Protein AF-0000000086880612 (afdb_homodimer)

InterPro domains:
  IPR024992 Protein of unknown function DUF3891 [PF13030] (1-233)

pLDDT: mean 94.04, std 7.91, range [56.69, 98.88]

Solvent-accessible surface area (backbone atoms only — not comparable to full-atom values): 26846 Å² total; per-residue (Å²): 51,35,58,32,77,56,97,61,27,39,39,40,28,44,43,33,48,44,15,43,41,11,14,54,49,49,68,37,45,35,59,89,78,42,81,52,62,93,48,46,67,44,49,24,49,22,28,26,43,54,34,47,27,37,49,43,51,46,73,52,56,48,45,30,70,60,80,70,42,68,47,24,73,84,69,47,63,61,64,47,46,50,54,29,47,53,51,19,28,50,57,39,29,74,75,32,60,68,22,12,46,45,33,48,50,49,54,45,53,58,50,62,71,47,55,79,76,43,76,84,51,34,60,61,49,50,55,50,44,55,55,50,50,54,51,44,53,53,53,40,54,74,72,67,43,63,66,70,50,50,52,36,50,52,48,49,44,38,51,38,49,33,29,45,49,55,32,44,64,66,54,50,46,65,69,54,53,57,35,74,75,38,91,83,40,48,80,16,38,86,37,56,37,78,90,52,70,59,37,52,36,38,62,39,49,76,41,70,45,29,36,20,20,74,56,65,69,45,73,64,71,50,73,45,71,41,61,31,31,62,29,43,47,68,42,26,75,72,54,8,54,48,53,24,50,70,68,35,58,84,44,74,46,59,36,36,43,40,53,64,116,53,35,57,34,77,55,96,61,26,38,38,42,27,44,44,33,47,43,16,44,41,10,16,55,50,50,67,36,44,36,60,89,78,44,81,53,62,92,47,45,67,44,51,24,49,22,29,27,42,55,34,46,28,38,49,43,51,45,72,52,56,47,45,30,70,60,80,71,42,67,46,23,73,84,70,47,65,60,64,46,46,51,56,30,47,53,51,20,30,52,57,40,29,75,76,32,60,68,20,12,45,47,32,48,50,50,54,45,53,56,50,62,72,46,56,78,75,43,77,84,52,34,59,60,50,50,54,51,43,55,55,51,50,55,50,44,54,53,53,40,52,76,73,68,44,62,67,70,50,52,52,37,50,52,46,49,44,38,52,38,51,33,28,45,46,54,34,44,63,67,54,51,48,66,69,53,55,59,33,75,75,38,92,81,40,49,80,17,39,84,38,56,39,77,89,51,71,59,38,51,36,39,60,38,49,77,41,71,45,29,36,20,20,76,57,65,67,46,72,64,69,50,73,46,69,40,61,32,30,62,30,42,48,67,42,25,74,73,53,7,54,49,53,23,51,69,68,34,59,82,42,75,45,60,36,37,43,40,52,64,116

Radius of gyration: 26.09 Å; Cα contacts (8 Å, |Δi|>4): 915; chains: 2; bounding box: 53×80×55 Å

Nearest PDB structures (foldseek):
  6r1j-assembly1_D-2  TM=1.778E-01  e=1.400E+00  Aeromonas hydrophila J-1
  7x5h-assembly1_R  TM=2.495E-01  e=3.935E+00  Escherichia coli
  6wkh-assembly1_A  TM=3.336E-01  e=8.111E+00  Streptomyces sp.
  6vud-assembly1_B  TM=2.601E-01  e=7.703E+00  Ehrlichia chaffeensis str. Arkansas
  7x5h-assembly1_R  TM=2.494E-01  e=3.430E+00  Escherichia coli

Organism: NCBI:txid248903

Secondary structure (DSSP, 8-state):
-EEEE-SSEEEEE-HHHHHHHHHHHHHTB-GGGSS-GGGHHHHHHHHHHTTGGGHHHHHS--EETTTTEE--TTTS-HHHHHHHHHHHHHHHHHH-HHHHHHHHHHHHHHHHTTTTS-HHHHHHHHHHHHHHHHHHHHHHHHTT-SHHHHHHHHHHHHHHHHHHHHHHHHHSS-TT--GGG-TTTTT-BS---GGGTTPPBPEEEEETTEEEESS--BSS-EEEEEEEEEEEHHHHHHH-HHHHHHHSPEEEEEEEEEE--/-EEEE-SSEEEEE-HHHHHHHHHHHHHTB-GGGSS-GGGHHHHHHHHHHTTGGGHHHHHS--EETTTTEE--TTTS-HHHHHHHHHHHHHHHHHH-HHHHHHHHHHHHHHHHTTTTS-HHHHHHHHHHHHHHHHHHHHHHHHTT-SHHHHHHHHHHHHHHHHHHHHHHHHHSS-TT--GGG-TTTTT-BS---GGGTTPPBPEEEEETTEEEESS--BSS-EEEEEEEEEEEHHHHHHH-HHHHHHHSPEEEEEEEEEE--

Structure (mmCIF, N/CA/C/O backbone):
data_AF-0000000086880612-model_v1
#
loop_
_entity.id
_entity.type
_entity.pdbx_description
1 polymer 'DUF3891 family protein'
#
loop_
_atom_site.group_PDB
_atom_site.id
_atom_site.type_symbol
_atom_site.label_atom_id
_atom_site.label_alt_id
_atom_site.label_comp_id
_atom_site.label_asym_id
_atom_site.label_entity_id
_atom_site.label_seq_id
_atom_site.pdbx_PDB_ins_code
_atom_site.Cartn_x
_atom_site.Cartn_y
_atom_site.Cartn_z
_atom_site.occupancy
_atom_site.B_iso_or_equiv
_atom_site.auth_seq_id
_atom_site.auth_comp_id
_atom_site.auth_asym_id
_atom_site.auth_atom_id
_atom_site.pdbx_PDB_model_num
ATOM 1 N N . MET A 1 1 ? -4.453 -10.844 -2.373 1 97.06 1 MET A N 1
ATOM 2 C CA . MET A 1 1 ? -5.234 -12.039 -2.082 1 97.06 1 MET A CA 1
ATOM 3 C C . MET A 1 1 ? -5.66 -12.742 -3.369 1 97.06 1 MET A C 1
ATOM 5 O O . MET A 1 1 ? -5.816 -12.094 -4.406 1 97.06 1 MET A O 1
ATOM 9 N N . ILE A 1 2 ? -5.641 -13.992 -3.299 1 98.19 2 ILE A N 1
ATOM 10 C CA . ILE A 1 2 ? -6.402 -14.789 -4.258 1 98.19 2 ILE A CA 1
ATOM 11 C C . ILE A 1 2 ? -7.77 -15.125 -3.676 1 98.19 2 ILE A C 1
ATOM 13 O O . ILE A 1 2 ? -7.867 -15.641 -2.559 1 98.19 2 ILE A O 1
ATOM 17 N N . VAL A 1 3 ? -8.812 -14.789 -4.461 1 98.38 3 VAL A N 1
ATOM 18 C CA . VAL A 1 3 ? -10.141 -14.852 -3.871 1 98.38 3 VAL A CA 1
ATOM 19 C C . VAL A 1 3 ? -11.078 -15.648 -4.785 1 98.38 3 VAL A C 1
ATOM 21 O O . VAL A 1 3 ? -11.086 -15.438 -6 1 98.38 3 VAL A O 1
ATOM 24 N N . TYR A 1 4 ? -11.828 -16.578 -4.281 1 97.69 4 TYR A N 1
ATOM 25 C CA . TYR A 1 4 ? -13.031 -17.062 -4.949 1 97.69 4 TYR A CA 1
ATOM 26 C C . TYR A 1 4 ? -14.203 -17.125 -3.98 1 97.69 4 TYR A C 1
ATOM 28 O O . TYR A 1 4 ? -14.008 -17.141 -2.762 1 97.69 4 TYR A O 1
ATOM 36 N N . GLU A 1 5 ? -15.336 -17.078 -4.555 1 98 5 GLU A N 1
ATOM 37 C CA . GLU A 1 5 ? -16.562 -16.906 -3.775 1 98 5 GLU A CA 1
ATOM 38 C C . GLU A 1 5 ? -17.359 -18.203 -3.73 1 98 5 GLU A C 1
ATOM 40 O O . GLU A 1 5 ? -17.453 -18.922 -4.73 1 98 5 GLU A O 1
ATOM 45 N N . ARG A 1 6 ? -17.844 -18.531 -2.605 1 97.56 6 ARG A N 1
ATOM 46 C CA . ARG A 1 6 ? -18.859 -19.562 -2.42 1 97.56 6 ARG A CA 1
ATOM 47 C C . ARG A 1 6 ? -20.156 -18.953 -1.903 1 97.56 6 ARG A C 1
ATOM 49 O O . ARG A 1 6 ? -20.281 -17.734 -1.798 1 97.56 6 ARG A O 1
ATOM 56 N N . GLU A 1 7 ? -21.125 -19.797 -1.724 1 97.62 7 GLU A N 1
ATOM 57 C CA . GLU A 1 7 ? -22.469 -19.344 -1.352 1 97.62 7 GLU A CA 1
ATOM 58 C C . GLU A 1 7 ? -22.422 -18.531 -0.061 1 97.62 7 GLU A C 1
ATOM 60 O O . GLU A 1 7 ? -23.062 -17.469 0.033 1 97.62 7 GLU A O 1
ATOM 65 N N . HIS A 1 8 ? -21.609 -18.953 0.899 1 98.19 8 HIS A N 1
ATOM 66 C CA . HIS A 1 8 ? -21.75 -18.344 2.221 1 98.19 8 HIS A CA 1
ATOM 67 C C . HIS A 1 8 ? -20.422 -17.75 2.688 1 98.19 8 HIS A C 1
ATOM 69 O O . HIS A 1 8 ? -20.344 -17.188 3.781 1 98.19 8 HIS A O 1
ATOM 75 N N . ASP A 1 9 ? -19.391 -17.875 1.869 1 98.69 9 ASP A N 1
ATOM 76 C CA . ASP A 1 9 ? -18.094 -17.359 2.312 1 98.69 9 ASP A CA 1
ATOM 77 C C . ASP A 1 9 ? -17.203 -17 1.12 1 98.69 9 ASP A C 1
ATOM 79 O O . ASP A 1 9 ? -17.547 -17.297 -0.026 1 98.69 9 ASP A O 1
ATOM 83 N N . PHE A 1 10 ? -16.266 -16.188 1.328 1 98.81 10 PHE A N 1
ATOM 84 C CA . PHE A 1 10 ? -15.141 -15.977 0.433 1 98.81 10 PHE A CA 1
ATOM 85 C C . PHE A 1 10 ? -13.922 -16.766 0.896 1 98.81 10 PHE A C 1
ATOM 87 O O . PHE A 1 10 ? -13.594 -16.781 2.084 1 98.81 10 PHE A O 1
ATOM 94 N N . VAL A 1 11 ? -13.281 -17.469 0.016 1 98.81 11 VAL A N 1
ATOM 95 C CA . VAL A 1 11 ? -12.039 -18.156 0.312 1 98.81 11 VAL A CA 1
ATOM 96 C C . VAL A 1 11 ? -10.852 -17.297 -0.1 1 98.81 11 VAL A C 1
ATOM 98 O O . VAL A 1 11 ? -10.75 -16.875 -1.257 1 98.81 11 VAL A O 1
ATOM 101 N N . LEU A 1 12 ? -10.016 -16.984 0.867 1 98.81 12 LEU A N 1
ATOM 102 C CA . LEU A 1 12 ? -8.891 -16.078 0.646 1 98.81 12 LEU A CA 1
ATOM 103 C C . LEU A 1 12 ? -7.562 -16.781 0.859 1 98.81 12 LEU A C 1
ATOM 105 O O . LEU A 1 12 ? -7.336 -17.375 1.915 1 98.81 12 LEU A O 1
ATOM 109 N N . THR A 1 13 ? -6.715 -16.797 -0.122 1 98.75 13 THR A N 1
ATOM 110 C CA . THR A 1 13 ? -5.332 -17.25 -0.033 1 98.75 13 THR A CA 1
ATOM 111 C C . THR A 1 13 ? -4.363 -16.094 -0.199 1 98.75 13 THR A C 1
ATOM 113 O O . THR A 1 13 ? -4.461 -15.328 -1.168 1 98.75 13 THR A O 1
ATOM 116 N N . ALA A 1 14 ? -3.498 -15.93 0.782 1 98.5 14 ALA A N 1
ATOM 117 C CA . ALA A 1 14 ? -2.502 -14.867 0.669 1 98.5 14 ALA A CA 1
ATOM 118 C C . ALA A 1 14 ? -1.552 -15.133 -0.496 1 98.5 14 ALA A C 1
ATOM 120 O O . ALA A 1 14 ? -1.153 -16.266 -0.737 1 98.5 14 ALA A O 1
ATOM 121 N N . GLN A 1 15 ? -1.171 -14.086 -1.2 1 98.5 15 GLN A N 1
ATOM 122 C CA . GLN A 1 15 ? -0.333 -14.203 -2.391 1 98.5 15 GLN A CA 1
ATOM 123 C C . GLN A 1 15 ? 1.002 -14.867 -2.061 1 98.5 15 GLN A C 1
ATOM 125 O O . GLN A 1 15 ? 1.489 -15.703 -2.822 1 98.5 15 GLN A O 1
ATOM 130 N N . HIS A 1 16 ? 1.572 -14.492 -0.928 1 98.5 16 HIS A N 1
ATOM 131 C CA . HIS A 1 16 ? 2.869 -15.055 -0.568 1 98.5 16 HIS A CA 1
ATOM 132 C C . HIS A 1 16 ? 2.77 -16.547 -0.305 1 98.5 16 HIS A C 1
ATOM 134 O O . HIS A 1 16 ? 3.709 -17.297 -0.586 1 98.5 16 HIS A O 1
ATOM 140 N N . GLU A 1 17 ? 1.634 -17.047 0.168 1 98.19 17 GLU A N 1
ATOM 141 C CA . GLU A 1 17 ? 1.442 -18.469 0.426 1 98.19 17 GLU A CA 1
ATOM 142 C C . GLU A 1 17 ? 1.423 -19.266 -0.875 1 98.19 17 GLU A C 1
ATOM 144 O O . GLU A 1 17 ? 2.047 -20.328 -0.97 1 98.19 17 GLU A O 1
ATOM 149 N N . HIS A 1 18 ? 0.69 -18.781 -1.812 1 98.19 18 HIS A N 1
ATOM 150 C CA . HIS A 1 18 ? 0.756 -19.453 -3.104 1 98.19 18 HIS A CA 1
ATOM 151 C C . HIS A 1 18 ? 2.164 -19.391 -3.688 1 98.19 18 HIS A C 1
ATOM 153 O O . HIS A 1 18 ? 2.588 -20.297 -4.398 1 98.19 18 HIS A O 1
ATOM 159 N N . GLY A 1 19 ? 2.898 -18.266 -3.484 1 98.56 19 GLY A N 1
ATOM 160 C CA . GLY A 1 19 ? 4.293 -18.156 -3.881 1 98.56 19 GLY A CA 1
ATOM 161 C C . GLY A 1 19 ? 5.164 -19.25 -3.289 1 98.56 19 GLY A C 1
ATOM 162 O O . GLY A 1 19 ? 6.027 -19.797 -3.975 1 98.56 19 GLY A O 1
ATOM 163 N N . GLN A 1 20 ? 4.906 -19.562 -1.982 1 98.69 20 GLN A N 1
ATOM 164 C CA . GLN A 1 20 ? 5.652 -20.641 -1.354 1 98.69 20 GLN A CA 1
ATOM 165 C C . GLN A 1 20 ? 5.445 -21.953 -2.102 1 98.69 20 GLN A C 1
ATOM 167 O O . GLN A 1 20 ? 6.391 -22.719 -2.297 1 98.69 20 GLN A O 1
ATOM 172 N N . VAL A 1 21 ? 4.293 -22.172 -2.51 1 98.69 21 VAL A N 1
ATOM 173 C CA . VAL A 1 21 ? 3.957 -23.375 -3.252 1 98.69 21 VAL A CA 1
ATOM 174 C C . VAL A 1 21 ? 4.676 -23.375 -4.602 1 98.69 21 VAL A C 1
ATOM 176 O O . VAL A 1 21 ? 5.211 -24.391 -5.031 1 98.69 21 VAL A O 1
ATOM 179 N N . ALA A 1 22 ? 4.688 -22.266 -5.27 1 98.38 22 ALA A N 1
ATOM 180 C CA . ALA A 1 22 ? 5.445 -22.125 -6.512 1 98.38 22 ALA A CA 1
ATOM 181 C C . ALA A 1 22 ? 6.914 -22.484 -6.297 1 98.38 22 ALA A C 1
ATOM 183 O O . ALA A 1 22 ? 7.531 -23.125 -7.152 1 98.38 22 ALA A O 1
ATOM 184 N N . GLY A 1 23 ? 7.488 -22.078 -5.184 1 98.69 23 GLY A N 1
ATOM 185 C CA . GLY A 1 23 ? 8.852 -22.453 -4.84 1 98.69 23 GLY A CA 1
ATOM 186 C C . GLY A 1 23 ? 9.047 -23.938 -4.684 1 98.69 23 GLY A C 1
ATOM 187 O O . GLY A 1 23 ? 10.047 -24.5 -5.145 1 98.69 23 GLY A O 1
ATOM 188 N N . VAL A 1 24 ? 8.094 -24.578 -4.023 1 98.75 24 VAL A N 1
ATOM 189 C CA . VAL A 1 24 ? 8.148 -26.031 -3.869 1 98.75 24 VAL A CA 1
ATOM 190 C C . VAL A 1 24 ? 8.117 -26.688 -5.242 1 98.75 24 VAL A C 1
ATOM 192 O O . VAL A 1 24 ? 8.891 -27.609 -5.512 1 98.75 24 VAL A O 1
ATOM 195 N N . MET A 1 25 ? 7.312 -26.25 -6.105 1 98.06 25 MET A N 1
ATOM 196 C CA . MET A 1 25 ? 7.227 -26.797 -7.457 1 98.06 25 MET A CA 1
ATOM 197 C C . MET A 1 25 ? 8.547 -26.625 -8.195 1 98.06 25 MET A C 1
ATOM 199 O O . MET A 1 25 ? 9.062 -27.594 -8.773 1 98.06 25 MET A O 1
ATOM 203 N N . ALA A 1 26 ? 9.086 -25.438 -8.148 1 97.56 26 ALA A N 1
ATOM 204 C CA . ALA A 1 26 ? 10.367 -25.172 -8.797 1 97.56 26 ALA A CA 1
ATOM 205 C C . ALA A 1 26 ? 11.453 -26.109 -8.258 1 97.56 26 ALA A C 1
ATOM 207 O O . ALA A 1 26 ? 12.352 -26.516 -8.992 1 97.56 26 ALA A O 1
ATOM 208 N N . SER A 1 27 ? 11.352 -26.484 -6.996 1 98.12 27 SER A N 1
ATOM 209 C CA . SER A 1 27 ? 12.367 -27.328 -6.375 1 98.12 27 SER A CA 1
ATOM 210 C C . SER A 1 27 ? 12.289 -28.75 -6.895 1 9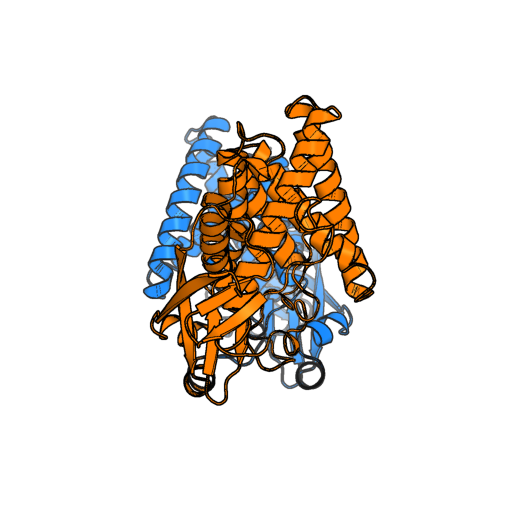8.12 27 SER A C 1
ATOM 212 O O . SER A 1 27 ? 13.25 -29.516 -6.77 1 98.12 27 SER A O 1
ATOM 214 N N . HIS A 1 28 ? 11.25 -29.109 -7.488 1 97.88 28 HIS A N 1
ATOM 215 C CA . HIS A 1 28 ? 11.078 -30.438 -8.031 1 97.88 28 HIS A CA 1
ATOM 216 C C . HIS A 1 28 ? 11.305 -30.469 -9.539 1 97.88 28 HIS A C 1
ATOM 218 O O . HIS A 1 28 ? 11.203 -31.516 -10.18 1 97.88 28 HIS A O 1
ATOM 224 N N . TRP A 1 29 ? 11.609 -29.328 -10.078 1 95.62 29 TRP A N 1
ATOM 225 C CA . TRP A 1 29 ? 11.781 -29.219 -11.523 1 95.62 29 TRP A CA 1
ATOM 226 C C . TRP A 1 29 ? 12.938 -30.094 -12 1 95.62 29 TRP A C 1
ATOM 228 O O . TRP A 1 29 ? 13.992 -30.125 -11.359 1 95.62 29 TRP A O 1
ATOM 238 N N . LYS A 1 30 ? 12.773 -30.781 -13.133 1 94.19 30 LYS A N 1
ATOM 239 C CA . LYS A 1 30 ? 13.828 -31.641 -13.664 1 94.19 30 LYS A CA 1
ATOM 240 C C . LYS A 1 30 ? 15.039 -30.828 -14.094 1 94.19 30 LYS A C 1
ATOM 242 O O . LYS A 1 30 ? 14.906 -29.828 -14.812 1 94.19 30 LYS A O 1
ATOM 247 N N . ASP A 1 31 ? 16.188 -31.297 -13.805 1 92.25 31 ASP A N 1
ATOM 248 C CA . ASP A 1 31 ? 17.438 -30.625 -14.141 1 92.25 31 ASP A CA 1
ATOM 249 C C . ASP A 1 31 ? 17.641 -30.562 -15.656 1 92.25 31 ASP A C 1
ATOM 251 O O . ASP A 1 31 ? 18.156 -29.562 -16.172 1 92.25 31 ASP A O 1
ATOM 255 N N . GLU A 1 32 ? 17.25 -31.562 -16.312 1 89.69 32 GLU A N 1
ATOM 256 C CA . GLU A 1 32 ? 17.484 -31.672 -17.75 1 89.69 32 GLU A CA 1
ATOM 257 C C . GLU A 1 32 ? 16.672 -30.625 -18.516 1 89.69 32 GLU A C 1
ATOM 259 O O . GLU A 1 32 ? 16.953 -30.359 -19.688 1 89.69 32 GLU A O 1
ATOM 264 N N . LEU A 1 33 ? 15.68 -30.031 -17.828 1 89.06 33 LEU A N 1
ATOM 265 C CA . LEU A 1 33 ? 14.828 -29.047 -18.469 1 89.06 33 LEU A CA 1
ATOM 266 C C . LEU A 1 33 ? 15.297 -27.625 -18.141 1 89.06 33 LEU A C 1
ATOM 268 O O . LEU A 1 33 ? 14.742 -26.656 -18.641 1 89.06 33 LEU A O 1
ATOM 272 N N . LEU A 1 34 ? 16.344 -27.516 -17.312 1 90.31 34 LEU A N 1
ATOM 273 C CA . LEU A 1 34 ? 16.906 -26.203 -16.969 1 90.31 34 LEU A CA 1
ATOM 274 C C . LEU A 1 34 ? 17.953 -25.797 -18 1 90.31 34 LEU A C 1
ATOM 276 O O . LEU A 1 34 ? 18.734 -26.625 -18.484 1 90.31 34 LEU A O 1
ATOM 280 N N . ALA A 1 35 ? 17.969 -24.516 -18.297 1 87.56 35 ALA A N 1
ATOM 281 C CA . ALA A 1 35 ? 19.016 -24 -19.172 1 87.56 35 ALA A CA 1
ATOM 282 C C . ALA A 1 35 ? 20.375 -24.125 -18.5 1 87.56 35 ALA A C 1
ATOM 284 O O . ALA A 1 35 ? 21.391 -24.359 -19.172 1 87.56 35 ALA A O 1
ATOM 285 N N . ASP A 1 36 ? 20.422 -23.891 -17.219 1 89.12 36 ASP A N 1
ATOM 286 C CA . ASP A 1 36 ? 21.625 -23.984 -16.422 1 89.12 36 ASP A CA 1
ATOM 287 C C . ASP A 1 36 ? 21.312 -24.453 -15 1 89.12 36 ASP A C 1
ATOM 289 O O . ASP A 1 36 ? 20.859 -23.656 -14.164 1 89.12 36 ASP A O 1
ATOM 293 N N . SER A 1 37 ? 21.672 -25.594 -14.719 1 86.94 37 SER A N 1
ATOM 294 C CA . SER A 1 37 ? 21.297 -26.203 -13.445 1 86.94 37 SER A CA 1
ATOM 295 C C . SER A 1 37 ? 22.078 -25.562 -12.289 1 86.94 37 SER A C 1
ATOM 297 O O . SER A 1 37 ? 21.688 -25.703 -11.125 1 86.94 37 SER A O 1
ATOM 299 N N . ARG A 1 38 ? 23.219 -24.844 -12.586 1 89.19 38 ARG A N 1
ATOM 300 C CA . ARG A 1 38 ? 24.062 -24.234 -11.562 1 89.19 38 ARG A CA 1
ATOM 301 C C . ARG A 1 38 ? 23.328 -23.078 -10.875 1 89.19 38 ARG A C 1
ATOM 303 O O . ARG A 1 38 ? 23.688 -22.672 -9.773 1 89.19 38 ARG A O 1
ATOM 310 N N . HIS A 1 39 ? 22.156 -22.703 -11.477 1 90.56 39 HIS A N 1
ATOM 311 C CA . HIS A 1 39 ? 21.438 -21.547 -10.945 1 90.56 39 HIS A CA 1
ATOM 312 C C . HIS A 1 39 ? 20.047 -21.938 -10.445 1 90.56 39 HIS A C 1
ATOM 314 O O . HIS A 1 39 ? 19.172 -21.078 -10.297 1 90.56 39 HIS A O 1
ATOM 320 N N . ARG A 1 40 ? 19.906 -23.141 -10.156 1 95.75 40 ARG A N 1
ATOM 321 C CA . ARG A 1 40 ? 18.625 -23.688 -9.727 1 95.75 40 ARG A CA 1
ATOM 322 C C . ARG A 1 40 ? 18.156 -23.031 -8.438 1 95.75 40 ARG A C 1
ATOM 324 O O . ARG A 1 40 ? 16.969 -22.703 -8.297 1 95.75 40 ARG A O 1
ATOM 331 N N . GLU A 1 41 ? 19.062 -22.781 -7.5 1 97.75 41 GLU A N 1
ATOM 332 C CA . GLU A 1 41 ? 18.672 -22.234 -6.195 1 97.75 41 GLU A CA 1
ATOM 333 C C . GLU A 1 41 ? 18.109 -20.828 -6.328 1 97.75 41 GLU A C 1
ATOM 335 O O . GLU A 1 41 ? 17.188 -20.453 -5.609 1 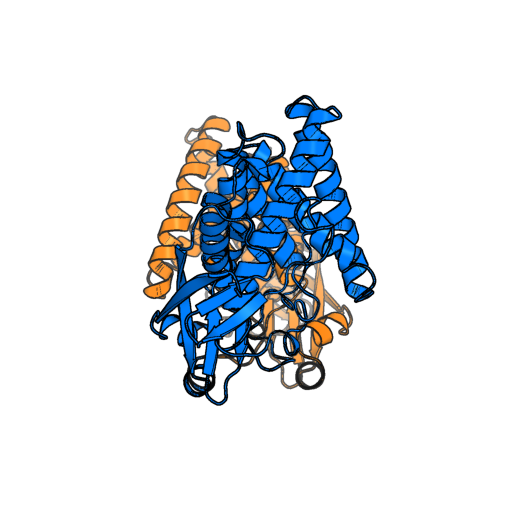97.75 41 GLU A O 1
ATOM 340 N N . GLU A 1 42 ? 18.656 -20.062 -7.234 1 98.19 42 GLU A N 1
ATOM 341 C CA . GLU A 1 42 ? 18.172 -18.703 -7.449 1 98.19 42 GLU A CA 1
ATOM 342 C C . GLU A 1 42 ? 16.797 -18.703 -8.125 1 98.19 42 GLU A C 1
ATOM 344 O O . GLU A 1 42 ? 15.961 -17.844 -7.84 1 98.19 42 GLU A O 1
ATOM 349 N N . LEU A 1 43 ? 16.609 -19.656 -9 1 97.75 43 LEU A N 1
ATOM 350 C CA . LEU A 1 43 ? 15.289 -19.844 -9.586 1 97.75 43 LEU A CA 1
ATOM 351 C C . LEU A 1 43 ? 14.258 -20.188 -8.523 1 97.75 43 LEU A C 1
ATOM 353 O O . LEU A 1 43 ? 13.172 -19.594 -8.484 1 97.75 43 LEU A O 1
ATOM 357 N N . ILE A 1 44 ? 14.625 -21.094 -7.637 1 98.69 44 ILE A N 1
ATOM 358 C CA . ILE A 1 44 ? 13.727 -21.516 -6.57 1 98.69 44 ILE A CA 1
ATOM 359 C C . ILE A 1 44 ? 13.414 -20.344 -5.645 1 98.69 44 ILE A C 1
ATOM 361 O O . ILE A 1 44 ? 12.266 -20.141 -5.262 1 98.69 44 ILE A O 1
ATOM 365 N N . LEU A 1 45 ? 14.422 -19.578 -5.34 1 98.88 45 LEU A N 1
ATOM 366 C CA . LEU A 1 45 ? 14.242 -18.391 -4.504 1 98.88 45 LEU A CA 1
ATOM 367 C C . LEU A 1 45 ? 13.281 -17.406 -5.156 1 98.88 45 LEU A C 1
ATOM 369 O O . LEU A 1 45 ? 12.359 -16.906 -4.504 1 98.88 45 LEU A O 1
ATOM 373 N N . ALA A 1 46 ? 13.484 -17.125 -6.445 1 98.81 46 ALA A N 1
ATOM 374 C CA . ALA A 1 46 ? 12.633 -16.203 -7.176 1 98.81 46 ALA A CA 1
ATOM 375 C C . ALA A 1 46 ? 11.18 -16.688 -7.195 1 98.81 46 ALA A C 1
ATOM 377 O O . ALA A 1 46 ? 10.258 -15.906 -6.938 1 98.81 46 ALA A O 1
ATOM 378 N N . ALA A 1 47 ? 11.031 -17.922 -7.453 1 98.5 47 ALA A N 1
ATOM 379 C CA . ALA A 1 47 ? 9.695 -18.5 -7.516 1 98.5 47 ALA A CA 1
ATOM 380 C C . ALA A 1 47 ? 8.992 -18.422 -6.164 1 98.5 47 ALA A C 1
ATOM 382 O O . ALA A 1 47 ? 7.82 -18.047 -6.086 1 98.5 47 ALA A O 1
ATOM 383 N N . ARG A 1 48 ? 9.719 -18.703 -5.117 1 98.81 48 ARG A N 1
ATOM 384 C CA . ARG A 1 48 ? 9.188 -18.734 -3.758 1 98.81 48 ARG A CA 1
ATOM 385 C C . ARG A 1 48 ? 8.805 -17.328 -3.287 1 98.81 48 ARG A C 1
ATOM 387 O O . ARG A 1 48 ? 7.805 -17.156 -2.584 1 98.81 48 ARG A O 1
ATOM 394 N N . GLU A 1 49 ? 9.57 -16.328 -3.715 1 98.81 49 GLU A N 1
ATOM 395 C CA . GLU A 1 49 ? 9.484 -15.016 -3.096 1 98.81 49 GLU A CA 1
ATOM 396 C C . GLU A 1 49 ? 8.859 -14 -4.047 1 98.81 49 GLU A C 1
ATOM 398 O O . GLU A 1 49 ? 8.75 -12.82 -3.717 1 98.81 49 GLU A O 1
ATOM 403 N N . HIS A 1 50 ? 8.367 -14.43 -5.203 1 98.62 50 HIS A N 1
ATOM 404 C CA . HIS A 1 50 ? 8.016 -13.484 -6.258 1 98.62 50 HIS A CA 1
ATOM 405 C C . HIS A 1 50 ? 6.867 -12.578 -5.82 1 98.62 50 HIS A C 1
ATOM 407 O O . HIS A 1 50 ? 6.75 -11.445 -6.293 1 98.62 50 HIS A O 1
ATOM 413 N N . ASP A 1 51 ? 6.062 -13.039 -4.906 1 98.56 51 ASP A N 1
ATOM 414 C CA . ASP A 1 51 ? 4.887 -12.266 -4.52 1 98.56 51 ASP A CA 1
ATOM 415 C C . ASP A 1 51 ? 4.992 -11.797 -3.068 1 98.56 51 ASP A C 1
ATOM 417 O O . ASP A 1 51 ? 3.977 -11.5 -2.434 1 98.56 51 ASP A O 1
ATOM 421 N N . ARG A 1 52 ? 6.219 -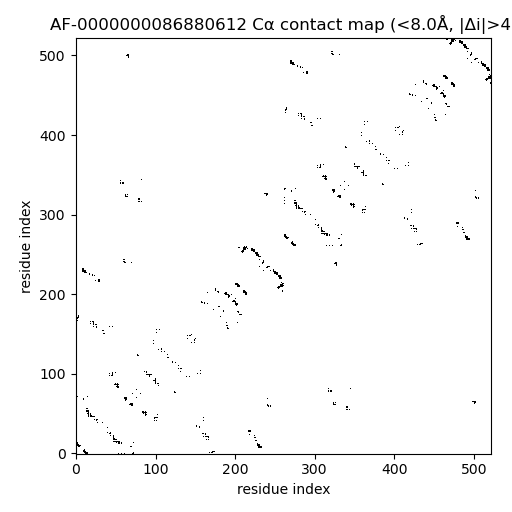11.75 -2.516 1 98.44 52 ARG A N 1
ATOM 422 C CA . ARG A 1 52 ? 6.395 -11.352 -1.124 1 98.44 52 ARG A CA 1
ATOM 423 C C . ARG A 1 52 ? 5.973 -9.898 -0.912 1 98.44 52 ARG A C 1
ATOM 425 O O . ARG A 1 52 ? 5.699 -9.484 0.217 1 98.44 52 ARG A O 1
ATOM 432 N N . GLY A 1 53 ? 5.914 -9.086 -1.968 1 97.69 53 GLY A N 1
ATOM 433 C CA . GLY A 1 53 ? 5.43 -7.719 -1.855 1 97.69 53 GLY A CA 1
ATOM 434 C C . GLY A 1 53 ? 4.012 -7.633 -1.33 1 97.69 53 GLY A C 1
ATOM 435 O O . GLY A 1 53 ? 3.604 -6.598 -0.797 1 97.69 53 GLY A O 1
ATOM 436 N N . TRP A 1 54 ? 3.238 -8.711 -1.43 1 98.06 54 TRP A N 1
ATOM 437 C CA . TRP A 1 54 ? 1.828 -8.727 -1.055 1 98.06 54 TRP A CA 1
ATOM 438 C C . TRP A 1 54 ? 1.666 -8.984 0.441 1 98.06 54 TRP A C 1
ATOM 440 O O . TRP A 1 54 ? 0.562 -8.875 0.979 1 98.06 54 TRP A O 1
ATOM 450 N N . ILE A 1 55 ? 2.736 -9.297 1.163 1 97.69 55 ILE A N 1
ATOM 451 C CA . ILE A 1 55 ? 2.641 -9.758 2.545 1 97.69 55 ILE A CA 1
ATOM 452 C C . ILE A 1 55 ? 1.878 -8.734 3.379 1 97.69 55 ILE A C 1
ATOM 454 O O . ILE A 1 55 ? 0.894 -9.07 4.043 1 97.69 55 ILE A O 1
ATOM 458 N N . GLU A 1 56 ? 2.209 -7.457 3.32 1 95.81 56 GLU A N 1
ATOM 459 C CA . GLU A 1 56 ? 1.546 -6.445 4.141 1 95.81 56 GLU A CA 1
ATOM 460 C C . GLU A 1 56 ? 0.149 -6.133 3.611 1 95.81 56 GLU A C 1
ATOM 462 O O . GLU A 1 56 ? -0.779 -5.906 4.391 1 95.81 56 GLU A O 1
ATOM 467 N N . LEU A 1 57 ? -0.018 -6.117 2.301 1 96.25 57 LEU A N 1
ATOM 468 C CA . LEU A 1 57 ? -1.325 -5.852 1.712 1 96.25 57 LEU A CA 1
ATOM 469 C C . LEU A 1 57 ? -2.328 -6.934 2.102 1 96.25 57 LEU A C 1
ATOM 471 O O . LEU A 1 57 ? -3.473 -6.629 2.447 1 96.25 57 LEU A O 1
ATOM 475 N N . ASP A 1 58 ? -1.839 -8.172 2.094 1 97.69 58 ASP A N 1
ATOM 476 C CA . ASP A 1 58 ? -2.738 -9.297 2.346 1 97.69 58 ASP A CA 1
ATOM 477 C C . ASP A 1 58 ? -2.992 -9.469 3.84 1 97.69 58 ASP A C 1
ATOM 479 O O . ASP A 1 58 ? -3.902 -10.203 4.238 1 97.69 58 ASP A O 1
ATOM 483 N N . SER A 1 59 ? -2.193 -8.828 4.68 1 94.88 59 SER A N 1
ATOM 484 C CA . SER A 1 59 ? -2.438 -8.875 6.117 1 94.88 59 SER A CA 1
ATOM 485 C C . SER A 1 59 ? -3.719 -8.133 6.484 1 94.88 59 SER A C 1
ATOM 487 O O . SER A 1 59 ? -4.281 -8.344 7.559 1 94.88 59 SER A O 1
ATOM 489 N N . ALA A 1 60 ? -4.129 -7.258 5.645 1 95.5 60 ALA A N 1
ATOM 490 C CA . ALA A 1 60 ? -5.355 -6.488 5.832 1 95.5 60 ALA A CA 1
ATOM 491 C C . ALA A 1 60 ? -6.141 -6.383 4.527 1 95.5 60 ALA A C 1
ATOM 493 O O . ALA A 1 60 ? -6.125 -5.336 3.869 1 95.5 60 ALA A O 1
ATOM 494 N N . PRO A 1 61 ? -6.926 -7.383 4.199 1 97.81 61 PRO A N 1
ATOM 495 C CA . PRO A 1 61 ? -7.656 -7.359 2.928 1 97.81 61 PRO A CA 1
ATOM 496 C C . PRO A 1 61 ? -8.648 -6.203 2.844 1 97.81 61 PRO A C 1
ATOM 498 O O . PRO A 1 61 ? -9.281 -5.852 3.844 1 97.81 61 PRO A O 1
ATOM 501 N N . PHE A 1 62 ? -8.812 -5.629 1.67 1 98.12 62 PHE A N 1
ATOM 502 C CA . PHE A 1 62 ? -9.695 -4.492 1.432 1 98.12 62 PHE A CA 1
ATOM 503 C C . PHE A 1 62 ? -10.961 -4.934 0.704 1 98.12 62 PHE A C 1
ATOM 505 O O . PHE A 1 62 ? -10.914 -5.816 -0.154 1 98.12 62 PHE A O 1
ATOM 512 N N . TRP A 1 63 ? -12.031 -4.277 1.021 1 98.56 63 TRP A N 1
ATOM 513 C CA . TRP A 1 63 ? -13.32 -4.527 0.392 1 98.56 63 TRP A CA 1
ATOM 514 C C . TRP A 1 63 ? -13.469 -3.711 -0.887 1 98.56 63 TRP A C 1
ATOM 516 O O . TRP A 1 63 ? -13.164 -2.518 -0.909 1 98.56 63 TRP A O 1
ATOM 526 N N . ASN A 1 64 ? -13.789 -4.344 -1.964 1 98.38 64 ASN A N 1
ATOM 527 C CA . ASN A 1 64 ? -14.195 -3.686 -3.201 1 98.38 64 ASN A CA 1
ATOM 528 C C . ASN A 1 64 ? -15.688 -3.373 -3.209 1 98.38 64 ASN A C 1
ATOM 530 O O . ASN A 1 64 ? -16.516 -4.266 -3.406 1 98.38 64 ASN A O 1
ATOM 534 N N . ASP A 1 65 ? -16 -2.141 -3.039 1 97.94 65 ASP A N 1
ATOM 535 C CA . ASP A 1 65 ? -17.391 -1.728 -2.846 1 97.94 65 ASP A CA 1
ATOM 536 C C . ASP A 1 65 ? -18.156 -1.771 -4.16 1 97.94 65 ASP A C 1
ATOM 538 O O . ASP A 1 65 ? -19.391 -1.755 -4.164 1 97.94 65 ASP A O 1
ATOM 542 N N . TYR A 1 66 ? -17.484 -1.803 -5.254 1 96.94 66 TYR A N 1
ATOM 543 C CA . TYR A 1 66 ? -18.156 -1.92 -6.543 1 96.94 66 TYR A CA 1
ATOM 544 C C . TYR A 1 66 ? -18.609 -3.354 -6.789 1 96.94 66 TYR A C 1
ATOM 546 O O . TYR A 1 66 ? -19.797 -3.602 -7.066 1 96.94 66 TYR A O 1
ATOM 554 N N . SER A 1 67 ? -17.688 -4.305 -6.645 1 96.69 67 SER A N 1
ATOM 555 C CA . SER A 1 67 ? -18 -5.699 -6.941 1 96.69 67 SER A CA 1
ATOM 556 C C . SER A 1 67 ? -18.594 -6.406 -5.73 1 96.69 67 SER A C 1
ATOM 558 O O . SER A 1 67 ? -19.062 -7.539 -5.84 1 96.69 67 SER A O 1
ATOM 560 N N . GLN A 1 68 ? -18.594 -5.777 -4.59 1 96.94 68 GLN A N 1
ATOM 561 C CA . GLN A 1 68 ? -19.125 -6.34 -3.35 1 96.94 68 GLN A CA 1
ATOM 562 C C . GLN A 1 68 ? -18.422 -7.648 -3.002 1 96.94 68 GLN A C 1
ATOM 564 O O . GLN A 1 68 ? -19.062 -8.656 -2.734 1 96.94 68 GLN A O 1
ATOM 569 N N . SER A 1 69 ? -17.125 -7.609 -3.014 1 98.19 69 SER A N 1
ATOM 570 C CA . SER A 1 69 ? -16.234 -8.711 -2.693 1 98.19 69 SER A CA 1
ATOM 571 C C . SER A 1 69 ? -14.852 -8.203 -2.277 1 98.19 69 SER A C 1
ATOM 573 O O . SER A 1 69 ? -14.523 -7.039 -2.498 1 98.19 69 SER A O 1
ATOM 575 N N . PRO A 1 70 ? -14.078 -9.039 -1.56 1 98.69 70 PRO A N 1
ATOM 576 C CA . PRO A 1 70 ? -12.703 -8.609 -1.3 1 98.69 70 PRO A CA 1
ATOM 577 C C . PRO A 1 70 ? -11.922 -8.32 -2.58 1 98.69 70 PRO A C 1
ATOM 579 O O . PRO A 1 70 ? -12.078 -9.039 -3.574 1 98.69 70 PRO A O 1
ATOM 582 N N . TYR A 1 71 ? -11.117 -7.246 -2.57 1 98.19 71 TYR A N 1
ATOM 583 C CA . TYR A 1 71 ? -10.164 -7.078 -3.66 1 98.19 71 TYR A CA 1
ATOM 584 C C . TYR A 1 71 ? -9.289 -8.32 -3.822 1 98.19 71 TYR A C 1
ATOM 586 O O . TYR A 1 71 ? -8.875 -8.93 -2.832 1 98.19 71 TYR A O 1
ATOM 594 N N . SER A 1 72 ? -9.031 -8.695 -4.984 1 97.12 72 SER A N 1
ATOM 595 C CA . SER A 1 72 ? -8.094 -9.758 -5.332 1 97.12 72 SER A CA 1
ATOM 596 C C . SER A 1 72 ? -6.883 -9.203 -6.074 1 97.12 72 SER A C 1
ATOM 598 O O . SER A 1 72 ? -6.84 -8.008 -6.395 1 97.12 72 SER A O 1
ATOM 600 N N . PHE A 1 73 ? -5.934 -10.055 -6.344 1 95.5 73 PHE A N 1
ATOM 601 C CA . PHE A 1 73 ? -4.75 -9.648 -7.09 1 95.5 73 PHE A CA 1
ATOM 602 C C . PHE A 1 73 ? -5.125 -9.18 -8.492 1 95.5 73 PHE A C 1
ATOM 604 O O . PHE A 1 73 ? -4.355 -8.477 -9.141 1 95.5 73 PHE A O 1
ATOM 611 N N . ARG A 1 74 ? -6.305 -9.469 -8.938 1 91.88 74 ARG A N 1
ATOM 612 C CA . ARG A 1 74 ? -6.734 -9.148 -10.297 1 91.88 74 ARG A CA 1
ATOM 613 C C . ARG A 1 74 ? -7.25 -7.719 -10.383 1 91.88 74 ARG A C 1
ATOM 615 O O . ARG A 1 74 ? -7.066 -7.051 -11.398 1 91.88 74 ARG A O 1
ATOM 622 N N . ASP A 1 75 ? -7.91 -7.281 -9.359 1 93.81 75 ASP A N 1
ATOM 623 C CA . ASP A 1 75 ? -8.641 -6.023 -9.484 1 93.81 75 ASP A CA 1
ATOM 624 C C . ASP A 1 75 ? -8.133 -4.992 -8.484 1 93.81 75 ASP A C 1
ATOM 626 O O . ASP A 1 75 ? -8.68 -3.891 -8.383 1 93.81 75 ASP A O 1
ATOM 630 N N . PHE A 1 76 ? -7.125 -5.383 -7.723 1 95.81 76 PHE A N 1
ATOM 631 C CA . PHE A 1 76 ? -6.543 -4.402 -6.812 1 95.81 76 PHE A CA 1
ATOM 632 C C . PHE A 1 76 ? -6 -3.205 -7.582 1 95.81 76 PHE A C 1
ATOM 634 O O . PHE A 1 76 ? -5.391 -3.365 -8.641 1 95.81 76 PHE A O 1
ATOM 641 N N . PRO A 1 77 ? -6.176 -1.99 -7.094 1 94.75 77 PRO A N 1
ATOM 642 C CA . PRO A 1 77 ? -5.727 -0.799 -7.82 1 94.75 77 PRO A CA 1
ATOM 643 C C . PRO A 1 77 ? -4.23 -0.82 -8.125 1 94.75 77 PRO A C 1
ATOM 645 O O . PRO A 1 77 ? -3.434 -1.257 -7.285 1 94.75 77 PRO A O 1
ATOM 648 N N . LEU A 1 78 ? -3.801 -0.296 -9.219 1 94.62 78 LEU A N 1
ATOM 649 C CA . LEU A 1 78 ? -2.477 -0.527 -9.781 1 94.62 78 LEU A CA 1
ATOM 650 C C . LEU A 1 78 ? -1.428 0.324 -9.07 1 94.62 78 LEU A C 1
ATOM 652 O O . LEU A 1 78 ? -0.355 -0.171 -8.719 1 94.62 78 LEU A O 1
ATOM 656 N N . ARG A 1 79 ? -1.682 1.57 -8.82 1 93.94 79 ARG A N 1
ATOM 657 C CA . ARG A 1 79 ? -0.649 2.479 -8.328 1 93.94 79 ARG A CA 1
ATOM 658 C C . ARG A 1 79 ? -0.155 2.053 -6.949 1 93.94 79 ARG A C 1
ATOM 660 O O . ARG A 1 79 ? 1.049 1.9 -6.738 1 93.94 79 ARG A O 1
ATOM 667 N N . PRO A 1 80 ? -1.096 1.804 -5.988 1 95.56 80 PRO A N 1
ATOM 668 C CA . PRO A 1 80 ? -0.576 1.284 -4.723 1 95.56 80 PRO A CA 1
ATOM 669 C C . PRO A 1 80 ? 0.077 -0.089 -4.871 1 95.56 80 PRO A C 1
ATOM 671 O O . PRO A 1 80 ? 1.066 -0.382 -4.195 1 95.56 80 PRO A O 1
ATOM 674 N N . ARG A 1 81 ? -0.421 -0.875 -5.723 1 95.62 81 ARG A N 1
ATOM 675 C CA . ARG A 1 81 ? 0.085 -2.225 -5.957 1 95.62 81 ARG A CA 1
ATOM 676 C C . ARG A 1 81 ? 1.54 -2.191 -6.41 1 95.62 81 ARG A C 1
ATOM 678 O O . ARG A 1 81 ? 2.354 -3.004 -5.965 1 95.62 81 ARG A O 1
ATOM 685 N N . PHE A 1 82 ? 1.877 -1.275 -7.301 1 96.5 82 PHE A N 1
ATOM 686 C CA . PHE A 1 82 ? 3.219 -1.196 -7.871 1 96.5 82 PHE A CA 1
ATOM 687 C C . PHE A 1 82 ? 4.246 -0.868 -6.793 1 96.5 82 PHE A C 1
ATOM 689 O O . PHE A 1 82 ? 5.391 -1.321 -6.859 1 96.5 82 PHE A O 1
ATOM 696 N N . VAL A 1 83 ? 3.824 -0.153 -5.793 1 96.62 83 VAL A N 1
ATOM 697 C CA . VAL A 1 83 ? 4.723 0.154 -4.688 1 96.62 83 VAL A CA 1
ATOM 698 C C . VAL A 1 83 ? 5.117 -1.134 -3.967 1 96.62 83 VAL A C 1
ATOM 700 O O . VAL A 1 83 ? 6.289 -1.348 -3.66 1 96.62 83 VAL A O 1
ATOM 703 N N . PHE A 1 84 ? 4.172 -1.955 -3.768 1 97.62 84 PHE A N 1
ATOM 704 C CA . PHE A 1 84 ? 4.43 -3.203 -3.061 1 97.62 84 PHE A CA 1
ATOM 705 C C . PHE A 1 84 ? 5.219 -4.168 -3.938 1 97.62 84 PHE A C 1
ATOM 707 O O . PHE A 1 84 ? 6.059 -4.922 -3.441 1 97.62 84 PHE A O 1
ATOM 714 N N . TYR A 1 85 ? 4.934 -4.152 -5.258 1 97.38 85 TYR A N 1
ATOM 715 C CA . TYR A 1 85 ? 5.727 -4.973 -6.168 1 97.38 85 TYR A CA 1
ATOM 716 C C . TYR A 1 85 ? 7.199 -4.582 -6.117 1 97.38 85 TYR A C 1
ATOM 718 O O . TYR A 1 85 ? 8.07 -5.441 -5.977 1 97.38 85 TYR A O 1
ATOM 726 N N . GLN A 1 86 ? 7.434 -3.311 -6.18 1 97.31 86 GLN A N 1
ATOM 727 C CA . GLN A 1 86 ? 8.805 -2.822 -6.172 1 97.31 86 GLN A CA 1
ATOM 728 C C . GLN A 1 86 ? 9.492 -3.139 -4.848 1 97.31 86 GLN A C 1
ATOM 730 O O . GLN A 1 86 ? 10.68 -3.492 -4.824 1 97.31 86 GLN A O 1
ATOM 735 N N . LYS A 1 87 ? 8.734 -3.018 -3.771 1 97.56 87 LYS A N 1
ATOM 736 C CA . LYS A 1 87 ? 9.273 -3.395 -2.469 1 97.56 87 LYS A CA 1
ATOM 737 C C . LYS A 1 87 ? 9.68 -4.867 -2.447 1 97.56 87 LYS A C 1
ATOM 739 O O . LYS A 1 87 ? 10.773 -5.211 -1.989 1 97.56 87 LYS A O 1
ATOM 744 N N . GLY A 1 88 ? 8.789 -5.738 -2.918 1 98.44 88 GLY A N 1
ATOM 745 C CA . GLY A 1 88 ? 9.078 -7.164 -2.949 1 98.44 88 GLY A CA 1
ATOM 746 C C . GLY A 1 88 ? 10.273 -7.516 -3.811 1 98.44 88 GLY A C 1
ATOM 747 O O . GLY A 1 88 ? 11.133 -8.297 -3.398 1 98.44 88 GLY A O 1
ATOM 748 N N . ILE A 1 89 ? 10.359 -6.879 -4.969 1 98.69 89 ILE A N 1
ATOM 749 C CA . ILE A 1 89 ? 11.469 -7.113 -5.891 1 98.69 89 ILE A CA 1
ATOM 750 C C . ILE A 1 89 ? 12.781 -6.703 -5.227 1 98.69 89 ILE A C 1
ATOM 752 O O . ILE A 1 89 ? 13.766 -7.441 -5.277 1 98.69 89 ILE A O 1
ATOM 756 N N . GLU A 1 90 ? 12.773 -5.594 -4.594 1 98.12 90 GLU A N 1
ATOM 757 C CA . GLU A 1 90 ? 13.984 -5.098 -3.939 1 98.12 90 GLU A CA 1
ATOM 758 C C . GLU A 1 90 ? 14.414 -6.023 -2.805 1 98.12 90 GLU A C 1
ATOM 760 O O . GLU A 1 90 ? 15.609 -6.281 -2.629 1 98.12 90 GLU A O 1
ATOM 765 N N . GLU A 1 91 ? 13.484 -6.496 -2.053 1 98.44 91 GLU A N 1
ATOM 766 C CA . GLU A 1 91 ? 13.797 -7.414 -0.963 1 98.44 91 GLU A CA 1
ATOM 767 C C . GLU A 1 91 ? 14.422 -8.703 -1.489 1 98.44 91 GLU A C 1
ATOM 769 O O . GLU A 1 91 ? 15.367 -9.219 -0.896 1 98.44 91 GLU A O 1
ATOM 774 N N . VAL A 1 92 ? 13.945 -9.18 -2.576 1 98.81 92 VAL A N 1
ATOM 775 C CA . VAL A 1 92 ? 14.5 -10.391 -3.174 1 98.81 92 VAL A CA 1
ATOM 776 C C . VAL A 1 92 ? 15.883 -10.094 -3.756 1 98.81 92 VAL A C 1
ATOM 778 O O . VAL A 1 92 ? 16.797 -10.898 -3.625 1 98.81 92 VAL A O 1
ATOM 781 N N . ARG A 1 93 ? 16.047 -8.922 -4.418 1 98.69 93 ARG A N 1
ATOM 782 C CA . ARG A 1 93 ? 17.312 -8.516 -5.012 1 98.69 93 ARG A CA 1
ATOM 783 C C . ARG A 1 93 ? 18.422 -8.461 -3.961 1 98.69 93 ARG A C 1
ATOM 785 O O . ARG A 1 93 ? 19.562 -8.812 -4.242 1 98.69 93 ARG A O 1
ATOM 792 N N . GLN A 1 94 ? 18.031 -8.062 -2.742 1 98.12 94 GLN A N 1
ATOM 793 C CA . GLN A 1 94 ? 19 -7.996 -1.65 1 98.12 94 GLN A CA 1
ATOM 794 C C . GLN A 1 94 ? 19.5 -9.383 -1.275 1 98.12 94 GLN A C 1
ATOM 796 O O . GLN A 1 94 ? 20.625 -9.531 -0.795 1 98.12 94 GLN A O 1
ATOM 801 N N . LYS A 1 95 ? 18.719 -10.352 -1.548 1 98.31 95 LYS A N 1
ATOM 802 C CA . LYS A 1 95 ? 19.125 -11.727 -1.298 1 98.31 95 LYS A CA 1
ATOM 803 C C . LYS A 1 95 ? 19.906 -12.297 -2.477 1 98.31 95 LYS A C 1
ATOM 805 O O . LYS A 1 95 ? 20.875 -13.031 -2.287 1 98.31 95 LYS A O 1
ATOM 810 N N . SER A 1 96 ? 19.469 -12 -3.66 1 98.62 96 SER A N 1
ATOM 811 C CA . SER A 1 96 ? 20.078 -12.43 -4.914 1 98.62 96 SER A CA 1
ATOM 812 C C . SER A 1 96 ? 19.703 -11.484 -6.059 1 98.62 96 SER A C 1
ATOM 814 O O . SER A 1 96 ? 18.531 -11.359 -6.41 1 98.62 96 SER A O 1
ATOM 816 N N . LEU A 1 97 ? 20.719 -10.922 -6.641 1 98.69 97 LEU A N 1
ATOM 817 C CA . LEU A 1 97 ? 20.484 -10.016 -7.762 1 98.69 97 LEU A CA 1
ATOM 818 C C . LEU A 1 97 ? 19.75 -10.727 -8.891 1 98.69 97 LEU A C 1
ATOM 820 O O . LEU A 1 97 ? 18.812 -10.18 -9.477 1 98.69 97 LEU A O 1
ATOM 824 N N . TYR A 1 98 ? 20.141 -11.938 -9.164 1 98.62 98 TYR A N 1
ATOM 825 C CA . TYR A 1 98 ? 19.531 -12.727 -10.234 1 98.62 98 TYR A CA 1
ATOM 826 C C . TYR A 1 98 ? 18.062 -13.008 -9.93 1 98.62 98 TYR A C 1
ATOM 828 O O . TYR A 1 98 ? 17.203 -12.836 -10.797 1 98.62 98 TYR A O 1
ATOM 836 N N . ALA A 1 99 ? 17.75 -13.375 -8.68 1 98.81 99 ALA A N 1
ATOM 837 C CA . ALA A 1 99 ? 16.375 -13.688 -8.289 1 98.81 99 ALA A CA 1
ATOM 838 C C . ALA A 1 99 ? 15.492 -12.438 -8.352 1 98.81 99 ALA A C 1
ATOM 840 O O . ALA A 1 99 ? 14.336 -12.5 -8.789 1 98.81 99 ALA A O 1
ATOM 841 N N . GLY A 1 100 ? 16.078 -11.328 -7.867 1 98.81 100 GLY A N 1
ATOM 842 C CA . GLY A 1 100 ? 15.352 -10.078 -7.965 1 98.81 100 GLY A CA 1
ATOM 843 C C . GLY A 1 100 ? 15.023 -9.68 -9.391 1 98.81 100 GLY A C 1
ATOM 844 O O . GLY A 1 100 ? 13.914 -9.227 -9.68 1 98.81 100 GLY A O 1
ATOM 845 N N . LEU A 1 101 ? 16 -9.859 -10.281 1 98.81 101 LEU A N 1
ATOM 846 C CA . LEU A 1 101 ? 15.805 -9.578 -11.695 1 98.81 101 LEU A CA 1
ATOM 847 C C . LEU A 1 101 ? 14.695 -10.453 -12.273 1 98.81 101 LEU A C 1
ATOM 849 O O . LEU A 1 101 ? 13.828 -9.969 -13 1 98.81 101 LEU A O 1
ATOM 853 N N . LEU A 1 102 ? 14.656 -11.703 -11.922 1 98.25 102 LEU A N 1
ATOM 854 C CA . LEU A 1 102 ? 13.625 -12.617 -12.398 1 98.25 102 LEU A CA 1
ATOM 855 C C . LEU A 1 102 ? 12.242 -12.164 -11.938 1 98.25 102 LEU A C 1
ATOM 857 O O . LEU A 1 102 ? 11.289 -12.18 -12.727 1 98.25 102 LEU A O 1
ATOM 861 N N . CYS A 1 103 ? 12.156 -11.75 -10.672 1 98.75 103 CYS A N 1
ATOM 862 C CA . CYS A 1 103 ? 10.875 -11.281 -10.156 1 98.75 103 CYS A CA 1
ATOM 863 C C . CYS A 1 103 ? 10.398 -10.047 -10.914 1 98.75 103 CYS A C 1
ATOM 865 O O . CYS A 1 103 ? 9.219 -9.938 -11.258 1 98.75 103 CYS A O 1
ATOM 867 N N . SER A 1 104 ? 11.32 -9.133 -11.148 1 98.75 104 SER A N 1
ATOM 868 C CA . SER A 1 104 ? 10.992 -7.938 -11.914 1 98.75 104 SER A CA 1
ATOM 869 C C . SER A 1 104 ? 10.516 -8.289 -13.32 1 98.75 104 SER A C 1
ATOM 871 O O . SER A 1 104 ? 9.523 -7.734 -13.805 1 98.75 104 SER A O 1
ATOM 873 N N . MET A 1 105 ? 11.219 -9.219 -13.945 1 97.88 105 MET A N 1
ATOM 874 C CA . MET A 1 105 ? 10.883 -9.633 -15.297 1 97.88 105 MET A CA 1
ATOM 875 C C . MET A 1 105 ? 9.508 -10.289 -15.336 1 97.88 105 MET A C 1
ATOM 877 O O . MET A 1 105 ? 8.75 -10.094 -16.297 1 97.88 105 MET A O 1
ATOM 881 N N . MET A 1 106 ? 9.18 -11.008 -14.375 1 96.06 106 MET A N 1
ATOM 882 C CA . MET A 1 106 ? 7.875 -11.656 -14.32 1 96.06 106 MET A CA 1
ATOM 883 C C . MET A 1 106 ? 6.754 -10.625 -14.32 1 96.06 106 MET A C 1
ATOM 885 O O . MET A 1 106 ? 5.812 -10.727 -15.109 1 96.06 106 MET A O 1
ATOM 889 N N . TYR A 1 107 ? 6.859 -9.648 -13.453 1 96.12 107 TYR A N 1
ATOM 890 C CA . TYR A 1 107 ? 5.816 -8.633 -13.344 1 96.12 107 TYR A CA 1
ATOM 891 C C . TYR A 1 107 ? 5.715 -7.82 -14.633 1 96.12 107 TYR A C 1
ATOM 893 O O . TYR A 1 107 ? 4.617 -7.453 -15.055 1 96.12 107 TYR A O 1
ATOM 901 N N . THR A 1 108 ? 6.867 -7.52 -15.25 1 96.06 108 THR A N 1
ATOM 902 C CA . THR A 1 108 ? 6.805 -6.762 -16.5 1 96.06 108 THR A CA 1
ATOM 903 C C . THR A 1 108 ? 6.156 -7.586 -17.594 1 96.06 108 THR A C 1
ATOM 905 O O . THR A 1 108 ? 5.434 -7.051 -18.438 1 96.06 108 THR A O 1
ATOM 908 N N . GLU A 1 109 ? 6.395 -8.898 -17.594 1 91.56 109 GLU A N 1
ATOM 909 C CA . GLU A 1 109 ? 5.738 -9.781 -18.562 1 91.56 109 GLU A CA 1
ATOM 910 C C . GLU A 1 109 ? 4.227 -9.781 -18.359 1 91.56 109 GLU A C 1
ATOM 912 O O . GLU A 1 109 ? 3.469 -9.656 -19.328 1 91.56 109 GLU A O 1
ATOM 917 N N . LEU A 1 110 ? 3.826 -9.891 -17.172 1 89.12 110 LEU A N 1
ATOM 918 C CA . LEU A 1 110 ? 2.404 -9.922 -16.844 1 89.12 110 LEU A CA 1
ATOM 919 C C . LEU A 1 110 ? 1.72 -8.633 -17.266 1 89.12 110 LEU A C 1
ATOM 921 O O . LEU A 1 110 ? 0.659 -8.656 -17.906 1 89.12 110 LEU A O 1
ATOM 925 N N . PHE A 1 111 ? 2.293 -7.504 -17.031 1 91.5 111 PHE A N 1
ATOM 926 C CA . PHE A 1 111 ? 1.635 -6.227 -17.266 1 91.5 111 PHE A CA 1
ATOM 927 C C . PHE A 1 111 ? 1.779 -5.801 -18.719 1 91.5 111 PHE A C 1
ATOM 929 O O . PHE A 1 111 ? 0.938 -5.066 -19.25 1 91.5 111 PHE A O 1
ATOM 936 N N . GLN A 1 112 ? 2.84 -6.266 -19.391 1 88 112 GLN A N 1
ATOM 937 C CA . GLN A 1 112 ? 2.914 -6.051 -20.828 1 88 112 GLN A CA 1
ATOM 938 C C . GLN A 1 112 ? 1.726 -6.691 -21.547 1 88 112 GLN A C 1
ATOM 940 O O . GLN A 1 112 ? 1.167 -6.105 -22.484 1 88 112 GLN A O 1
ATOM 945 N N . ASN A 1 113 ? 1.312 -7.77 -21 1 81.44 113 ASN A N 1
ATOM 946 C CA . ASN A 1 113 ? 0.213 -8.508 -21.609 1 81.44 113 ASN A CA 1
ATOM 947 C C . ASN A 1 113 ? -1.142 -7.934 -21.203 1 81.44 113 ASN A C 1
ATOM 949 O O . ASN A 1 113 ? -2.172 -8.297 -21.781 1 81.44 113 ASN A O 1
ATOM 953 N N . THR A 1 114 ? -1.107 -7.078 -20.25 1 80.69 114 THR A N 1
ATOM 954 C CA . THR A 1 114 ? -2.355 -6.496 -19.766 1 80.69 114 THR A CA 1
ATOM 955 C C . THR A 1 114 ? -2.584 -5.121 -20.391 1 80.69 114 THR A C 1
ATOM 957 O O . THR A 1 114 ? -3.684 -4.57 -20.312 1 80.69 114 THR A O 1
ATOM 960 N N . LEU A 1 115 ? -1.569 -4.527 -21 1 78.5 115 LEU A N 1
ATOM 961 C CA . LEU A 1 115 ? -1.694 -3.236 -21.672 1 78.5 115 LEU A CA 1
ATOM 962 C C . LEU A 1 115 ? -2.801 -3.271 -22.719 1 78.5 115 LEU A C 1
ATOM 964 O O . LEU A 1 115 ? -2.93 -4.25 -23.453 1 78.5 115 LEU A O 1
ATOM 968 N N . GLY A 1 116 ? -3.588 -2.229 -22.781 1 74.44 116 GLY A N 1
ATOM 969 C CA . GLY A 1 116 ? -4.672 -2.121 -23.734 1 74.44 116 GLY A CA 1
ATOM 970 C C . GLY A 1 116 ? -6 -2.609 -23.203 1 74.44 116 GLY A C 1
ATOM 971 O O . GLY A 1 116 ? -7.047 -2.373 -23.812 1 74.44 116 GLY A O 1
ATOM 972 N N . ALA A 1 117 ? -5.969 -3.277 -22.016 1 73.62 117 ALA A N 1
ATOM 973 C CA . ALA A 1 117 ? -7.203 -3.795 -21.438 1 73.62 117 ALA A CA 1
ATOM 974 C C . ALA A 1 117 ? -8.055 -2.666 -20.859 1 73.62 117 ALA A C 1
ATOM 976 O O . ALA A 1 117 ? -9.281 -2.674 -21 1 73.62 117 ALA A O 1
ATOM 977 N N . ASN A 1 118 ? -7.465 -1.643 -20.281 1 78.88 118 ASN A N 1
ATOM 978 C CA . ASN A 1 118 ? -8.117 -0.479 -19.688 1 78.88 118 ASN A CA 1
ATOM 979 C C . ASN A 1 118 ? -7.32 0.798 -19.953 1 78.88 118 ASN A C 1
ATOM 981 O O . ASN A 1 118 ? -6.25 0.998 -19.375 1 78.88 118 ASN A O 1
ATOM 985 N N . PRO A 1 119 ? -7.91 1.62 -20.719 1 78.38 119 PRO A N 1
ATOM 986 C CA . PRO A 1 119 ? -7.199 2.84 -21.094 1 78.38 119 PRO A CA 1
ATOM 987 C C . PRO A 1 119 ? -6.801 3.697 -19.906 1 78.38 119 PRO A C 1
ATOM 989 O O . PRO A 1 119 ? -5.766 4.367 -19.938 1 78.38 119 PRO A O 1
ATOM 992 N N . ILE A 1 120 ? -7.523 3.68 -18.891 1 77 120 ILE A N 1
ATOM 993 C CA . ILE A 1 120 ? -7.246 4.52 -17.719 1 77 120 ILE A CA 1
ATOM 994 C C . ILE A 1 120 ? -5.992 4.02 -17.016 1 77 120 ILE A C 1
ATOM 996 O O . ILE A 1 120 ? -5.195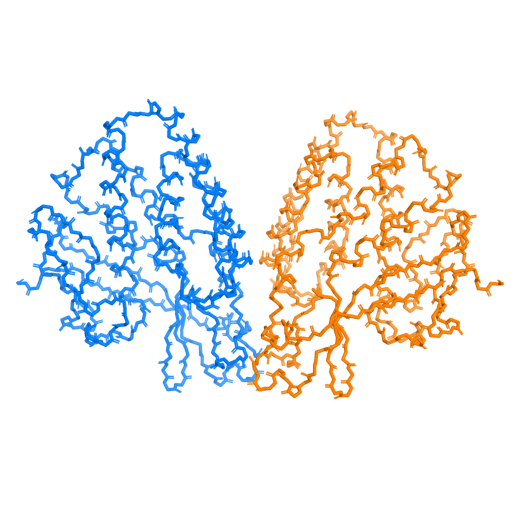 4.812 -16.516 1 77 120 ILE A O 1
ATOM 1000 N N . ASP A 1 121 ? -5.77 2.756 -17.078 1 85.75 121 ASP A N 1
ATOM 1001 C CA . ASP A 1 121 ? -4.676 2.117 -16.359 1 85.75 121 ASP A CA 1
ATOM 1002 C C . ASP A 1 121 ? -3.396 2.104 -17.188 1 85.75 121 ASP A C 1
ATOM 1004 O O . ASP A 1 121 ? -2.301 1.917 -16.656 1 85.75 121 ASP A O 1
ATOM 1008 N N . ASP A 1 122 ? -3.553 2.332 -18.422 1 90.25 122 ASP A N 1
ATOM 1009 C CA . ASP A 1 122 ? -2.447 2.113 -19.359 1 90.25 122 ASP A CA 1
ATOM 1010 C C . ASP A 1 122 ? -1.27 3.031 -19.031 1 90.25 122 ASP A C 1
ATOM 1012 O O . ASP A 1 122 ? -0.112 2.615 -19.109 1 90.25 122 ASP A O 1
ATOM 1016 N N . ASP A 1 123 ? -1.609 4.203 -18.688 1 89.62 123 ASP A N 1
ATOM 1017 C CA . ASP A 1 123 ? -0.525 5.133 -18.391 1 89.62 123 ASP A CA 1
ATOM 1018 C C . ASP A 1 123 ? 0.256 4.688 -17.156 1 89.62 123 ASP A C 1
ATOM 1020 O O . ASP A 1 123 ? 1.488 4.73 -17.141 1 89.62 123 ASP A O 1
ATOM 1024 N N . ASP A 1 124 ? -0.447 4.285 -16.172 1 91 124 ASP A N 1
ATOM 1025 C CA . ASP A 1 124 ? 0.199 3.781 -14.961 1 91 124 ASP A CA 1
ATOM 1026 C C . ASP A 1 124 ? 1.049 2.549 -15.273 1 91 124 ASP A C 1
ATOM 1028 O O . ASP A 1 124 ? 2.156 2.408 -14.75 1 91 124 ASP A O 1
ATOM 1032 N N . ILE A 1 125 ? 0.541 1.729 -16.109 1 95.12 12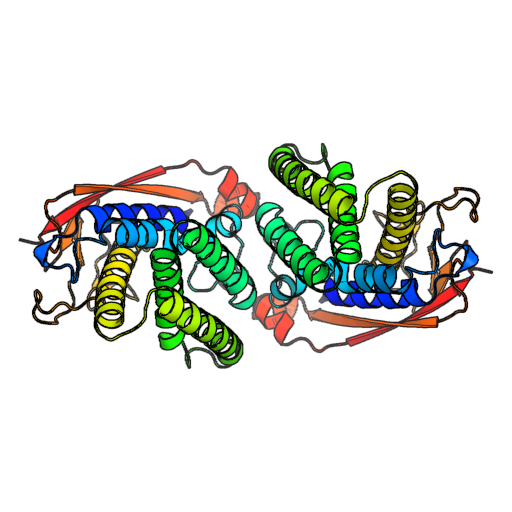5 ILE A N 1
ATOM 1033 C CA . ILE A 1 125 ? 1.239 0.501 -16.469 1 95.12 125 ILE A CA 1
ATOM 1034 C C . ILE A 1 125 ? 2.502 0.842 -17.25 1 95.12 125 ILE A C 1
ATOM 1036 O O . ILE A 1 125 ? 3.576 0.303 -16.984 1 95.12 125 ILE A O 1
ATOM 1040 N N . ARG A 1 126 ? 2.385 1.761 -18.188 1 94.75 126 ARG A N 1
ATOM 1041 C CA . ARG A 1 126 ? 3.537 2.152 -19 1 94.75 126 ARG A CA 1
ATOM 1042 C C . ARG A 1 126 ? 4.637 2.748 -18.125 1 94.75 126 ARG A C 1
ATOM 1044 O O . ARG A 1 126 ? 5.816 2.441 -18.312 1 94.75 126 ARG A O 1
ATOM 1051 N N . ASP A 1 127 ? 4.227 3.582 -17.25 1 93.69 127 ASP A N 1
ATOM 1052 C CA . ASP A 1 127 ? 5.203 4.172 -16.344 1 93.69 127 ASP A CA 1
ATOM 1053 C C . ASP A 1 127 ? 5.918 3.098 -15.531 1 93.69 127 ASP A C 1
ATOM 1055 O O . ASP A 1 127 ? 7.141 3.139 -15.375 1 93.69 127 ASP A O 1
ATOM 1059 N N . TYR A 1 128 ? 5.227 2.184 -15.023 1 96.25 128 TYR A N 1
ATOM 1060 C CA . TYR A 1 128 ? 5.781 1.077 -14.258 1 96.25 128 TYR A CA 1
ATOM 1061 C C . TYR A 1 128 ? 6.742 0.252 -15.102 1 96.25 128 TYR A C 1
ATOM 1063 O O . TYR A 1 128 ? 7.852 -0.064 -14.664 1 96.25 128 TYR A O 1
ATOM 1071 N N . LEU A 1 129 ? 6.281 -0.066 -16.266 1 97 129 LEU A N 1
ATOM 1072 C CA . LEU A 1 129 ? 7.09 -0.873 -17.172 1 97 129 LEU A CA 1
ATOM 1073 C C . LEU A 1 129 ? 8.398 -0.161 -17.516 1 97 129 LEU A C 1
ATOM 1075 O O . LEU A 1 129 ? 9.469 -0.771 -17.484 1 97 129 LEU A O 1
ATOM 1079 N N . ASN A 1 130 ? 8.328 1.113 -17.812 1 96.81 130 ASN A N 1
ATOM 1080 C CA . ASN A 1 130 ? 9.508 1.889 -18.156 1 96.81 130 ASN A CA 1
ATOM 1081 C C . ASN A 1 130 ? 10.531 1.898 -17.016 1 96.81 130 ASN A C 1
ATOM 1083 O O . ASN A 1 130 ? 11.719 1.692 -17.25 1 96.81 130 ASN A O 1
ATOM 1087 N N . GLU A 1 131 ? 10.062 2.076 -15.859 1 96.62 131 GLU A N 1
ATOM 1088 C CA . GLU A 1 131 ? 10.945 2.105 -14.695 1 96.62 131 GLU A CA 1
ATOM 1089 C C . GLU A 1 131 ? 11.586 0.742 -14.453 1 96.62 131 GLU A C 1
ATOM 1091 O O . GLU A 1 131 ? 12.789 0.653 -14.219 1 96.62 131 GLU A O 1
ATOM 1096 N N . GLU A 1 132 ? 10.797 -0.323 -14.5 1 97.81 132 GLU A N 1
ATOM 1097 C CA . GLU A 1 132 ? 11.312 -1.666 -14.25 1 97.81 132 GLU A CA 1
ATOM 1098 C C . GLU A 1 132 ? 12.297 -2.094 -15.328 1 97.81 132 GLU A C 1
ATOM 1100 O O . GLU A 1 132 ? 13.305 -2.748 -15.031 1 97.81 132 GLU A O 1
ATOM 1105 N N . GLN A 1 133 ? 12.039 -1.71 -16.531 1 97.62 133 GLN A N 1
ATOM 1106 C CA . GLN A 1 133 ? 12.922 -2.105 -17.625 1 97.62 133 GLN A CA 1
ATOM 1107 C C . GLN A 1 133 ? 14.289 -1.448 -17.5 1 97.62 133 GLN A C 1
ATOM 1109 O O . GLN A 1 133 ? 15.312 -2.068 -17.812 1 97.62 133 GLN A O 1
ATOM 1114 N N . LYS A 1 134 ? 14.281 -0.22 -17.078 1 98.06 134 LYS A N 1
ATOM 1115 C CA . LYS A 1 134 ? 15.555 0.447 -16.812 1 98.06 134 LYS A CA 1
ATOM 1116 C C . LYS A 1 134 ? 16.344 -0.288 -15.742 1 98.06 134 LYS A C 1
ATOM 1118 O O . LYS A 1 134 ? 17.547 -0.519 -15.898 1 98.06 134 LYS A O 1
ATOM 1123 N N . LEU A 1 135 ? 15.719 -0.668 -14.688 1 98.19 135 LEU A N 1
ATOM 1124 C CA . LEU A 1 135 ? 16.359 -1.407 -13.602 1 98.19 135 LEU A CA 1
ATOM 1125 C C . LEU A 1 135 ? 16.844 -2.766 -14.094 1 98.19 135 LEU A C 1
ATOM 1127 O O . LEU A 1 135 ? 17.953 -3.186 -13.758 1 98.19 135 LEU A O 1
ATOM 1131 N N . GLN A 1 136 ? 16.031 -3.406 -14.852 1 98.5 136 GLN A N 1
ATOM 1132 C CA . GLN A 1 136 ? 16.391 -4.715 -15.383 1 98.5 136 GLN A CA 1
ATOM 1133 C C . GLN A 1 136 ? 17.656 -4.633 -16.219 1 98.5 136 GLN A C 1
ATOM 1135 O O . GLN A 1 136 ? 18.547 -5.484 -16.094 1 98.5 136 GLN A O 1
ATOM 1140 N N . THR A 1 137 ? 17.734 -3.602 -17.031 1 98.19 137 THR A N 1
ATOM 1141 C CA . THR A 1 137 ? 18.922 -3.414 -17.859 1 98.19 137 THR A CA 1
ATOM 1142 C C . THR A 1 137 ? 20.156 -3.242 -17 1 98.19 137 THR A C 1
ATOM 1144 O O . THR A 1 137 ? 21.188 -3.867 -17.266 1 98.19 137 THR A O 1
ATOM 1147 N N . ASP A 1 138 ? 20.031 -2.469 -16.016 1 98.31 138 ASP A N 1
ATOM 1148 C CA . ASP A 1 138 ? 21.141 -2.25 -15.094 1 98.31 138 ASP A CA 1
ATOM 1149 C C . ASP A 1 138 ? 21.531 -3.551 -14.398 1 98.31 138 ASP A C 1
ATOM 1151 O O . ASP A 1 138 ? 22.719 -3.855 -14.273 1 98.31 138 ASP A O 1
ATOM 1155 N N . TRP A 1 139 ? 20.578 -4.281 -13.906 1 98.62 139 TRP A N 1
ATOM 1156 C CA . TRP A 1 139 ? 20.828 -5.52 -13.18 1 98.62 139 TRP A CA 1
ATOM 1157 C C . TRP A 1 139 ? 21.438 -6.574 -14.094 1 98.62 139 TRP A C 1
ATOM 1159 O O . TRP A 1 139 ? 22.328 -7.332 -13.68 1 98.62 139 TRP A O 1
ATOM 1169 N N . GLU A 1 140 ? 21 -6.633 -15.336 1 98.31 140 GLU A N 1
ATOM 1170 C CA . GLU A 1 140 ? 21.578 -7.551 -16.312 1 98.31 140 GLU A CA 1
ATOM 1171 C C . GLU A 1 140 ? 23.047 -7.246 -16.547 1 98.31 140 GLU A C 1
ATOM 1173 O O . GLU A 1 140 ? 23.875 -8.164 -16.625 1 98.31 140 GLU A O 1
ATOM 1178 N N . GLN A 1 141 ? 23.375 -5.965 -16.656 1 98.12 141 GLN A N 1
ATOM 1179 C CA . GLN A 1 141 ? 24.766 -5.562 -16.844 1 98.12 141 GLN A CA 1
ATOM 1180 C C . GLN A 1 141 ? 25.609 -5.941 -15.633 1 98.12 141 GLN A C 1
ATOM 1182 O O . GLN A 1 141 ? 26.75 -6.402 -15.789 1 98.12 141 GLN A O 1
ATOM 1187 N N . GLN A 1 142 ? 25.062 -5.797 -14.492 1 98.31 142 GLN A N 1
ATOM 1188 C CA . GLN A 1 142 ? 25.766 -6.148 -13.273 1 98.31 142 GLN A CA 1
ATOM 1189 C C . GLN A 1 142 ? 26.047 -7.648 -13.211 1 98.31 142 GLN A C 1
ATOM 1191 O O . GLN A 1 142 ? 27.016 -8.078 -12.594 1 98.31 142 GLN A O 1
ATOM 1196 N N . LEU A 1 143 ? 25.234 -8.422 -13.898 1 97.88 143 LEU A N 1
ATOM 1197 C CA . LEU A 1 143 ? 25.359 -9.875 -13.898 1 97.88 143 LEU A CA 1
ATOM 1198 C C . LEU A 1 143 ? 26.266 -10.344 -15.039 1 97.88 143 LEU A C 1
ATOM 1200 O O . LEU A 1 143 ? 26.469 -11.547 -15.211 1 97.88 143 LEU A O 1
ATOM 1204 N N . GLY A 1 144 ? 26.828 -9.383 -15.844 1 96.62 144 GLY A N 1
ATOM 1205 C CA . GLY A 1 144 ? 27.781 -9.711 -16.891 1 96.62 144 GLY A CA 1
ATOM 1206 C C . GLY A 1 144 ? 27.188 -9.633 -18.281 1 96.62 144 GLY A C 1
ATOM 1207 O O . GLY A 1 144 ? 27.906 -9.664 -19.281 1 96.62 144 GLY A O 1
ATOM 1208 N N . GLY A 1 145 ? 25.922 -9.555 -18.359 1 94.69 145 GLY A N 1
ATOM 1209 C CA . GLY A 1 145 ? 25.25 -9.422 -19.656 1 94.69 145 GLY A CA 1
ATOM 1210 C C . GLY A 1 145 ? 25.516 -10.586 -20.594 1 94.69 145 GLY A C 1
ATOM 1211 O O . GLY A 1 145 ? 25.875 -11.68 -20.141 1 94.69 145 GLY A O 1
ATOM 1212 N N . GLY A 1 146 ? 25.047 -10.43 -21.875 1 94.88 146 GLY A N 1
ATOM 1213 C CA . GLY A 1 146 ? 25.359 -11.375 -22.938 1 94.88 146 GLY A CA 1
ATOM 1214 C C . GLY A 1 146 ? 24.234 -12.336 -23.25 1 94.88 146 GLY A C 1
ATOM 1215 O O . GLY A 1 146 ? 23.266 -12.43 -22.484 1 94.88 146 GLY A O 1
ATOM 1216 N N . GLU A 1 147 ? 24.438 -13.062 -24.25 1 95.06 147 GLU A N 1
ATOM 1217 C CA . GLU A 1 147 ? 23.422 -13.953 -24.781 1 95.06 147 GLU A CA 1
ATOM 1218 C C . GLU A 1 147 ? 23.188 -15.148 -23.859 1 95.06 147 GLU A C 1
ATOM 1220 O O . GLU A 1 147 ? 22.031 -15.562 -23.656 1 95.06 147 GLU A O 1
ATOM 1225 N N . PRO A 1 148 ? 24.203 -15.656 -23.312 1 94.44 148 PRO A N 1
ATOM 1226 C CA . PRO A 1 148 ? 23.969 -16.797 -22.422 1 94.44 148 PRO A CA 1
ATOM 1227 C C . PRO A 1 148 ? 23.109 -16.422 -21.219 1 94.44 148 PRO A C 1
ATOM 1229 O O . PRO A 1 148 ? 22.234 -17.203 -20.812 1 94.44 148 PRO A O 1
ATOM 1232 N N . LEU A 1 149 ? 23.344 -15.25 -20.625 1 96.62 149 LEU A N 1
ATOM 1233 C CA . LEU A 1 149 ? 22.531 -14.789 -19.516 1 96.62 149 LEU A CA 1
ATOM 1234 C C . LEU A 1 149 ? 21.078 -14.594 -19.938 1 96.62 149 LEU A C 1
ATOM 1236 O O . LEU A 1 149 ? 20.156 -15.016 -19.234 1 96.62 149 LEU A O 1
ATOM 1240 N N . LYS A 1 150 ? 20.922 -14.016 -21.031 1 95.81 150 LYS A N 1
ATOM 1241 C CA . LYS A 1 150 ? 19.578 -13.742 -21.531 1 95.81 150 LYS A CA 1
ATOM 1242 C C . LYS A 1 150 ? 18.797 -15.039 -21.75 1 95.81 150 LYS A C 1
ATOM 1244 O O . LYS A 1 150 ? 17.609 -15.117 -21.422 1 95.81 150 LYS A O 1
ATOM 1249 N N . LYS A 1 151 ? 19.453 -16 -22.266 1 93 151 LYS A N 1
ATOM 1250 C CA . LYS A 1 151 ? 18.828 -17.297 -22.5 1 93 151 LYS A CA 1
ATOM 1251 C C . LYS A 1 151 ? 18.422 -17.969 -21.172 1 93 151 LYS A C 1
ATOM 1253 O O . LYS A 1 151 ? 17.328 -18.531 -21.062 1 93 151 LYS A O 1
ATOM 1258 N N . ARG A 1 152 ? 19.25 -17.875 -20.281 1 94.88 152 ARG A N 1
ATOM 1259 C CA . ARG A 1 152 ? 18.969 -18.453 -18.969 1 94.88 152 ARG A CA 1
ATOM 1260 C C . ARG A 1 152 ? 17.781 -17.734 -18.312 1 94.88 152 ARG A C 1
ATOM 1262 O O . ARG A 1 152 ? 16.875 -18.375 -17.781 1 94.88 152 ARG A O 1
ATOM 1269 N N . LEU A 1 153 ? 17.844 -16.422 -18.375 1 96.12 153 LEU A N 1
ATOM 1270 C CA . LEU A 1 153 ? 16.781 -15.625 -17.797 1 96.12 153 LEU A CA 1
ATOM 1271 C C . LEU A 1 153 ? 15.43 -15.961 -18.422 1 96.12 153 LEU A C 1
ATOM 1273 O O . LEU A 1 153 ? 14.43 -16.125 -17.719 1 96.12 153 LEU A O 1
ATOM 1277 N N . GLN A 1 154 ? 15.438 -16.125 -19.672 1 93 154 GLN A N 1
ATOM 1278 C CA . GLN A 1 154 ? 14.195 -16.422 -20.375 1 93 154 GLN A CA 1
ATOM 1279 C C . GLN A 1 154 ? 13.672 -17.812 -20 1 93 154 GLN A C 1
ATOM 1281 O O . GLN A 1 154 ? 12.477 -17.984 -19.766 1 93 154 GLN A O 1
ATOM 1286 N N . SER A 1 155 ? 14.539 -18.703 -19.938 1 92.12 155 SER A N 1
ATOM 1287 C CA . SER A 1 155 ? 14.164 -20.062 -19.547 1 92.12 155 SER A CA 1
ATOM 1288 C C . SER A 1 155 ? 13.625 -20.094 -18.125 1 92.12 155 SER A C 1
ATOM 1290 O O . SER A 1 155 ? 12.562 -20.672 -17.875 1 92.12 155 SER A O 1
ATOM 1292 N N . ASP A 1 156 ? 14.344 -19.453 -17.219 1 94.62 156 ASP A N 1
ATOM 1293 C CA . ASP A 1 156 ? 13.945 -19.438 -15.82 1 94.62 156 ASP A CA 1
ATOM 1294 C C . ASP A 1 156 ? 12.625 -18.703 -15.633 1 94.62 156 ASP A C 1
ATOM 1296 O O . ASP A 1 156 ? 11.789 -19.094 -14.812 1 94.62 156 ASP A O 1
ATOM 1300 N N . LEU A 1 157 ? 12.445 -17.656 -16.375 1 94.69 157 LEU A N 1
ATOM 1301 C CA . LEU A 1 157 ? 11.203 -16.906 -16.312 1 94.69 157 LEU A CA 1
ATOM 1302 C C . LEU A 1 157 ? 10.016 -17.781 -16.719 1 94.69 157 LEU A C 1
ATOM 1304 O O . LEU A 1 157 ? 8.969 -17.734 -16.078 1 94.69 157 LEU A O 1
ATOM 1308 N N . GLU A 1 158 ? 10.188 -18.531 -17.703 1 91.94 158 GLU A N 1
ATOM 1309 C CA . GLU A 1 158 ? 9.117 -19.406 -18.172 1 91.94 158 GLU A CA 1
ATOM 1310 C C . GLU A 1 158 ? 8.773 -20.469 -17.125 1 91.94 158 GLU A C 1
ATOM 1312 O O . GLU A 1 158 ? 7.598 -20.766 -16.906 1 91.94 158 GLU A O 1
ATOM 1317 N N . ILE A 1 159 ? 9.797 -20.969 -16.562 1 93.62 159 ILE A N 1
ATOM 1318 C CA . ILE A 1 159 ? 9.602 -21.969 -15.516 1 93.62 159 ILE A CA 1
ATOM 1319 C C . ILE A 1 159 ? 8.883 -21.328 -14.328 1 93.62 159 ILE A C 1
ATOM 1321 O O . ILE A 1 159 ? 7.926 -21.906 -13.797 1 93.62 159 ILE A O 1
ATOM 1325 N N . MET A 1 160 ? 9.32 -20.188 -13.93 1 95.25 160 MET A N 1
ATOM 1326 C CA . MET A 1 160 ? 8.719 -19.469 -12.805 1 95.25 160 MET A CA 1
ATOM 1327 C C . MET A 1 160 ? 7.25 -19.156 -13.086 1 95.25 160 MET A C 1
ATOM 1329 O O . MET A 1 160 ? 6.398 -19.328 -12.211 1 95.25 160 MET A O 1
ATOM 1333 N N . LEU A 1 161 ? 6.961 -18.734 -14.273 1 93.5 161 LEU A N 1
ATOM 1334 C CA . LEU A 1 161 ? 5.59 -18.422 -14.664 1 93.5 161 LEU A CA 1
ATOM 1335 C C . LEU A 1 161 ? 4.719 -19.672 -14.625 1 93.5 161 LEU A C 1
ATOM 1337 O O . LEU A 1 161 ? 3.564 -19.609 -14.195 1 93.5 161 LEU A O 1
ATOM 1341 N N . PHE A 1 162 ? 5.277 -20.766 -15.062 1 93.31 162 PHE A N 1
ATOM 1342 C CA . PHE A 1 162 ? 4.543 -22.016 -15 1 93.31 162 PHE A CA 1
ATOM 1343 C C . PHE A 1 162 ? 4.203 -22.375 -13.562 1 93.31 162 PHE A C 1
ATOM 1345 O O . PHE A 1 162 ? 3.057 -22.703 -13.258 1 93.31 162 PHE A O 1
ATOM 1352 N N . CYS A 1 163 ? 5.23 -22.312 -12.727 1 96.19 163 CYS A N 1
ATOM 1353 C CA . CYS A 1 163 ? 5.02 -22.641 -11.32 1 96.19 163 CYS A CA 1
ATOM 1354 C C . CYS A 1 163 ? 3.996 -21.703 -10.688 1 96.19 163 CYS A C 1
ATOM 1356 O O . CYS A 1 163 ? 3.152 -22.125 -9.898 1 96.19 163 CYS A O 1
ATOM 1358 N N . ASP A 1 164 ? 4.066 -20.453 -11.039 1 96.25 164 ASP A N 1
ATOM 1359 C CA . ASP A 1 164 ? 3.104 -19.469 -10.578 1 96.25 164 ASP A CA 1
ATOM 1360 C C . ASP A 1 164 ? 1.687 -19.828 -11.023 1 96.25 164 ASP A C 1
ATOM 1362 O O . ASP A 1 164 ? 0.76 -19.828 -10.211 1 96.25 164 ASP A O 1
ATOM 1366 N N . GLN A 1 165 ? 1.532 -20.125 -12.242 1 94.94 165 GLN A N 1
ATOM 1367 C CA . GLN A 1 165 ? 0.223 -20.422 -12.812 1 94.94 165 GLN A CA 1
ATOM 1368 C C . GLN A 1 165 ? -0.357 -21.703 -12.219 1 94.94 165 GLN A C 1
ATOM 1370 O O . GLN A 1 165 ? -1.552 -21.766 -11.922 1 94.94 165 GLN A O 1
ATOM 1375 N N . LEU A 1 166 ? 0.489 -22.672 -12.07 1 95.81 166 LEU A N 1
ATOM 1376 C CA . LEU A 1 166 ? 0.007 -23.922 -11.484 1 95.81 166 LEU A CA 1
ATOM 1377 C C . LEU A 1 166 ? -0.443 -23.703 -10.039 1 95.81 166 LEU A C 1
ATOM 1379 O O . LEU A 1 166 ? -1.476 -24.219 -9.625 1 95.81 166 LEU A O 1
ATOM 1383 N N . SER A 1 167 ? 0.35 -22.984 -9.281 1 97.38 167 SER A N 1
ATOM 1384 C CA . SER A 1 167 ? -0.034 -22.672 -7.914 1 97.38 167 SER A CA 1
ATOM 1385 C C . SER A 1 167 ? -1.343 -21.891 -7.875 1 97.38 167 SER A C 1
ATOM 1387 O O . SER A 1 167 ? -2.197 -22.141 -7.023 1 97.38 167 SER A O 1
ATOM 1389 N N . LEU A 1 168 ? -1.552 -20.922 -8.773 1 96.69 168 LEU A N 1
ATOM 1390 C CA . LEU A 1 168 ? -2.791 -20.156 -8.867 1 96.69 168 LEU A CA 1
ATOM 1391 C C . LEU A 1 168 ? -3.965 -21.078 -9.211 1 96.69 168 LEU A C 1
ATOM 1393 O O . LEU A 1 168 ? -5.066 -20.891 -8.688 1 96.69 168 LEU A O 1
ATOM 1397 N N . PHE A 1 169 ? -3.732 -22.016 -10.102 1 96.44 169 PHE A N 1
ATOM 1398 C CA . PHE A 1 169 ? -4.758 -22.984 -10.477 1 96.44 169 PHE A CA 1
ATOM 1399 C C . PHE A 1 169 ? -5.32 -23.688 -9.25 1 96.44 169 PHE A C 1
ATOM 1401 O O . PHE A 1 169 ? -6.516 -23.969 -9.188 1 96.44 169 PHE A O 1
ATOM 1408 N N . LEU A 1 170 ? -4.48 -23.922 -8.289 1 97.25 170 LEU A N 1
ATOM 1409 C CA . LEU A 1 170 ? -4.879 -24.625 -7.078 1 97.25 170 LEU A CA 1
ATOM 1410 C C . LEU A 1 170 ? -5.695 -23.734 -6.16 1 97.25 170 LEU A C 1
ATOM 1412 O O . LEU A 1 170 ? -6.398 -24.219 -5.27 1 97.25 170 LEU A O 1
ATOM 1416 N N . CYS A 1 171 ? -5.621 -22.359 -6.355 1 96.62 171 CYS A N 1
ATOM 1417 C CA . CYS A 1 171 ? -6.117 -21.453 -5.332 1 96.62 171 CYS A CA 1
ATOM 1418 C C . CYS A 1 171 ? -7.285 -20.625 -5.855 1 96.62 171 CYS A C 1
ATOM 1420 O O . CYS A 1 171 ? -8.039 -20.047 -5.07 1 96.62 171 CYS A O 1
ATOM 1422 N N . MET A 1 172 ? -7.48 -20.594 -7.133 1 96.38 172 MET A N 1
ATOM 1423 C CA . MET A 1 172 ? -8.359 -19.578 -7.715 1 96.38 172 MET A CA 1
ATOM 1424 C C . MET A 1 172 ? -9.805 -20.047 -7.73 1 96.38 172 MET A C 1
ATOM 1426 O O . MET A 1 172 ? -10.727 -19.25 -7.891 1 96.38 172 MET A O 1
ATOM 1430 N N . GLU A 1 173 ? -10.008 -21.359 -7.652 1 96.12 173 GLU A N 1
ATOM 1431 C CA . GLU A 1 173 ? -11.344 -21.953 -7.629 1 96.12 173 GLU A CA 1
ATOM 1432 C C . GLU A 1 173 ? -11.422 -23.094 -6.629 1 96.12 173 GLU A C 1
ATOM 1434 O O . GLU A 1 173 ? -10.398 -23.562 -6.117 1 96.12 173 GLU A O 1
ATOM 1439 N N . GLU A 1 174 ? -12.656 -23.5 -6.375 1 96.44 174 GLU A N 1
ATOM 1440 C CA . GLU A 1 174 ? -12.867 -24.672 -5.531 1 96.44 174 GLU A CA 1
ATOM 1441 C C . GLU A 1 174 ? -12.203 -25.906 -6.125 1 96.44 174 GLU A C 1
ATOM 1443 O O . GLU A 1 174 ? -12.273 -26.141 -7.336 1 96.44 174 GLU A O 1
ATOM 1448 N N . PRO A 1 175 ? -11.555 -26.703 -5.293 1 97.12 175 PRO A N 1
ATOM 1449 C CA . PRO A 1 175 ? -11 -27.953 -5.809 1 97.12 175 PRO A CA 1
ATOM 1450 C C . PRO A 1 175 ? -12.031 -28.781 -6.57 1 97.12 175 PRO A C 1
ATOM 1452 O O . PRO A 1 175 ? -13.188 -28.875 -6.152 1 97.12 175 PRO A O 1
ATOM 1455 N N . GLY A 1 176 ? -11.609 -29.344 -7.617 1 96.25 176 GLY A N 1
ATOM 1456 C CA . GLY A 1 176 ? -12.516 -30.141 -8.43 1 96.25 176 GLY A CA 1
ATOM 1457 C C . GLY A 1 176 ? -13.117 -29.359 -9.586 1 96.25 176 GLY A C 1
ATOM 1458 O O . GLY A 1 176 ? -13.758 -29.953 -10.469 1 96.25 176 GLY A O 1
ATOM 1459 N N . THR A 1 177 ? -12.914 -28.062 -9.617 1 95.69 177 THR A N 1
ATOM 1460 C CA . THR A 1 177 ? -13.422 -27.25 -10.711 1 95.69 177 THR A CA 1
ATOM 1461 C C . THR A 1 177 ? -12.719 -27.594 -12.023 1 95.69 177 THR A C 1
ATOM 1463 O O . THR A 1 177 ? -11.492 -27.625 -12.086 1 95.69 177 THR A O 1
ATOM 1466 N N . PRO A 1 178 ? -13.492 -27.891 -13.055 1 94.62 178 PRO A N 1
ATOM 1467 C CA . PRO A 1 178 ? -12.859 -28.188 -14.344 1 94.62 178 PRO A CA 1
ATOM 1468 C C . PRO A 1 178 ? -12.031 -27.016 -14.883 1 94.62 178 PRO A C 1
ATOM 1470 O O . PRO A 1 178 ? -12.43 -25.859 -14.75 1 94.62 178 PRO A O 1
ATOM 1473 N N . ALA A 1 179 ? -10.883 -27.391 -15.477 1 92.69 179 ALA A N 1
ATOM 1474 C CA . ALA A 1 179 ? -9.961 -26.375 -16 1 92.69 179 ALA A CA 1
ATOM 1475 C C . ALA A 1 179 ? -10.672 -25.453 -16.969 1 92.69 179 ALA A C 1
ATOM 1477 O O . ALA A 1 179 ? -10.344 -24.266 -17.062 1 92.69 179 ALA A O 1
ATOM 1478 N N . SER A 1 180 ? -11.617 -25.875 -17.703 1 91.69 180 SER A N 1
ATOM 1479 C CA . SER A 1 180 ? -12.328 -25.109 -18.719 1 91.69 180 SER A CA 1
ATOM 1480 C C . SER A 1 180 ? -13.078 -23.938 -18.094 1 91.69 180 SER A C 1
ATOM 1482 O O . SER A 1 180 ? -13.461 -23 -18.812 1 91.69 180 SER A O 1
ATOM 1484 N N . ARG A 1 181 ? -13.227 -23.969 -16.797 1 91.12 181 ARG A N 1
ATOM 1485 C CA . ARG A 1 181 ? -14 -22.922 -16.125 1 91.12 181 ARG A CA 1
ATOM 1486 C C . ARG A 1 181 ? -13.086 -21.828 -15.586 1 91.12 181 ARG A C 1
ATOM 1488 O O . ARG A 1 181 ? -13.562 -20.828 -15.047 1 91.12 181 ARG A O 1
ATOM 1495 N N . TYR A 1 182 ? -11.805 -22.078 -15.758 1 90.06 182 TYR A N 1
ATOM 1496 C CA . TYR A 1 182 ? -10.867 -21.062 -15.312 1 90.06 182 TYR A CA 1
ATOM 1497 C C . TYR A 1 182 ? -10.688 -19.969 -16.375 1 90.06 182 TYR A C 1
ATOM 1499 O O . TYR A 1 182 ? -10.594 -20.266 -17.562 1 90.06 182 TYR A O 1
ATOM 1507 N N . ASP A 1 183 ? -10.641 -18.719 -16 1 79.19 183 ASP A N 1
ATOM 1508 C CA . ASP A 1 183 ? -10.422 -17.609 -16.906 1 79.19 183 ASP A CA 1
ATOM 1509 C C . ASP A 1 183 ? -9.047 -17.688 -17.562 1 79.19 183 ASP A C 1
ATOM 1511 O O . ASP A 1 183 ? -8.906 -17.453 -18.766 1 79.19 183 ASP A O 1
ATOM 1515 N N . PHE A 1 184 ? -8 -18.062 -16.812 1 76.31 184 PHE A N 1
ATOM 1516 C CA . PHE A 1 184 ? -6.621 -17.906 -17.266 1 76.31 184 PHE A CA 1
ATOM 1517 C C . PHE A 1 184 ? -6.043 -19.25 -17.719 1 76.31 184 PHE A C 1
ATOM 1519 O O . PHE A 1 184 ? -5.012 -19.281 -18.391 1 76.31 184 PHE A O 1
ATOM 1526 N N . PHE A 1 185 ? -6.805 -20.359 -17.422 1 78.81 185 PHE A N 1
ATOM 1527 C CA . PHE A 1 185 ? -6.078 -21.625 -17.547 1 78.81 185 PHE A CA 1
ATOM 1528 C C . PHE A 1 185 ? -6.816 -22.594 -18.453 1 78.81 185 PHE A C 1
ATOM 1530 O O . PHE A 1 185 ? -6.418 -23.75 -18.594 1 78.81 185 PHE A O 1
ATOM 1537 N N . ALA A 1 186 ? -7.836 -22.141 -19.078 1 79.94 186 ALA A N 1
ATOM 1538 C CA . ALA A 1 186 ? -8.672 -23.016 -19.906 1 79.94 186 ALA A CA 1
ATOM 1539 C C . ALA A 1 186 ? -7.855 -23.641 -21.031 1 79.94 186 ALA A C 1
ATOM 1541 O O . ALA A 1 186 ? -8.07 -24.812 -21.391 1 79.94 186 ALA A O 1
ATOM 1542 N N . GLU A 1 187 ? -6.844 -22.984 -21.531 1 81.25 187 GLU A N 1
ATOM 1543 C CA . GLU A 1 187 ? -6.059 -23.484 -22.656 1 81.25 187 GLU A CA 1
ATOM 1544 C C . GLU A 1 187 ? -4.719 -24.047 -22.188 1 81.25 187 GLU A C 1
ATOM 1546 O O . GLU A 1 187 ? -3.854 -24.359 -23.016 1 81.25 187 GLU A O 1
ATOM 1551 N N . GLY A 1 188 ? -4.594 -24.156 -20.969 1 86.94 188 GLY A N 1
ATOM 1552 C CA . GLY A 1 188 ? -3.354 -24.672 -20.422 1 86.94 188 GLY A CA 1
ATOM 1553 C C . GLY A 1 188 ? -2.486 -23.594 -19.781 1 86.94 188 GLY A C 1
ATOM 1554 O O . GLY A 1 188 ? -2.889 -22.438 -19.703 1 86.94 188 GLY A O 1
ATOM 1555 N N . LEU A 1 189 ? -1.451 -24 -19.25 1 86.44 189 LEU A N 1
ATOM 1556 C CA . LEU A 1 189 ? -0.502 -23.125 -18.578 1 86.44 189 LEU A CA 1
ATOM 1557 C C . LEU A 1 189 ? 0.553 -22.609 -19.547 1 86.44 189 LEU A C 1
ATOM 1559 O O . LEU A 1 189 ? 0.928 -23.328 -20.484 1 86.44 189 LEU A O 1
ATOM 1563 N N . SER A 1 190 ? 0.837 -21.281 -19.656 1 71.06 190 SER A N 1
ATOM 1564 C CA . SER A 1 190 ? 1.592 -20.547 -20.656 1 71.06 190 SER A CA 1
ATOM 1565 C C . SER A 1 190 ? 3.014 -21.078 -20.797 1 71.06 190 SER A C 1
ATOM 1567 O O . SER A 1 190 ? 3.617 -21 -21.859 1 71.06 190 SER A O 1
ATOM 1569 N N . CYS A 1 191 ? 3.486 -21.969 -20.141 1 62.38 191 CYS A N 1
ATOM 1570 C CA . CYS A 1 191 ? 4.887 -22.328 -20.328 1 62.38 191 CYS A CA 1
ATOM 1571 C C . CYS A 1 191 ? 5.031 -23.469 -21.328 1 62.38 191 CYS A C 1
ATOM 1573 O O . CYS A 1 191 ? 4.332 -24.469 -21.219 1 62.38 191 CYS A O 1
ATOM 1575 N N . THR A 1 192 ? 5.648 -22.953 -22.594 1 64.62 192 THR A N 1
ATOM 1576 C CA . THR A 1 192 ? 5.93 -24.031 -23.531 1 64.62 192 THR A CA 1
ATOM 1577 C C . THR A 1 192 ? 7.426 -24.328 -23.578 1 64.62 192 THR A C 1
ATOM 1579 O O . THR A 1 192 ? 8.25 -23.422 -23.406 1 64.62 192 THR A O 1
ATOM 1582 N N . PHE A 1 193 ? 7.707 -25.562 -23.391 1 61.25 193 PHE A N 1
ATOM 1583 C CA . PHE A 1 193 ? 9.062 -26.078 -23.547 1 61.25 193 PHE A CA 1
ATOM 1584 C C . PHE A 1 193 ? 9.18 -26.938 -24.797 1 61.25 193 PHE A C 1
ATOM 1586 O O . PHE A 1 193 ? 8.172 -27.406 -25.328 1 61.25 193 PHE A O 1
ATOM 1593 N N . ASP A 1 194 ? 10.398 -26.828 -25.297 1 58.53 194 ASP A N 1
ATOM 1594 C CA . ASP A 1 194 ? 10.633 -27.781 -26.375 1 58.53 194 ASP A CA 1
ATOM 1595 C C . ASP A 1 194 ? 10.227 -29.188 -25.953 1 58.53 194 ASP A C 1
ATOM 1597 O O . ASP A 1 194 ? 9.648 -29.938 -26.75 1 58.53 194 ASP A O 1
ATOM 1601 N N . ALA A 1 195 ? 10.5 -29.438 -24.75 1 56.84 195 ALA A N 1
ATOM 1602 C CA . ALA A 1 195 ? 10.281 -30.781 -24.234 1 56.84 195 ALA A CA 1
ATOM 1603 C C . ALA A 1 195 ? 8.797 -31.125 -24.25 1 56.84 195 ALA A C 1
ATOM 1605 O O . ALA A 1 195 ? 8.43 -32.312 -24.281 1 56.84 195 ALA A O 1
ATOM 1606 N N . CYS A 1 196 ? 8 -30.141 -24.281 1 57 196 CYS A N 1
ATOM 1607 C CA . CYS A 1 196 ? 6.574 -30.422 -24.328 1 57 196 CYS A CA 1
ATOM 1608 C C . CYS A 1 196 ? 5.992 -30.094 -25.703 1 57 196 CYS A C 1
ATOM 1610 O O . CYS A 1 196 ? 4.797 -29.828 -25.828 1 57 196 CYS A O 1
ATOM 1612 N N . GLY A 1 197 ? 6.809 -30.094 -26.672 1 61.59 197 GLY A N 1
ATOM 1613 C CA . GLY A 1 197 ? 6.375 -29.828 -28.031 1 61.59 197 GLY A CA 1
ATOM 1614 C C . GLY A 1 197 ? 5.832 -28.438 -28.23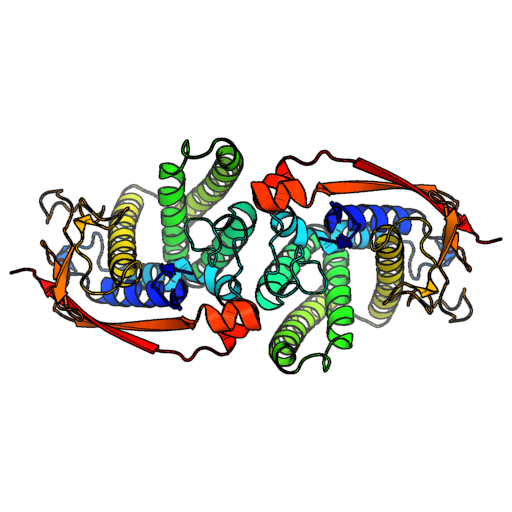4 1 61.59 197 GLY A C 1
ATOM 1615 O O . GLY A 1 197 ? 4.973 -28.203 -29.094 1 61.59 197 GLY A O 1
ATOM 1616 N N . ARG A 1 198 ? 6.168 -27.656 -27.375 1 68.19 198 ARG A N 1
ATOM 1617 C CA . ARG A 1 198 ? 5.789 -26.25 -27.469 1 68.19 198 ARG A CA 1
ATOM 1618 C C . ARG A 1 198 ? 4.277 -26.094 -27.359 1 68.19 198 ARG A C 1
ATOM 1620 O O . ARG A 1 198 ? 3.697 -25.234 -28.031 1 68.19 198 ARG A O 1
ATOM 1627 N N . GLN A 1 199 ? 3.674 -27.172 -26.781 1 77.94 199 GLN A N 1
ATOM 1628 C CA . GLN A 1 199 ? 2.254 -27.094 -26.453 1 77.94 199 GLN A CA 1
ATOM 1629 C C . GLN A 1 199 ? 2.047 -26.719 -25 1 77.94 199 GLN A C 1
ATOM 1631 O O . GLN A 1 199 ? 2.832 -27.109 -24.125 1 77.94 199 GLN A O 1
ATOM 1636 N N . PRO A 1 200 ? 0.979 -25.969 -24.766 1 85.31 200 PRO A N 1
ATOM 1637 C CA . PRO A 1 200 ? 0.708 -25.656 -23.359 1 85.31 200 PRO A CA 1
ATOM 1638 C C . PRO A 1 200 ? 0.442 -26.891 -22.516 1 85.31 200 PRO A C 1
ATOM 1640 O O . PRO A 1 200 ? -0.164 -27.859 -23 1 85.31 200 PRO A O 1
ATOM 1643 N N . ILE A 1 201 ? 0.919 -26.891 -21.375 1 90.06 201 ILE A N 1
ATOM 1644 C CA . ILE A 1 201 ? 0.686 -27.969 -20.438 1 90.06 201 ILE A CA 1
ATOM 1645 C C . ILE A 1 201 ? -0.687 -27.812 -19.797 1 90.06 201 ILE A C 1
ATOM 1647 O O . ILE A 1 201 ? -0.984 -26.766 -19.203 1 90.06 201 ILE A O 1
ATOM 1651 N N . ARG A 1 202 ? -1.51 -28.828 -19.875 1 92.5 202 ARG A N 1
ATOM 1652 C CA . ARG A 1 202 ? -2.844 -28.781 -19.281 1 92.5 202 ARG A CA 1
ATOM 1653 C C . ARG A 1 202 ? -2.82 -29.281 -17.844 1 92.5 202 ARG A C 1
ATOM 1655 O O . ARG A 1 202 ? -2.104 -30.234 -17.516 1 92.5 202 ARG A O 1
ATOM 1662 N N . ALA A 1 203 ? -3.535 -28.625 -17.047 1 94.88 203 ALA A N 1
ATOM 1663 C CA . ALA A 1 203 ? -3.775 -29.047 -15.664 1 94.88 203 ALA A CA 1
ATOM 1664 C C . ALA A 1 203 ? -5.246 -29.375 -15.438 1 94.88 203 ALA A C 1
ATOM 1666 O O . ALA A 1 203 ? -6.133 -28.688 -15.945 1 94.88 203 ALA A O 1
ATOM 1667 N N . GLU A 1 204 ? -5.5 -30.516 -14.672 1 96.06 204 GLU A N 1
ATOM 1668 C CA . GLU A 1 204 ? -6.867 -30.922 -14.367 1 96.06 204 GLU A CA 1
ATOM 1669 C C . GLU A 1 204 ? -6.969 -31.5 -12.953 1 96.06 204 GLU A C 1
ATOM 1671 O O . GLU A 1 204 ? -6.094 -32.25 -12.516 1 96.06 204 GLU A O 1
ATOM 1676 N N . TRP A 1 205 ? -8.047 -31.094 -12.344 1 97.12 205 TRP A N 1
ATOM 1677 C CA . TRP A 1 205 ? -8.367 -31.797 -11.102 1 97.12 205 TRP A CA 1
ATOM 1678 C C . TRP A 1 205 ? -8.828 -33.219 -11.383 1 97.12 205 TRP A C 1
ATOM 1680 O O . TRP A 1 205 ? -9.844 -33.438 -12.039 1 97.12 205 TRP A O 1
ATOM 1690 N N . LEU A 1 206 ? -8.047 -34.156 -10.914 1 97.44 206 LEU A N 1
ATOM 1691 C CA . LEU A 1 206 ? -8.445 -35.562 -11.016 1 97.44 206 LEU A CA 1
ATOM 1692 C C . LEU A 1 206 ? -9.391 -35.938 -9.883 1 97.44 206 LEU A C 1
ATOM 1694 O O . LEU A 1 206 ? -10.312 -36.75 -10.086 1 97.44 206 LEU A O 1
ATOM 1698 N N . THR A 1 207 ? -9.102 -35.5 -8.703 1 96.44 207 THR A N 1
ATOM 1699 C CA . THR A 1 207 ? -9.938 -35.469 -7.512 1 96.44 207 THR A CA 1
ATOM 1700 C C . THR A 1 207 ? -9.844 -34.125 -6.801 1 96.44 207 THR A C 1
ATOM 1702 O O . THR A 1 207 ? -9.211 -33.188 -7.305 1 96.44 207 THR A O 1
ATOM 1705 N N . SER A 1 208 ? -10.492 -34.062 -5.664 1 95.06 208 SER A N 1
ATOM 1706 C CA . SER A 1 208 ? -10.484 -32.781 -4.938 1 95.06 208 SER A CA 1
ATOM 1707 C C . SER A 1 208 ? -9.141 -32.531 -4.266 1 95.06 208 SER A C 1
ATOM 1709 O O . SER A 1 208 ? -8.867 -31.438 -3.799 1 95.06 208 SER A O 1
ATOM 1711 N N . ASP A 1 209 ? -8.266 -33.531 -4.277 1 97.44 209 ASP A N 1
ATOM 1712 C CA . ASP A 1 209 ? -6.973 -33.375 -3.625 1 97.44 209 ASP A CA 1
ATOM 1713 C C . ASP A 1 209 ? -5.832 -33.844 -4.527 1 97.44 209 ASP A C 1
ATOM 1715 O O . ASP A 1 209 ? -4.73 -34.125 -4.055 1 97.44 209 ASP A O 1
ATOM 1719 N N . LYS A 1 210 ? -6.164 -33.938 -5.805 1 97.94 210 LYS A N 1
ATOM 1720 C CA . LYS A 1 210 ? -5.168 -34.375 -6.777 1 97.94 210 LYS A CA 1
ATOM 1721 C C . LYS A 1 210 ? -5.293 -33.594 -8.086 1 97.94 210 LYS A C 1
ATOM 1723 O O . LYS A 1 210 ? -6.391 -33.469 -8.633 1 97.94 210 LYS A O 1
ATOM 1728 N N . VAL A 1 211 ? -4.16 -33.094 -8.539 1 98.12 211 VAL A N 1
ATOM 1729 C CA . VAL A 1 211 ? -4.117 -32.406 -9.828 1 98.12 211 VAL A CA 1
ATOM 1730 C C . VAL A 1 211 ? -3.143 -33.125 -10.758 1 98.12 211 VAL A C 1
ATOM 1732 O O . VAL A 1 211 ? -2.021 -33.469 -10.367 1 98.12 211 VAL A O 1
ATOM 1735 N N . GLY A 1 212 ? -3.625 -33.375 -11.969 1 97.44 212 GLY A N 1
ATOM 1736 C CA . GLY A 1 212 ? -2.799 -34 -12.984 1 97.44 212 GLY A CA 1
ATOM 1737 C C . GLY A 1 212 ? -2.348 -33.031 -14.062 1 97.44 212 GLY A C 1
ATOM 1738 O O . GLY A 1 212 ? -3.094 -32.156 -14.453 1 97.44 212 GLY A O 1
ATOM 1739 N N . LEU A 1 213 ? -1.144 -33.312 -14.586 1 95.44 213 LEU A N 1
ATOM 1740 C CA . LEU A 1 213 ? -0.584 -32.5 -15.672 1 95.44 213 LEU A CA 1
ATOM 1741 C C . LEU A 1 213 ? -0.427 -33.344 -16.938 1 95.44 213 LEU A C 1
ATOM 1743 O O . LEU A 1 213 ? -0.036 -34.5 -16.875 1 95.44 213 LEU A O 1
ATOM 1747 N N . SER A 1 214 ? -0.709 -32.719 -18.109 1 92 214 SER A N 1
ATOM 1748 C CA . SER A 1 214 ? -0.568 -33.438 -19.391 1 92 214 SER A CA 1
ATOM 1749 C C . SER A 1 214 ? 0.896 -33.719 -19.703 1 92 214 SER A C 1
ATOM 1751 O O . SER A 1 214 ? 1.21 -34.656 -20.422 1 92 214 SER A O 1
ATOM 1753 N N . TYR A 1 215 ? 1.739 -32.906 -19.266 1 91.88 215 TYR A N 1
ATOM 1754 C CA . TYR A 1 215 ? 3.184 -33.094 -19.234 1 91.88 215 TYR A CA 1
ATOM 1755 C C . TYR A 1 215 ? 3.732 -32.844 -17.828 1 91.88 215 TYR A C 1
ATOM 1757 O O . TYR A 1 215 ? 3.346 -31.859 -17.188 1 91.88 215 TYR A O 1
ATOM 1765 N N . PHE A 1 216 ? 4.594 -33.781 -17.453 1 93.56 216 PHE A N 1
ATOM 1766 C CA . PHE A 1 216 ? 5.047 -33.688 -16.062 1 93.56 216 PHE A CA 1
ATOM 1767 C C . PHE A 1 216 ? 6.508 -33.281 -15.992 1 93.56 216 PHE A C 1
ATOM 1769 O O . PHE A 1 216 ? 7.406 -34.125 -16.031 1 93.56 216 PHE A O 1
ATOM 1776 N N . PRO A 1 217 ? 6.777 -32.031 -15.781 1 93.25 217 PRO A N 1
ATOM 1777 C CA . PRO A 1 217 ? 8.141 -31.5 -15.844 1 93.25 217 PRO A CA 1
ATOM 1778 C C . PRO A 1 217 ? 8.906 -31.688 -14.531 1 93.25 217 PRO A C 1
ATOM 1780 O O . PRO A 1 217 ? 10.008 -31.156 -14.383 1 93.25 217 PRO A O 1
ATOM 1783 N N . PHE A 1 218 ? 8.344 -32.438 -13.602 1 96.44 218 PHE A N 1
ATOM 1784 C CA . PHE A 1 218 ? 8.93 -32.594 -12.273 1 96.44 218 PHE A CA 1
ATOM 1785 C C . PHE A 1 218 ? 9.602 -33.938 -12.125 1 96.44 218 PHE A C 1
ATOM 1787 O O . PHE A 1 218 ? 9.336 -34.844 -12.914 1 96.44 218 PHE A O 1
ATOM 1794 N N . THR A 1 219 ? 10.453 -34.094 -11.125 1 96.75 219 THR A N 1
ATOM 1795 C CA . THR A 1 219 ? 11.258 -35.281 -10.922 1 96.75 219 THR A CA 1
ATOM 1796 C C . THR A 1 219 ? 10.414 -36.406 -10.352 1 96.75 219 THR A C 1
ATOM 1798 O O . THR A 1 219 ? 10.727 -37.594 -10.555 1 96.75 219 THR A O 1
ATOM 1801 N N . GLN A 1 220 ? 9.406 -36.062 -9.547 1 97.75 220 GLN A N 1
ATOM 1802 C CA . GLN A 1 220 ? 8.5 -37 -8.891 1 97.75 220 GLN A CA 1
ATOM 1803 C C . GLN A 1 220 ? 7.203 -36.312 -8.477 1 97.75 220 GLN A C 1
ATOM 1805 O O . GLN A 1 220 ? 7.105 -35.094 -8.492 1 97.75 220 GLN A O 1
ATOM 1810 N N . GLU A 1 221 ? 6.246 -37.125 -8.219 1 98.06 221 GLU A N 1
ATOM 1811 C CA . GLU A 1 221 ? 5.035 -36.562 -7.637 1 98.06 221 GLU A CA 1
ATOM 1812 C C . GLU A 1 221 ? 5.297 -36 -6.238 1 98.06 221 GLU A C 1
ATOM 1814 O O . GLU A 1 221 ? 6.172 -36.5 -5.523 1 98.06 221 GLU A O 1
ATOM 1819 N N . PHE A 1 222 ? 4.613 -35.031 -5.883 1 98.62 222 PHE A N 1
ATOM 1820 C CA . PHE A 1 222 ? 4.789 -34.406 -4.57 1 98.62 222 PHE A CA 1
ATOM 1821 C C . PHE A 1 222 ? 3.496 -33.75 -4.109 1 98.62 222 PHE A C 1
ATOM 1823 O O . PHE A 1 222 ? 2.611 -33.469 -4.918 1 98.62 222 PHE A O 1
ATOM 1830 N N . THR A 1 223 ? 3.385 -33.531 -2.822 1 98.69 223 THR A N 1
ATOM 1831 C CA . THR A 1 223 ? 2.23 -32.875 -2.225 1 98.69 223 THR A CA 1
ATOM 1832 C C . THR A 1 223 ? 2.588 -31.469 -1.777 1 98.69 223 THR A C 1
ATOM 1834 O O . THR A 1 223 ? 3.66 -31.234 -1.213 1 98.69 223 THR A O 1
ATOM 1837 N N . VAL A 1 224 ? 1.705 -30.547 -2.121 1 98.69 224 VAL A N 1
ATOM 1838 C CA . VAL A 1 224 ? 1.867 -29.172 -1.637 1 98.69 224 VAL A CA 1
ATOM 1839 C C . VAL A 1 224 ? 0.78 -28.859 -0.613 1 98.69 224 VAL A C 1
ATOM 1841 O O . VAL A 1 224 ? -0.293 -29.469 -0.628 1 98.69 224 VAL A O 1
ATOM 1844 N N . ALA A 1 225 ? 1.131 -27.953 0.271 1 98.19 225 ALA A N 1
ATOM 1845 C CA . ALA A 1 225 ? 0.205 -27.469 1.288 1 98.19 225 ALA A CA 1
ATOM 1846 C C . ALA A 1 225 ? -0.074 -25.984 1.104 1 98.19 225 ALA A C 1
ATOM 1848 O O . ALA A 1 225 ? 0.856 -25.172 1.017 1 98.19 225 ALA A O 1
ATOM 1849 N N . LEU A 1 226 ? -1.347 -25.656 1.064 1 97.81 226 LEU A N 1
ATOM 1850 C CA . LEU A 1 226 ? -1.753 -24.281 0.806 1 97.81 226 LEU A CA 1
ATOM 1851 C C . LEU A 1 226 ? -2.621 -23.75 1.94 1 97.81 226 LEU A C 1
ATOM 1853 O O . LEU A 1 226 ? -3.818 -24.047 2.002 1 97.81 226 LEU A O 1
ATOM 1857 N N . PRO A 1 227 ? -2.051 -22.922 2.781 1 98.31 227 PRO A N 1
ATOM 1858 C CA . PRO A 1 227 ? -2.887 -22.266 3.789 1 98.31 227 PRO A CA 1
ATOM 1859 C C . PRO A 1 227 ? -3.887 -21.281 3.18 1 98.31 227 PRO A C 1
ATOM 1861 O O . PRO A 1 227 ? -3.562 -20.578 2.217 1 98.31 227 PRO A O 1
ATOM 1864 N N . TYR A 1 228 ? -5.129 -21.297 3.695 1 98.56 228 TYR A N 1
ATOM 1865 C CA . TYR A 1 228 ? -6.152 -20.344 3.27 1 98.56 228 TYR A CA 1
ATOM 1866 C C . TYR A 1 228 ? -7.148 -20.078 4.395 1 98.56 228 TYR A C 1
ATOM 1868 O O . TYR A 1 228 ? -7.102 -20.734 5.438 1 98.56 228 TYR A O 1
ATOM 1876 N N . LYS A 1 229 ? -7.965 -19.047 4.258 1 98.62 229 LYS A N 1
ATOM 1877 C CA . LYS A 1 229 ? -9.062 -18.781 5.184 1 98.62 229 LYS A CA 1
ATOM 1878 C C . LYS A 1 229 ? -10.398 -18.734 4.453 1 98.62 229 LYS A C 1
ATOM 1880 O O . LYS A 1 229 ? -10.484 -18.203 3.346 1 98.62 229 LYS A O 1
ATOM 1885 N N . SER A 1 230 ? -11.352 -19.391 5 1 98.62 230 SER A N 1
ATOM 1886 C CA . SER A 1 230 ? -12.75 -19.203 4.621 1 98.62 230 SER A CA 1
ATOM 1887 C C . SER A 1 230 ? -13.414 -18.141 5.48 1 98.62 230 SER A C 1
ATOM 1889 O O . SER A 1 230 ? -13.633 -18.344 6.676 1 98.62 230 SER A O 1
ATOM 1891 N N . VAL A 1 231 ? -13.781 -17 4.895 1 98.88 231 VAL A N 1
ATOM 1892 C CA . VAL A 1 231 ? -14.312 -15.867 5.645 1 98.88 231 VAL A CA 1
ATOM 1893 C C . VAL A 1 231 ? -15.82 -15.766 5.422 1 98.88 231 VAL A C 1
ATOM 1895 O O . VAL A 1 231 ? -16.266 -15.422 4.328 1 98.88 231 VAL A O 1
ATOM 1898 N N . PRO A 1 232 ? -16.625 -16 6.375 1 98.81 232 PRO A N 1
ATOM 1899 C CA . PRO A 1 232 ? -18.078 -16.016 6.203 1 98.81 232 PRO A CA 1
ATOM 1900 C C . PRO A 1 232 ? -18.625 -14.641 5.82 1 98.81 232 PRO A C 1
ATOM 1902 O O . PRO A 1 232 ? -18.234 -13.633 6.406 1 98.81 232 PRO A O 1
ATOM 1905 N N . LYS A 1 233 ? -19.547 -14.672 4.867 1 98.62 233 LYS A N 1
ATOM 1906 C CA . LYS A 1 233 ? -20.188 -13.438 4.441 1 98.62 233 LYS A CA 1
ATOM 1907 C C . LYS A 1 233 ? -20.938 -12.781 5.598 1 98.62 233 LYS A C 1
ATOM 1909 O O . LYS A 1 233 ? -20.953 -11.555 5.719 1 98.62 233 LYS A O 1
ATOM 1914 N N . ALA A 1 234 ? -21.531 -13.562 6.41 1 98.62 234 ALA A N 1
ATOM 1915 C CA . ALA A 1 234 ? -22.234 -13.047 7.578 1 98.62 234 ALA A CA 1
ATOM 1916 C C . ALA A 1 234 ? -21.297 -12.289 8.5 1 98.62 234 ALA A C 1
ATOM 1918 O O . ALA A 1 234 ? -21.656 -11.258 9.07 1 98.62 234 ALA A O 1
ATOM 1919 N N . SER A 1 235 ? -20.078 -12.828 8.703 1 98.69 235 SER A N 1
ATOM 1920 C CA . SER A 1 235 ? -19.062 -12.164 9.531 1 98.69 235 SER A CA 1
ATOM 1921 C C . SER A 1 235 ? -18.625 -10.844 8.914 1 98.69 235 SER A C 1
ATOM 1923 O O . SER A 1 235 ? -18.391 -9.867 9.633 1 98.69 235 SER A O 1
ATOM 1925 N N . ILE A 1 236 ? -18.516 -10.797 7.641 1 98.69 236 ILE A N 1
ATOM 1926 C CA . ILE A 1 236 ? -18.141 -9.578 6.941 1 98.69 236 ILE A CA 1
ATOM 1927 C C . ILE A 1 236 ? -19.219 -8.516 7.129 1 98.69 236 ILE A C 1
ATOM 1929 O O . ILE A 1 236 ? -18.906 -7.352 7.418 1 98.69 236 ILE A O 1
ATOM 1933 N N . ARG A 1 237 ? -20.469 -8.922 6.957 1 97.69 237 ARG A N 1
ATOM 1934 C CA . ARG A 1 237 ? -21.578 -7.988 7.137 1 97.69 237 ARG A CA 1
ATOM 1935 C C . ARG A 1 237 ? -21.578 -7.41 8.547 1 97.69 237 ARG A C 1
ATOM 1937 O O . ARG A 1 237 ? -21.875 -6.227 8.742 1 97.69 237 ARG A O 1
ATOM 1944 N N . LYS A 1 238 ? -21.234 -8.25 9.453 1 97.94 238 LYS A N 1
ATOM 1945 C CA . LYS A 1 238 ? -21.328 -7.863 10.859 1 97.94 238 LYS A CA 1
ATOM 1946 C C . LYS A 1 238 ? -20.109 -7.059 11.305 1 97.94 238 LYS A C 1
ATOM 1948 O O . LYS A 1 238 ? -20.25 -6.07 12.023 1 97.94 238 LYS A O 1
ATOM 1953 N N . PHE A 1 239 ? -18.891 -7.449 10.875 1 97.38 239 PHE A N 1
ATOM 1954 C CA . PHE A 1 239 ? -17.688 -6.926 11.5 1 97.38 239 PHE A CA 1
ATOM 1955 C C . PHE A 1 239 ? -16.828 -6.188 10.484 1 97.38 239 PHE A C 1
ATOM 1957 O O . PHE A 1 239 ? -15.828 -5.562 10.844 1 97.38 239 PHE A O 1
ATOM 1964 N N . GLY A 1 240 ? -17.172 -6.184 9.18 1 98.19 240 GLY A N 1
ATOM 1965 C CA . GLY A 1 240 ? -16.266 -5.754 8.125 1 98.19 240 GLY A CA 1
ATOM 1966 C C . GLY A 1 240 ? -15.273 -6.824 7.723 1 98.19 240 GLY A C 1
ATOM 1967 O O . GLY A 1 240 ? -14.969 -7.719 8.508 1 98.19 240 GLY A O 1
ATOM 1968 N N . LEU A 1 241 ? -14.773 -6.73 6.57 1 98.69 241 LEU A N 1
ATOM 1969 C CA . LEU A 1 241 ? -13.898 -7.754 6.004 1 98.69 241 LEU A CA 1
ATOM 1970 C C . LEU A 1 241 ? -12.648 -7.938 6.852 1 98.69 241 LEU A C 1
ATOM 1972 O O . LEU A 1 241 ? -12.242 -9.07 7.129 1 98.69 241 LEU A O 1
ATOM 1976 N N . LEU A 1 242 ? -12.023 -6.789 7.254 1 97.19 242 LEU A N 1
ATOM 1977 C CA . LEU A 1 242 ? -10.758 -6.852 7.969 1 97.19 242 LEU A CA 1
ATOM 1978 C C . LEU A 1 242 ? -10.891 -7.676 9.242 1 97.19 242 LEU A C 1
ATOM 1980 O O . LEU A 1 242 ? -10.133 -8.625 9.461 1 97.19 242 LEU A O 1
ATOM 1984 N N . GLN A 1 243 ? -11.883 -7.355 10.039 1 96.12 243 GLN A N 1
ATOM 1985 C CA . GLN A 1 243 ? -12.086 -8.07 11.297 1 96.12 243 GLN A CA 1
ATOM 1986 C C . GLN A 1 243 ? -12.539 -9.508 11.039 1 96.12 243 GLN A C 1
ATOM 1988 O O . GLN A 1 243 ? -12.141 -10.43 11.758 1 96.12 243 GLN A O 1
ATOM 1993 N N . ALA A 1 244 ? -13.43 -9.672 10.062 1 98.62 244 ALA A N 1
ATOM 1994 C CA . ALA A 1 244 ? -13.875 -11.016 9.695 1 98.62 244 ALA A CA 1
ATOM 1995 C C . ALA A 1 244 ? -12.688 -11.891 9.297 1 98.62 244 ALA A C 1
ATOM 1997 O O . ALA A 1 244 ? -12.617 -13.062 9.68 1 98.62 244 ALA A O 1
ATOM 1998 N N . TYR A 1 245 ? -11.75 -11.375 8.578 1 98.5 245 TYR A N 1
ATOM 1999 C CA . TYR A 1 245 ? -10.555 -12.094 8.156 1 98.5 245 TYR A CA 1
ATOM 2000 C C . TYR A 1 245 ? -9.695 -12.469 9.352 1 98.5 245 TYR A C 1
ATOM 2002 O O . TYR A 1 245 ? -9.211 -13.594 9.453 1 98.5 245 TYR A O 1
ATOM 2010 N N . ARG A 1 246 ? -9.523 -11.5 10.227 1 95.06 246 ARG A N 1
ATOM 2011 C CA . ARG A 1 246 ? -8.711 -11.734 11.414 1 95.06 246 ARG A CA 1
ATOM 2012 C C . ARG A 1 246 ? -9.305 -12.844 12.273 1 95.06 246 ARG A C 1
ATOM 2014 O O . ARG A 1 246 ? -8.578 -13.633 12.875 1 95.06 246 ARG A O 1
ATOM 2021 N N . ARG A 1 247 ? -10.578 -12.938 12.297 1 95.88 247 ARG A N 1
ATOM 2022 C CA . ARG A 1 247 ? -11.281 -13.875 13.156 1 95.88 247 ARG A CA 1
ATOM 2023 C C . ARG A 1 247 ? -11.344 -15.266 12.523 1 95.88 247 ARG A C 1
ATOM 2025 O O . ARG A 1 247 ? -11.508 -16.266 13.219 1 95.88 247 ARG A O 1
ATOM 2032 N N . ALA A 1 248 ? -11.32 -15.281 11.219 1 98.12 248 ALA A N 1
ATOM 2033 C CA . ALA A 1 248 ? -11.422 -16.562 10.523 1 98.12 248 ALA A CA 1
ATOM 2034 C C . ALA A 1 248 ? -10.219 -17.453 10.828 1 98.12 248 ALA A C 1
ATOM 2036 O O . ALA A 1 248 ? -9.086 -16.953 10.922 1 98.12 248 ALA A O 1
ATOM 2037 N N . GLU A 1 249 ? -10.398 -18.688 10.945 1 97.56 249 GLU A N 1
ATOM 2038 C CA . GLU A 1 249 ? -9.336 -19.656 11.242 1 97.56 249 GLU A CA 1
ATOM 2039 C C . GLU A 1 249 ? -8.578 -20.047 9.977 1 97.56 249 GLU A C 1
ATOM 2041 O O . GLU A 1 249 ? -9.164 -20.125 8.898 1 97.56 249 GLU A O 1
ATOM 2046 N N . TRP A 1 250 ? -7.324 -20.328 10.18 1 97.44 250 TRP A N 1
ATOM 2047 C CA . TRP A 1 250 ? -6.52 -20.875 9.094 1 97.44 250 TRP A CA 1
ATOM 2048 C C . TRP A 1 250 ? -6.918 -22.312 8.773 1 97.44 250 TRP A C 1
ATOM 2050 O O . TRP A 1 250 ? -7.172 -23.094 9.688 1 97.44 250 TRP A O 1
ATOM 2060 N N . LYS A 1 251 ? -7.023 -22.531 7.559 1 98.06 251 LYS A N 1
ATOM 2061 C CA . LYS A 1 251 ? -7.195 -23.875 7.012 1 98.06 251 LYS A CA 1
ATOM 2062 C C . LYS A 1 251 ? -6.066 -24.219 6.047 1 98.06 251 LYS A C 1
ATOM 2064 O O . LYS A 1 251 ? -5.246 -23.359 5.707 1 98.06 251 LYS A O 1
ATOM 2069 N N . GLU A 1 252 ? -5.988 -25.469 5.742 1 98 252 GLU A N 1
ATOM 2070 C CA . GLU A 1 252 ? -4.934 -25.906 4.832 1 98 252 GLU A CA 1
ATOM 2071 C C . GLU A 1 252 ? -5.477 -26.875 3.783 1 98 252 GLU A C 1
ATOM 2073 O O . GLU A 1 252 ? -6.254 -27.781 4.105 1 98 252 GLU A O 1
ATOM 2078 N N . ARG A 1 253 ? -5.137 -26.625 2.615 1 97.44 253 ARG A N 1
ATOM 2079 C CA . ARG A 1 253 ? -5.422 -27.531 1.51 1 97.44 253 ARG A CA 1
ATOM 2080 C C . ARG A 1 253 ? -4.164 -28.281 1.075 1 97.44 253 ARG A C 1
ATOM 2082 O O . ARG A 1 253 ? -3.119 -27.672 0.849 1 97.44 253 ARG A O 1
ATOM 2089 N N . ARG A 1 254 ? -4.25 -29.578 1.002 1 98.38 254 ARG A N 1
ATOM 2090 C CA . ARG A 1 254 ? -3.15 -30.406 0.506 1 98.38 254 ARG A CA 1
ATOM 2091 C C . ARG A 1 254 ? -3.49 -31.016 -0.852 1 98.38 254 ARG A C 1
ATOM 2093 O O . ARG A 1 254 ? -4.5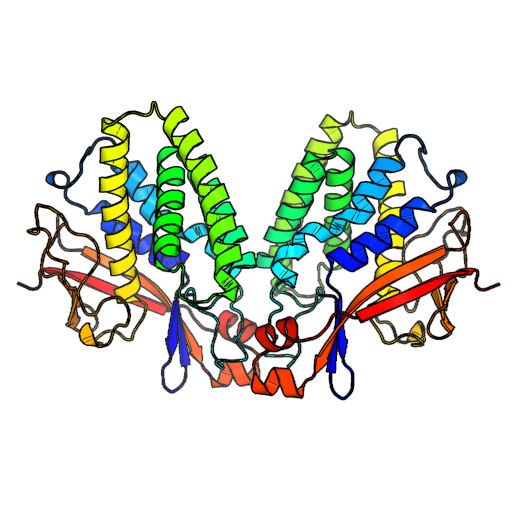78 -31.562 -1.037 1 98.38 254 ARG A O 1
ATOM 2100 N N . VAL A 1 255 ? -2.645 -30.844 -1.792 1 98.69 255 VAL A N 1
ATOM 2101 C CA . VAL A 1 255 ? -2.91 -31.297 -3.152 1 98.69 255 VAL A CA 1
ATOM 2102 C C . VAL A 1 255 ? -1.718 -32.094 -3.668 1 98.69 255 VAL A C 1
ATOM 2104 O O . VAL A 1 255 ? -0.579 -31.625 -3.621 1 98.69 255 VAL A O 1
ATOM 2107 N N . LEU A 1 256 ? -1.958 -33.281 -4.125 1 98.75 256 LEU A N 1
ATOM 2108 C CA . LEU A 1 256 ? -0.944 -34.094 -4.809 1 98.75 256 LEU A CA 1
ATOM 2109 C C . LEU A 1 256 ? -0.818 -33.656 -6.27 1 98.75 256 LEU A C 1
ATOM 2111 O O . LEU A 1 256 ? -1.814 -33.625 -6.992 1 98.75 256 LEU A O 1
ATOM 2115 N N . ILE A 1 257 ? 0.351 -33.312 -6.707 1 98.69 257 ILE A N 1
ATOM 2116 C CA . ILE A 1 257 ? 0.649 -33.031 -8.102 1 98.69 257 ILE A CA 1
ATOM 2117 C C . ILE A 1 257 ? 1.212 -34.25 -8.797 1 98.69 257 ILE A C 1
AT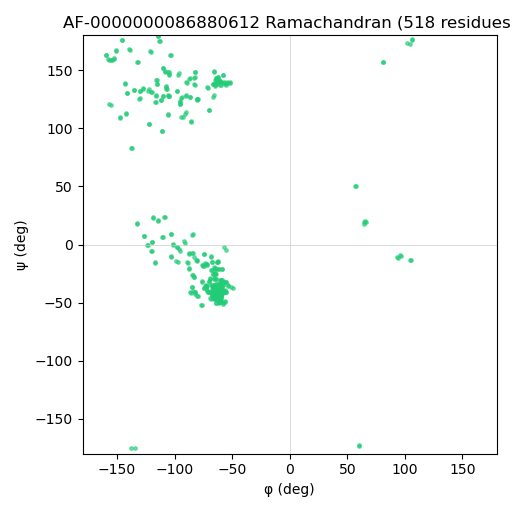OM 2119 O O . ILE A 1 257 ? 2.221 -34.812 -8.359 1 98.69 257 ILE A O 1
ATOM 2123 N N . THR A 1 258 ? 0.566 -34.625 -9.844 1 98.12 258 THR A N 1
ATOM 2124 C CA . THR A 1 258 ? 0.944 -35.875 -10.516 1 98.12 258 THR A CA 1
ATOM 2125 C C . THR A 1 258 ? 0.746 -35.75 -12.023 1 98.12 258 THR A C 1
ATOM 2127 O O . THR A 1 258 ? 0.376 -34.688 -12.523 1 98.12 258 THR A O 1
ATOM 2130 N N . SER A 1 259 ? 1.138 -36.812 -12.75 1 95.81 259 SER A N 1
ATOM 2131 C CA . SER A 1 259 ? 0.872 -36.875 -14.188 1 95.81 259 SER A CA 1
ATOM 2132 C C . SER A 1 259 ? -0.551 -37.375 -14.461 1 95.81 259 SER A C 1
ATOM 2134 O O . SER A 1 259 ? -1.114 -38.125 -13.68 1 95.81 259 SER A O 1
ATOM 2136 N N . MET A 1 260 ? -1.219 -36.812 -15.531 1 91.25 260 MET A N 1
ATOM 2137 C CA . MET A 1 260 ? -2.57 -37.25 -15.906 1 91.25 260 MET A CA 1
ATOM 2138 C C . MET A 1 260 ? -2.605 -38.719 -16.297 1 91.25 260 MET A C 1
ATOM 2140 O O . MET A 1 260 ? -3.645 -39.375 -16.172 1 91.25 260 MET A O 1
ATOM 2144 N N . ASP A 1 261 ? -1.507 -39.281 -16.656 1 78.38 261 ASP A N 1
ATOM 2145 C CA . ASP A 1 261 ? -1.469 -40.656 -17.078 1 78.38 261 ASP A CA 1
ATOM 2146 C C . ASP A 1 261 ? -1.246 -41.594 -15.898 1 78.38 261 ASP A C 1
ATOM 2148 O O . ASP A 1 261 ? -0.646 -41.219 -14.891 1 78.38 261 ASP A O 1
ATOM 2152 N N . MET B 1 1 ? -6.109 9.633 2.775 1 97.12 1 MET B N 1
ATOM 2153 C CA . MET B 1 1 ? -7.125 10.656 2.584 1 97.12 1 MET B CA 1
ATOM 2154 C C . MET B 1 1 ? -7.527 11.281 3.918 1 97.12 1 MET B C 1
ATOM 2156 O O . MET B 1 1 ? -7.449 10.633 4.961 1 97.12 1 MET B O 1
ATOM 2160 N N . ILE B 1 2 ? -7.746 12.516 3.861 1 98.19 2 ILE B N 1
ATOM 2161 C CA . ILE B 1 2 ? -8.531 13.164 4.906 1 98.19 2 ILE B CA 1
ATOM 2162 C C . ILE B 1 2 ? -9.992 13.234 4.484 1 98.19 2 ILE B C 1
ATOM 2164 O O . ILE B 1 2 ? -10.312 13.711 3.391 1 98.19 2 ILE B O 1
ATOM 2168 N N . VAL B 1 3 ? -10.867 12.719 5.375 1 98.38 3 VAL B N 1
ATOM 2169 C CA . VAL B 1 3 ? -12.242 12.523 4.941 1 98.38 3 VAL B CA 1
ATOM 2170 C C . VAL B 1 3 ? -13.195 13.141 5.957 1 98.38 3 VAL B C 1
ATOM 2172 O O . VAL B 1 3 ? -13.039 12.953 7.164 1 98.38 3 VAL B O 1
ATOM 2175 N N . TYR B 1 4 ? -14.148 13.906 5.543 1 97.62 4 TYR B N 1
ATOM 2176 C CA . TYR B 1 4 ? -15.344 14.164 6.344 1 97.62 4 TYR B CA 1
ATOM 2177 C C . TYR B 1 4 ? -16.609 13.992 5.508 1 97.62 4 TYR B C 1
ATOM 2179 O O . TYR B 1 4 ? -16.547 14.031 4.277 1 97.62 4 TYR B O 1
ATOM 2187 N N . GLU B 1 5 ? -17.641 13.742 6.199 1 98 5 GLU B N 1
ATOM 2188 C CA . GLU B 1 5 ? -18.906 13.344 5.562 1 98 5 GLU B CA 1
ATOM 2189 C C . GLU B 1 5 ? -19.938 14.469 5.621 1 98 5 GLU B C 1
ATOM 2191 O O . GLU B 1 5 ? -20.031 15.172 6.629 1 98 5 GLU B O 1
ATOM 2196 N N . ARG B 1 6 ? -20.578 14.688 4.551 1 97.56 6 ARG B N 1
ATOM 2197 C CA . ARG B 1 6 ? -21.781 15.508 4.492 1 97.56 6 ARG B CA 1
ATOM 2198 C C . ARG B 1 6 ? -23 14.672 4.113 1 97.56 6 ARG B C 1
ATOM 2200 O O . ARG B 1 6 ? -22.906 13.445 4.012 1 97.56 6 ARG B O 1
ATOM 2207 N N . GLU B 1 7 ? -24.125 15.312 4.051 1 97.56 7 GLU B N 1
ATOM 2208 C CA . GLU B 1 7 ? -25.391 14.609 3.818 1 97.56 7 GLU B CA 1
ATOM 2209 C C . GLU B 1 7 ? -25.344 13.805 2.521 1 97.56 7 GLU B C 1
ATOM 2211 O O . GLU B 1 7 ? -25.766 12.656 2.484 1 97.56 7 GLU B O 1
ATOM 2216 N N . HIS B 1 8 ? -24.734 14.375 1.485 1 98.19 8 HIS B N 1
ATOM 2217 C CA . HIS B 1 8 ? -24.891 13.742 0.179 1 98.19 8 HIS B CA 1
ATOM 2218 C C . HIS B 1 8 ? -23.547 13.398 -0.437 1 98.19 8 HIS B C 1
ATOM 2220 O O . HIS B 1 8 ? -23.484 12.852 -1.538 1 98.19 8 HIS B O 1
ATOM 2226 N N . ASP B 1 9 ? -22.453 13.711 0.271 1 98.69 9 ASP B N 1
ATOM 2227 C CA . ASP B 1 9 ? -21.141 13.445 -0.316 1 98.69 9 ASP B CA 1
ATOM 2228 C C . ASP B 1 9 ? -20.078 13.266 0.768 1 98.69 9 ASP B C 1
ATOM 2230 O O . ASP B 1 9 ? -20.344 13.508 1.947 1 98.69 9 ASP B O 1
ATOM 2234 N N . PHE B 1 10 ? -19.047 12.641 0.443 1 98.81 10 PHE B N 1
ATOM 2235 C CA . PHE B 1 10 ? -17.797 12.648 1.207 1 98.81 10 PHE B CA 1
ATOM 2236 C C . PHE B 1 10 ? -16.812 13.648 0.624 1 98.81 10 PHE B C 1
ATOM 2238 O O . PHE B 1 10 ? -16.625 13.711 -0.594 1 98.81 10 PHE B O 1
ATOM 2245 N N . VAL B 1 11 ? -16.219 14.461 1.438 1 98.81 11 VAL B N 1
ATOM 2246 C CA . VAL B 1 11 ? -15.156 15.375 1.016 1 98.81 11 VAL B CA 1
ATOM 2247 C C . VAL B 1 11 ? -13.797 14.742 1.285 1 98.81 11 VAL B C 1
ATOM 2249 O O . VAL B 1 11 ? -13.492 14.367 2.418 1 98.81 11 VAL B O 1
ATOM 2252 N N . LEU B 1 12 ? -13.023 14.578 0.223 1 98.81 12 LEU B N 1
ATOM 2253 C CA . LEU B 1 12 ? -11.734 13.898 0.307 1 98.81 12 LEU B CA 1
ATOM 2254 C C . LEU B 1 12 ? -10.594 14.852 -0.042 1 98.81 12 LEU B C 1
ATOM 2256 O O . LEU B 1 12 ? -10.602 15.469 -1.108 1 98.81 12 LEU B O 1
ATOM 2260 N N . THR B 1 13 ? -9.656 15.031 0.849 1 98.75 13 THR B N 1
ATOM 2261 C CA . THR B 1 13 ? -8.406 15.734 0.614 1 98.75 13 THR B CA 1
ATOM 2262 C C . THR B 1 13 ? -7.223 14.766 0.664 1 98.75 13 THR B C 1
ATOM 2264 O O . THR B 1 13 ? -7.066 14.023 1.632 1 98.75 13 THR B O 1
ATOM 2267 N N . ALA B 1 14 ? -6.461 14.766 -0.409 1 98.5 14 ALA B N 1
ATOM 2268 C CA . ALA B 1 14 ? -5.277 13.914 -0.414 1 98.5 14 ALA B CA 1
ATOM 2269 C C . ALA B 1 14 ? -4.273 14.359 0.644 1 98.5 14 ALA B C 1
ATOM 2271 O O . ALA B 1 14 ? -4.074 15.562 0.853 1 98.5 14 ALA B O 1
ATOM 2272 N N . GLN B 1 15 ? -3.629 13.406 1.29 1 98.5 15 GLN B N 1
ATOM 2273 C CA . GLN B 1 15 ? -2.701 13.695 2.381 1 98.5 15 GLN B CA 1
ATOM 2274 C C . GLN B 1 15 ? -1.559 14.586 1.912 1 98.5 15 GLN B C 1
ATOM 2276 O O . GLN B 1 15 ? -1.158 15.516 2.621 1 98.5 15 GLN B O 1
ATOM 2281 N N . HIS B 1 16 ? -1.05 14.32 0.722 1 98.5 16 HIS B N 1
ATOM 2282 C CA . HIS B 1 16 ? 0.074 15.109 0.227 1 98.5 16 HIS B CA 1
ATOM 2283 C C . HIS B 1 16 ? -0.332 16.562 -0.015 1 98.5 16 HIS B C 1
ATOM 2285 O O . HIS B 1 16 ? 0.479 17.469 0.158 1 98.5 16 HIS B O 1
ATOM 2291 N N . GLU B 1 17 ? -1.588 16.828 -0.342 1 98.19 17 GLU B N 1
ATOM 2292 C CA . GLU B 1 17 ? -2.07 18.188 -0.565 1 98.19 17 GLU B CA 1
ATOM 2293 C C . GLU B 1 17 ? -2.098 18.984 0.737 1 98.19 17 GLU B C 1
ATOM 2295 O O . GLU B 1 17 ? -1.676 20.141 0.771 1 98.19 17 GLU B O 1
ATOM 2300 N N . HIS B 1 18 ? -2.617 18.359 1.736 1 98.19 18 HIS B N 1
ATOM 2301 C CA . HIS B 1 18 ? -2.535 19.047 3.02 1 98.19 18 HIS B CA 1
ATOM 2302 C C . HIS B 1 18 ? -1.085 19.25 3.445 1 98.19 18 HIS B C 1
ATOM 2304 O O . HIS B 1 18 ? -0.762 20.25 4.109 1 98.19 18 HIS B O 1
ATOM 2310 N N . GLY B 1 19 ? -0.185 18.281 3.145 1 98.56 19 GLY B N 1
ATOM 2311 C CA . GLY B 1 19 ? 1.239 18.453 3.385 1 98.56 19 GLY B CA 1
ATOM 2312 C C . GLY B 1 19 ? 1.82 19.672 2.713 1 98.56 19 GLY B C 1
ATOM 2313 O O . GLY B 1 19 ? 2.641 20.391 3.303 1 98.56 19 GLY B O 1
ATOM 2314 N N . GLN B 1 20 ? 1.373 19.922 1.456 1 98.69 20 GLN B N 1
ATOM 2315 C CA . GLN B 1 20 ? 1.826 21.125 0.76 1 98.69 20 GLN B CA 1
ATOM 2316 C C . GLN B 1 20 ? 1.463 22.375 1.54 1 98.69 20 GLN B C 1
ATOM 2318 O O . GLN B 1 20 ? 2.266 23.312 1.637 1 98.69 20 GLN B O 1
ATOM 2323 N N . VAL B 1 21 ? 0.348 22.375 2.078 1 98.69 21 VAL B N 1
ATOM 2324 C CA . VAL B 1 21 ? -0.125 23.5 2.865 1 98.69 21 VAL B CA 1
ATOM 2325 C C . VAL B 1 21 ? 0.723 23.641 4.129 1 98.69 21 VAL B C 1
ATOM 2327 O O . VAL B 1 21 ? 1.099 24.766 4.508 1 98.69 21 VAL B O 1
ATOM 2330 N N . ALA B 1 22 ? 1.012 22.562 4.77 1 98.44 22 ALA B N 1
ATOM 2331 C CA . ALA B 1 22 ? 1.91 22.594 5.918 1 98.44 22 ALA B CA 1
ATOM 2332 C C . ALA B 1 22 ? 3.254 23.203 5.551 1 98.44 22 ALA B C 1
ATOM 2334 O O . ALA B 1 22 ? 3.834 23.953 6.34 1 98.44 22 ALA B O 1
ATOM 2335 N N . GLY B 1 23 ? 3.768 22.906 4.387 1 98.69 23 GLY B N 1
ATOM 2336 C CA . GLY B 1 23 ? 4.992 23.516 3.896 1 98.69 23 GLY B CA 1
ATOM 2337 C C . GLY B 1 23 ? 4.887 25.031 3.736 1 98.69 23 GLY B C 1
ATOM 2338 O O . GLY B 1 23 ? 5.812 25.766 4.094 1 98.69 23 GLY B O 1
ATOM 2339 N N . VAL B 1 24 ? 3.77 25.469 3.195 1 98.75 24 VAL B N 1
ATOM 2340 C CA . VAL B 1 24 ? 3.533 26.891 3.053 1 98.75 24 VAL B CA 1
ATOM 2341 C C . VAL B 1 24 ? 3.529 27.562 4.43 1 98.75 24 VAL B C 1
ATOM 2343 O O . VAL B 1 24 ? 4.141 28.609 4.621 1 98.75 24 VAL B O 1
ATOM 2346 N N . MET B 1 25 ? 2.926 26.969 5.363 1 98.06 25 MET B N 1
ATOM 2347 C CA . MET B 1 25 ? 2.887 27.5 6.723 1 98.06 25 MET B CA 1
ATOM 2348 C C . MET B 1 25 ? 4.293 27.594 7.312 1 98.06 25 MET B C 1
ATOM 2350 O O . MET B 1 25 ? 4.68 28.641 7.84 1 98.06 25 MET B O 1
ATOM 2354 N N . ALA B 1 26 ? 5.031 26.531 7.188 1 97.62 26 ALA B N 1
ATOM 2355 C CA . ALA B 1 26 ? 6.406 26.516 7.688 1 97.62 26 ALA B CA 1
ATOM 2356 C C . ALA B 1 26 ? 7.234 27.625 7.043 1 97.62 26 ALA B C 1
ATOM 2358 O O . ALA B 1 26 ? 8.117 28.203 7.684 1 97.62 26 ALA B O 1
ATOM 2359 N N . SER B 1 27 ? 6.918 27.969 5.812 1 98.12 27 SER B N 1
ATOM 2360 C CA . SER B 1 27 ? 7.684 28.984 5.094 1 98.12 27 SER B CA 1
ATOM 2361 C C . SER B 1 27 ? 7.402 30.375 5.637 1 98.12 27 SER B C 1
ATOM 2363 O O . SER B 1 27 ? 8.188 31.297 5.426 1 98.12 27 SER B O 1
ATOM 2365 N N . HIS B 1 28 ? 6.383 30.531 6.348 1 97.88 28 HIS B N 1
ATOM 2366 C CA . HIS B 1 28 ? 6.02 31.812 6.922 1 97.88 28 HIS B CA 1
ATOM 2367 C C . HIS B 1 28 ? 6.41 31.891 8.391 1 97.88 28 HIS B C 1
ATOM 2369 O O . HIS B 1 28 ? 6.184 32.906 9.047 1 97.88 28 HIS B O 1
ATOM 2375 N N . TRP B 1 29 ? 6.98 30.828 8.875 1 95.69 29 TRP B N 1
ATOM 2376 C CA . TRP B 1 29 ? 7.324 30.781 10.289 1 95.69 29 TRP B CA 1
ATOM 2377 C C . TRP B 1 29 ? 8.344 31.844 10.648 1 95.69 29 TRP B C 1
ATOM 2379 O O . TRP B 1 29 ? 9.297 32.094 9.898 1 95.69 29 TRP B O 1
ATOM 2389 N N . LYS B 1 30 ? 8.18 32.531 11.797 1 94.25 30 LYS B N 1
ATOM 2390 C CA . LYS B 1 30 ? 9.109 33.562 12.227 1 94.25 30 LYS B CA 1
ATOM 2391 C C . LYS B 1 30 ? 10.492 33 12.516 1 94.25 30 LYS B C 1
ATOM 2393 O O . LYS B 1 30 ? 10.625 32 13.227 1 94.25 30 LYS B O 1
ATOM 2398 N N . ASP B 1 31 ? 11.492 33.688 12.117 1 92.25 31 ASP B N 1
ATOM 2399 C CA . ASP B 1 31 ? 12.875 33.25 12.305 1 92.25 31 ASP B CA 1
ATOM 2400 C C . ASP B 1 31 ? 13.25 33.219 13.789 1 92.25 31 ASP B C 1
ATOM 2402 O O . ASP B 1 31 ? 13.992 32.344 14.234 1 92.25 31 ASP B O 1
ATOM 2406 N N . GLU B 1 32 ? 12.742 34.156 14.5 1 89.75 32 GLU B N 1
ATOM 2407 C CA . GLU B 1 32 ? 13.109 34.312 15.906 1 89.75 32 GLU B CA 1
ATOM 2408 C C . GLU B 1 32 ? 12.602 33.156 16.734 1 89.75 32 GLU B C 1
ATOM 2410 O O . GLU B 1 32 ? 13.055 32.938 17.875 1 89.75 32 GLU B O 1
ATOM 2415 N N . LEU B 1 33 ? 11.664 32.375 16.141 1 89.12 33 LEU B N 1
ATOM 2416 C CA . LEU B 1 33 ? 11.086 31.234 16.875 1 89.12 33 LEU B CA 1
ATOM 2417 C C . LEU B 1 33 ? 11.781 29.938 16.484 1 89.12 33 LEU B C 1
ATOM 2419 O O . LEU B 1 33 ? 11.477 28.875 17.031 1 89.12 33 LEU B O 1
ATOM 2423 N N . LEU B 1 34 ? 12.734 30.016 15.539 1 90.38 34 LEU B N 1
ATOM 2424 C CA . LEU B 1 34 ? 13.5 28.828 15.133 1 90.38 34 LEU B CA 1
ATOM 2425 C C . LEU B 1 34 ? 14.703 28.625 16.047 1 90.38 34 LEU B C 1
ATOM 2427 O O . LEU B 1 34 ? 15.352 29.594 16.453 1 90.38 34 LEU B O 1
ATOM 2431 N N . ALA B 1 35 ? 14.977 27.375 16.312 1 87.56 35 ALA B N 1
ATOM 2432 C CA . ALA B 1 35 ? 16.188 27.078 17.047 1 87.56 35 ALA B CA 1
ATOM 2433 C C . ALA B 1 35 ? 17.438 27.438 16.25 1 87.56 35 ALA B C 1
ATOM 2435 O O . ALA B 1 35 ? 18.453 27.859 16.812 1 87.56 35 ALA B O 1
ATOM 2436 N N . ASP B 1 36 ? 17.375 27.219 14.969 1 89.12 36 ASP B N 1
ATOM 2437 C CA . ASP B 1 36 ? 18.453 27.531 14.031 1 89.12 36 ASP B CA 1
ATOM 2438 C C . ASP B 1 36 ? 17.891 27.922 12.664 1 89.12 36 ASP B C 1
ATOM 2440 O O . ASP B 1 36 ? 17.516 27.047 11.883 1 89.12 36 ASP B O 1
ATOM 2444 N N . SER B 1 37 ? 18.016 29.109 12.367 1 86.88 37 SER B N 1
ATOM 2445 C CA . SER B 1 37 ? 17.391 29.609 11.148 1 86.88 37 SER B CA 1
ATOM 2446 C C . SER B 1 37 ? 18.141 29.141 9.906 1 86.88 37 SER B C 1
ATOM 2448 O O . SER B 1 37 ? 17.609 29.188 8.797 1 86.88 37 SER B O 1
ATOM 2450 N N . ARG B 1 38 ? 19.422 28.641 10.07 1 89.06 38 ARG B N 1
ATOM 2451 C CA . ARG B 1 38 ? 20.25 28.188 8.945 1 89.06 38 ARG B CA 1
ATOM 2452 C C . ARG B 1 38 ? 19.672 26.922 8.328 1 89.06 38 ARG B C 1
ATOM 2454 O O . ARG B 1 38 ? 20 26.578 7.184 1 89.06 38 ARG B O 1
ATOM 2461 N N . HIS B 1 39 ? 18.672 26.328 9.047 1 90.19 39 HIS B N 1
ATOM 2462 C CA . HIS B 1 39 ? 18.141 25.062 8.57 1 90.19 39 HIS B CA 1
ATOM 2463 C C . HIS B 1 39 ? 16.656 25.172 8.242 1 90.19 39 HIS B C 1
ATOM 2465 O O . HIS B 1 39 ? 15.953 24.156 8.18 1 90.19 39 HIS B O 1
ATOM 2471 N N . ARG B 1 40 ? 16.25 26.328 7.98 1 95.69 40 ARG B N 1
ATOM 2472 C CA . ARG B 1 40 ? 14.852 26.609 7.711 1 95.69 40 ARG B CA 1
ATOM 2473 C C . ARG B 1 40 ? 14.367 25.859 6.477 1 95.69 40 ARG B C 1
ATOM 2475 O O . ARG B 1 40 ? 13.258 25.312 6.469 1 95.69 40 ARG B O 1
ATOM 2482 N N . GLU B 1 41 ? 15.203 25.766 5.438 1 97.69 41 GLU B N 1
ATOM 2483 C CA . GLU B 1 41 ? 14.789 25.141 4.18 1 97.69 41 GLU B CA 1
ATOM 2484 C C . GLU B 1 41 ? 14.523 23.656 4.359 1 97.69 41 GLU B C 1
ATOM 2486 O O . GLU B 1 41 ? 13.602 23.109 3.744 1 97.69 41 GLU B O 1
ATOM 2491 N N . GLU B 1 42 ? 15.273 23.031 5.199 1 98.19 42 GLU B N 1
ATOM 2492 C CA . GLU B 1 42 ? 15.078 21.609 5.453 1 98.19 42 GLU B CA 1
ATOM 2493 C C . GLU B 1 42 ? 13.812 21.359 6.273 1 98.19 42 GLU B C 1
ATOM 2495 O O . GLU B 1 42 ? 13.125 20.359 6.07 1 98.19 42 GLU B O 1
ATOM 2500 N N . LEU B 1 43 ? 13.547 22.266 7.164 1 97.75 43 LEU B N 1
ATOM 2501 C CA . LEU B 1 43 ? 12.289 22.203 7.898 1 97.75 43 LEU B CA 1
ATOM 2502 C C . LEU B 1 43 ? 11.102 22.344 6.953 1 97.75 43 LEU B C 1
ATOM 2504 O O . LEU B 1 43 ? 10.148 21.578 7.035 1 97.75 43 LEU B O 1
ATOM 2508 N N . ILE B 1 44 ? 11.203 23.297 6.047 1 98.69 44 ILE B N 1
ATOM 2509 C CA . ILE B 1 44 ? 10.125 23.547 5.09 1 98.69 44 ILE B CA 1
ATOM 2510 C C . ILE B 1 44 ? 9.945 22.328 4.191 1 98.69 44 ILE B C 1
ATOM 2512 O O . ILE B 1 44 ? 8.812 21.906 3.932 1 98.69 44 ILE B O 1
ATOM 2516 N N . LEU B 1 45 ? 11.031 21.734 3.766 1 98.88 45 LEU B N 1
ATOM 2517 C CA . LEU B 1 45 ? 10.984 20.531 2.943 1 98.88 45 LEU B CA 1
ATOM 2518 C C . LEU B 1 45 ? 10.305 19.391 3.688 1 98.88 45 LEU B C 1
ATOM 2520 O O . LEU B 1 45 ? 9.43 18.719 3.137 1 98.88 45 LEU B O 1
ATOM 2524 N N . ALA B 1 46 ? 10.688 19.172 4.945 1 98.81 46 ALA B N 1
ATOM 2525 C CA . ALA B 1 46 ? 10.109 18.109 5.758 1 98.81 46 ALA B CA 1
ATOM 2526 C C . ALA B 1 46 ? 8.609 18.312 5.938 1 98.81 46 ALA B C 1
ATOM 2528 O O . ALA B 1 46 ? 7.82 17.375 5.77 1 98.81 46 ALA B O 1
ATOM 2529 N N . ALA B 1 47 ? 8.258 19.5 6.223 1 98.56 47 ALA B N 1
ATOM 2530 C CA . ALA B 1 47 ? 6.844 19.828 6.438 1 98.56 47 ALA B CA 1
ATOM 2531 C C . ALA B 1 47 ? 6.035 19.594 5.164 1 98.56 47 ALA B C 1
ATOM 2533 O O . ALA B 1 47 ? 4.949 19.016 5.207 1 98.56 47 ALA B O 1
ATOM 2534 N N . ARG B 1 48 ? 6.57 20 4.051 1 98.81 48 ARG B N 1
ATOM 2535 C CA . ARG B 1 48 ? 5.902 19.906 2.754 1 98.81 48 ARG B CA 1
ATOM 2536 C C . ARG B 1 48 ? 5.738 18.469 2.314 1 98.81 48 ARG B C 1
ATOM 2538 O O . ARG B 1 48 ? 4.723 18.109 1.717 1 98.81 48 ARG B O 1
ATOM 2545 N N . GLU B 1 49 ? 6.723 17.641 2.641 1 98.81 49 GLU B N 1
ATOM 2546 C CA . GLU B 1 49 ? 6.816 16.312 2.025 1 98.81 49 GLU B CA 1
ATOM 2547 C C . GLU B 1 49 ? 6.496 15.219 3.031 1 98.81 49 GLU B C 1
ATOM 2549 O O . GLU B 1 49 ? 6.57 14.031 2.705 1 98.81 49 GLU B O 1
ATOM 2554 N N . HIS B 1 50 ? 6.062 15.562 4.238 1 98.62 50 HIS B N 1
ATOM 2555 C CA . HIS B 1 50 ? 6.004 14.586 5.32 1 98.62 50 HIS B CA 1
ATOM 2556 C C . HIS B 1 50 ? 5.004 13.477 5.004 1 98.62 50 HIS B C 1
ATOM 2558 O O . HIS B 1 50 ? 5.152 12.344 5.477 1 98.62 50 HIS B O 1
ATOM 2564 N N . ASP B 1 51 ? 4.035 13.766 4.188 1 98.56 51 ASP B N 1
ATOM 2565 C CA . ASP B 1 51 ? 2.988 12.781 3.924 1 98.56 51 ASP B CA 1
ATOM 2566 C C . ASP B 1 51 ? 3.021 12.32 2.469 1 98.56 51 ASP B C 1
ATOM 2568 O O . ASP B 1 51 ? 2.02 11.828 1.943 1 98.56 51 ASP B O 1
ATOM 2572 N N . ARG B 1 52 ? 4.16 12.5 1.783 1 98.44 52 ARG B N 1
ATOM 2573 C CA . ARG B 1 52 ? 4.258 12.125 0.376 1 98.44 52 ARG B CA 1
ATOM 2574 C C . ARG B 1 52 ? 4.09 10.617 0.197 1 98.44 52 ARG B C 1
ATOM 2576 O O . ARG B 1 52 ? 3.779 10.148 -0.899 1 98.44 52 ARG B O 1
ATOM 2583 N N . GLY B 1 53 ? 4.301 9.82 1.241 1 97.75 53 GLY B N 1
ATOM 2584 C CA . GLY B 1 53 ? 4.07 8.383 1.168 1 97.75 53 GLY B CA 1
ATOM 2585 C C . GLY B 1 53 ? 2.641 8.031 0.797 1 97.75 53 GLY B C 1
ATOM 2586 O O . GLY B 1 53 ? 2.377 6.93 0.305 1 97.75 53 GLY B O 1
ATOM 2587 N N . TRP B 1 54 ? 1.697 8.945 0.991 1 98.12 54 TRP B N 1
ATOM 2588 C CA . TRP B 1 54 ? 0.277 8.695 0.768 1 98.12 54 TRP B CA 1
ATOM 2589 C C . TRP B 1 54 ? -0.087 8.898 -0.699 1 98.12 54 TRP B C 1
ATOM 2591 O O . TRP B 1 54 ? -1.203 8.586 -1.118 1 98.12 54 TRP B O 1
ATOM 2601 N N . ILE B 1 55 ? 0.829 9.398 -1.527 1 97.75 55 ILE B N 1
ATOM 2602 C CA . ILE B 1 55 ? 0.502 9.82 -2.887 1 97.75 55 ILE B CA 1
ATOM 2603 C C . ILE B 1 55 ? -0.143 8.664 -3.645 1 97.75 55 ILE B C 1
ATOM 2605 O O . ILE B 1 55 ? -1.238 8.805 -4.191 1 97.75 55 ILE B O 1
ATOM 2609 N N . GLU B 1 56 ? 0.415 7.473 -3.635 1 96 56 GLU B N 1
ATOM 2610 C CA . GLU B 1 56 ? -0.135 6.348 -4.387 1 96 56 GLU B CA 1
ATOM 2611 C C . GLU B 1 56 ? -1.386 5.789 -3.711 1 96 56 GLU B C 1
ATOM 2613 O O . GLU B 1 56 ? -2.336 5.391 -4.387 1 96 56 GLU B O 1
ATOM 2618 N N . LEU B 1 57 ? -1.409 5.754 -2.387 1 96.44 57 LEU B N 1
ATOM 2619 C CA . LEU B 1 57 ? -2.574 5.258 -1.662 1 96.44 57 LEU B CA 1
ATOM 2620 C C . LEU B 1 57 ? -3.795 6.129 -1.933 1 96.44 57 LEU B C 1
ATOM 2622 O O . LEU B 1 57 ? -4.895 5.613 -2.156 1 96.44 57 LEU B O 1
ATOM 2626 N N . ASP B 1 58 ? -3.541 7.441 -1.966 1 97.75 58 ASP B N 1
ATOM 2627 C CA . ASP B 1 58 ? -4.656 8.375 -2.107 1 97.75 58 ASP B CA 1
ATOM 2628 C C . ASP B 1 58 ? -5.094 8.484 -3.564 1 97.75 58 ASP B C 1
ATOM 2630 O O . ASP B 1 58 ? -6.16 9.031 -3.855 1 97.75 58 ASP B O 1
ATOM 2634 N N . SER B 1 59 ? -4.289 7.984 -4.496 1 95 59 SER B N 1
ATOM 2635 C CA . SER B 1 59 ? -4.691 7.969 -5.898 1 95 59 SER B CA 1
ATOM 2636 C C . SER B 1 59 ? -5.844 6.996 -6.129 1 95 59 SER B C 1
ATOM 2638 O O . SER B 1 59 ? -6.551 7.094 -7.137 1 95 59 SER B O 1
ATOM 2640 N N . ALA B 1 60 ? -5.996 6.07 -5.254 1 95.56 60 ALA B N 1
ATOM 2641 C CA . ALA B 1 60 ? -7.074 5.086 -5.312 1 95.56 60 ALA B CA 1
ATOM 2642 C C . ALA B 1 60 ? -7.676 4.848 -3.93 1 95.56 60 ALA B C 1
ATOM 2644 O O . ALA B 1 60 ? -7.395 3.832 -3.287 1 95.56 60 ALA B O 1
ATOM 2645 N N . PRO B 1 61 ? -8.594 5.691 -3.508 1 97.81 61 PRO B N 1
ATOM 2646 C CA . PRO B 1 61 ? -9.164 5.543 -2.168 1 97.81 61 PRO B CA 1
ATOM 2647 C C . PRO B 1 61 ? -9.906 4.223 -1.986 1 97.81 61 PRO B C 1
ATOM 2649 O O . PRO B 1 61 ? -10.57 3.752 -2.916 1 97.81 61 PRO B O 1
ATOM 2652 N N . PHE B 1 62 ? -9.828 3.643 -0.809 1 98.12 62 PHE B N 1
ATOM 2653 C CA . PHE B 1 62 ? -10.461 2.367 -0.487 1 98.12 62 PHE B CA 1
ATOM 2654 C C . PHE B 1 62 ? -11.695 2.576 0.378 1 98.12 62 PHE B C 1
ATOM 2656 O O . PHE B 1 62 ? -11.719 3.461 1.236 1 98.12 62 PHE B O 1
ATOM 2663 N N . TRP B 1 63 ? -12.656 1.729 0.165 1 98.56 63 TRP B N 1
ATOM 2664 C CA . TRP B 1 63 ? -13.898 1.742 0.936 1 98.56 63 TRP B CA 1
ATOM 2665 C C . TRP B 1 63 ? -13.75 0.924 2.215 1 98.56 63 TRP B C 1
ATOM 2667 O O . TRP B 1 63 ? -13.227 -0.192 2.188 1 98.56 63 TRP B O 1
ATOM 2677 N N . ASN B 1 64 ? -14.062 1.502 3.332 1 98.38 64 ASN B N 1
ATOM 2678 C CA . ASN B 1 64 ? -14.195 0.791 4.598 1 98.38 64 ASN B CA 1
ATOM 2679 C C . ASN B 1 64 ? -15.594 0.208 4.77 1 98.38 64 ASN B C 1
ATOM 2681 O O . ASN B 1 64 ? -16.547 0.936 5.07 1 98.38 64 ASN B O 1
ATOM 2685 N N . ASP B 1 65 ? -15.688 -1.064 4.621 1 98 65 ASP B N 1
ATOM 2686 C CA . ASP B 1 65 ? -16.984 -1.73 4.582 1 98 65 ASP B CA 1
ATOM 2687 C C . ASP B 1 65 ? -17.609 -1.813 5.977 1 98 65 ASP B C 1
ATOM 2689 O O . ASP B 1 65 ? -18.797 -2.051 6.113 1 98 65 ASP B O 1
ATOM 2693 N N . TYR B 1 66 ? -16.828 -1.658 6.977 1 97.06 66 TYR B N 1
ATOM 2694 C CA . TYR B 1 66 ? -17.359 -1.657 8.336 1 97.06 66 TYR B CA 1
ATOM 2695 C C . TYR B 1 66 ? -18.047 -0.332 8.648 1 97.06 66 TYR B C 1
ATOM 2697 O O . TYR B 1 66 ? -19.219 -0.308 9.055 1 97.06 66 TYR B O 1
ATOM 2705 N N . SER B 1 67 ? -17.328 0.776 8.414 1 96.75 67 SER B N 1
ATOM 2706 C CA . SER B 1 67 ? -17.859 2.09 8.766 1 96.75 67 SER B CA 1
ATOM 2707 C C . SER B 1 67 ? -18.703 2.664 7.633 1 96.75 67 SER B C 1
ATOM 2709 O O . SER B 1 67 ? -19.375 3.688 7.805 1 96.75 67 SER B O 1
ATOM 2711 N N . GLN B 1 68 ? -18.734 2.033 6.488 1 96.94 68 GLN B N 1
ATOM 2712 C CA . GLN B 1 68 ? -19.484 2.479 5.316 1 96.94 68 GLN B CA 1
ATOM 2713 C C . GLN B 1 68 ? -19.078 3.891 4.91 1 96.94 68 GLN B C 1
ATOM 2715 O O . GLN B 1 68 ? -19.922 4.762 4.727 1 96.94 68 GLN B O 1
ATOM 2720 N N . SER B 1 69 ? -17.812 4.098 4.785 1 98.25 69 SER B N 1
ATOM 2721 C CA . SER B 1 69 ? -17.172 5.348 4.379 1 98.25 69 SER B CA 1
ATOM 2722 C C . SER B 1 69 ? -15.781 5.098 3.811 1 98.25 69 SER B C 1
ATOM 2724 O O . SER B 1 69 ? -15.219 4.016 3.979 1 98.25 69 SER B O 1
ATOM 2726 N N . PRO B 1 70 ? -15.258 6.047 3.014 1 98.69 70 PRO B N 1
ATOM 2727 C CA . PRO B 1 70 ? -13.867 5.879 2.602 1 98.69 70 PRO B CA 1
ATOM 2728 C C . PRO B 1 70 ? -12.906 5.762 3.785 1 98.69 70 PRO B C 1
ATOM 2730 O O . PRO B 1 70 ? -13.086 6.445 4.797 1 98.69 70 PRO B O 1
ATOM 2733 N N . TYR B 1 71 ? -11.922 4.855 3.67 1 98.25 71 TYR B N 1
ATOM 2734 C CA . TYR B 1 71 ? -10.836 4.879 4.645 1 98.25 71 TYR B CA 1
ATOM 2735 C C . TYR B 1 71 ? -10.203 6.262 4.723 1 98.25 71 TYR B C 1
ATOM 2737 O O . TYR B 1 71 ? -10.016 6.926 3.701 1 98.25 71 TYR B O 1
ATOM 2745 N N . SER B 1 72 ? -9.898 6.703 5.859 1 97.12 72 SER B N 1
ATOM 2746 C CA . SER B 1 72 ? -9.141 7.922 6.109 1 97.12 72 SER B CA 1
ATOM 2747 C C . SER B 1 72 ? -7.773 7.605 6.707 1 97.12 72 SER B C 1
ATOM 2749 O O . SER B 1 72 ? -7.473 6.449 7.004 1 97.12 72 SER B O 1
ATOM 2751 N N . PHE B 1 73 ? -6.969 8.617 6.883 1 95.5 73 PHE B N 1
ATOM 2752 C CA . PHE B 1 73 ? -5.656 8.445 7.488 1 95.5 73 PHE B CA 1
ATOM 2753 C C . PHE B 1 73 ? -5.781 7.934 8.922 1 95.5 73 PHE B C 1
ATOM 2755 O O . PHE B 1 73 ? -4.828 7.387 9.477 1 95.5 73 PHE B O 1
ATOM 2762 N N . ARG B 1 74 ? -6.938 8 9.492 1 91.88 74 ARG B N 1
ATOM 2763 C CA . ARG B 1 74 ? -7.148 7.621 10.883 1 91.88 74 ARG B CA 1
ATOM 2764 C C . ARG B 1 74 ? -7.375 6.117 11.016 1 91.88 74 ARG B C 1
ATOM 2766 O O . ARG B 1 74 ? -6.945 5.5 11.992 1 91.88 74 ARG B O 1
ATOM 2773 N N . ASP B 1 75 ? -8.062 5.555 10.062 1 93.75 75 ASP B N 1
ATOM 2774 C CA . ASP B 1 75 ? -8.516 4.184 10.25 1 93.75 75 ASP B CA 1
ATOM 2775 C C . ASP B 1 75 ? -7.941 3.256 9.188 1 93.75 75 ASP B C 1
ATOM 2777 O O . ASP B 1 75 ? -8.273 2.07 9.141 1 93.75 75 ASP B O 1
ATOM 2781 N N . PHE B 1 76 ? -7.113 3.812 8.328 1 95.75 76 PHE B N 1
ATOM 2782 C CA . PHE B 1 76 ? -6.457 2.947 7.352 1 95.75 76 PHE B CA 1
ATOM 2783 C C . PHE B 1 76 ? -5.621 1.882 8.047 1 95.75 76 PHE B C 1
ATOM 2785 O O . PHE B 1 76 ? -4.945 2.168 9.039 1 95.75 76 PHE B O 1
ATOM 2792 N N . PRO B 1 77 ? -5.617 0.655 7.574 1 94.69 77 PRO B N 1
ATOM 2793 C CA . PRO B 1 77 ? -4.875 -0.422 8.234 1 94.69 77 PRO B CA 1
ATOM 2794 C C . PRO B 1 77 ? -3.385 -0.117 8.367 1 94.69 77 PRO B C 1
ATOM 2796 O O . PRO B 1 77 ? -2.783 0.45 7.449 1 94.69 77 PRO B O 1
ATOM 2799 N N . LEU B 1 78 ? -2.744 -0.542 9.398 1 94.62 78 LEU B N 1
ATOM 2800 C CA . LEU B 1 78 ? -1.432 -0.058 9.812 1 94.62 78 LEU B CA 1
ATOM 2801 C C . LEU B 1 78 ? -0.328 -0.714 8.992 1 94.62 78 LEU B C 1
ATOM 2803 O O . LEU B 1 78 ? 0.59 -0.036 8.523 1 94.62 78 LEU B O 1
ATOM 2807 N N . ARG B 1 79 ? -0.375 -1.985 8.766 1 93.94 79 ARG B N 1
ATOM 2808 C CA . ARG B 1 79 ? 0.747 -2.695 8.156 1 93.94 79 ARG B CA 1
ATOM 2809 C C . ARG B 1 79 ? 1 -2.207 6.734 1 93.94 79 ARG B C 1
ATOM 2811 O O . ARG B 1 79 ? 2.125 -1.839 6.391 1 93.94 79 ARG B O 1
ATOM 2818 N N . PRO B 1 80 ? -0.066 -2.146 5.883 1 95.56 80 PRO B N 1
ATOM 2819 C CA . PRO B 1 80 ? 0.208 -1.556 4.57 1 95.56 80 PRO B CA 1
ATOM 2820 C C . PRO B 1 80 ? 0.606 -0.084 4.656 1 95.56 80 PRO B C 1
ATOM 2822 O O . PRO B 1 80 ? 1.446 0.378 3.881 1 95.56 80 PRO B O 1
ATOM 2825 N N . ARG B 1 81 ? 0.062 0.615 5.562 1 95.69 81 ARG B N 1
ATOM 2826 C CA . ARG B 1 81 ? 0.331 2.037 5.754 1 95.69 81 ARG B CA 1
ATOM 2827 C C . ARG B 1 81 ? 1.807 2.281 6.047 1 95.69 81 ARG B C 1
ATOM 2829 O O . ARG B 1 81 ? 2.402 3.223 5.52 1 95.69 81 ARG B O 1
ATOM 2836 N N . PHE B 1 82 ? 2.406 1.454 6.887 1 96.56 82 PHE B N 1
ATOM 2837 C CA . PHE B 1 82 ? 3.791 1.634 7.309 1 96.56 82 PHE B CA 1
ATOM 2838 C C . PHE B 1 82 ? 4.738 1.484 6.125 1 96.56 82 PHE B C 1
ATOM 2840 O O . PHE B 1 82 ? 5.781 2.141 6.07 1 96.56 82 PHE B O 1
ATOM 2847 N N . VAL B 1 83 ? 4.348 0.687 5.176 1 96.62 83 VAL B N 1
ATOM 2848 C CA . VAL B 1 83 ? 5.164 0.537 3.975 1 96.62 83 VAL B CA 1
ATOM 2849 C C . VAL B 1 83 ? 5.234 1.867 3.229 1 96.62 83 VAL B C 1
ATOM 2851 O O . VAL B 1 83 ? 6.309 2.289 2.797 1 96.62 83 VAL B O 1
ATOM 2854 N N . PHE B 1 84 ? 4.137 2.498 3.133 1 97.62 84 PHE B N 1
ATOM 2855 C CA . PHE B 1 84 ? 4.082 3.764 2.412 1 97.62 84 PHE B CA 1
ATOM 2856 C C . PHE B 1 84 ? 4.766 4.871 3.207 1 97.62 84 PHE B C 1
ATOM 2858 O O . PHE B 1 84 ? 5.391 5.762 2.629 1 97.62 84 PHE B O 1
ATOM 2865 N N . TYR B 1 85 ? 4.641 4.812 4.555 1 97.38 85 TYR B N 1
ATOM 2866 C CA . TYR B 1 85 ? 5.359 5.777 5.383 1 97.38 85 TYR B CA 1
ATOM 2867 C C . TYR B 1 85 ? 6.863 5.668 5.172 1 97.38 85 TYR B C 1
ATOM 2869 O O . TYR B 1 85 ? 7.543 6.672 4.949 1 97.38 85 TYR B O 1
ATOM 2877 N N . GLN B 1 86 ? 7.328 4.465 5.191 1 97.31 86 GLN B N 1
ATOM 2878 C CA . GLN B 1 86 ? 8.766 4.242 5.031 1 97.31 86 GLN B CA 1
ATOM 2879 C C . GLN B 1 86 ? 9.234 4.668 3.643 1 97.31 86 GLN B C 1
ATOM 2881 O O . GLN B 1 86 ? 10.312 5.234 3.494 1 97.31 86 GLN B O 1
ATOM 2886 N N . LYS B 1 87 ? 8.391 4.395 2.658 1 97.62 87 LYS B N 1
ATOM 2887 C CA . LYS B 1 87 ? 8.703 4.855 1.308 1 97.62 87 LYS B CA 1
ATOM 2888 C C . LYS B 1 87 ? 8.82 6.375 1.256 1 97.62 87 LYS B C 1
ATOM 2890 O O . LYS B 1 87 ? 9.773 6.91 0.684 1 97.62 87 LYS B O 1
ATOM 2895 N N . GLY B 1 88 ? 7.848 7.074 1.833 1 98.44 88 GLY B N 1
ATOM 2896 C CA . GLY B 1 88 ? 7.863 8.531 1.85 1 98.44 88 GLY B CA 1
ATOM 2897 C C . GLY B 1 88 ? 9.062 9.102 2.58 1 98.44 88 GLY B C 1
ATOM 2898 O O . GLY B 1 88 ? 9.711 10.031 2.086 1 98.44 88 GLY B O 1
ATOM 2899 N N . ILE B 1 89 ? 9.398 8.508 3.713 1 98.69 89 ILE B N 1
ATOM 2900 C CA . ILE B 1 89 ? 10.531 8.953 4.508 1 98.69 89 ILE B CA 1
ATOM 2901 C C . ILE B 1 89 ? 11.82 8.789 3.701 1 98.69 89 ILE B C 1
ATOM 2903 O O . ILE B 1 89 ? 12.648 9.695 3.648 1 98.69 89 ILE B O 1
ATOM 2907 N N . GLU B 1 90 ? 11.945 7.691 3.059 1 98.06 90 GLU B N 1
ATOM 2908 C CA . GLU B 1 90 ? 13.141 7.426 2.271 1 98.06 90 GLU B CA 1
ATOM 2909 C C . GLU B 1 90 ? 13.266 8.398 1.106 1 98.06 90 GLU B C 1
ATOM 2911 O O . GLU B 1 90 ? 14.367 8.875 0.801 1 98.06 90 GLU B O 1
ATOM 2916 N N . GLU B 1 91 ? 12.188 8.68 0.469 1 98.44 91 GLU B N 1
ATOM 2917 C CA . GLU B 1 91 ? 12.203 9.633 -0.639 1 98.44 91 GLU B CA 1
ATOM 2918 C C . GLU B 1 91 ? 12.633 11.016 -0.17 1 98.44 91 GLU B C 1
ATOM 2920 O O . GLU B 1 91 ? 13.398 11.703 -0.856 1 98.44 91 GLU B O 1
ATOM 2925 N N . VAL B 1 92 ? 12.195 11.414 0.967 1 98.81 92 VAL B N 1
ATOM 2926 C CA . VAL B 1 92 ? 12.578 12.711 1.515 1 98.81 92 VAL B CA 1
ATOM 2927 C C . VAL B 1 92 ? 14.047 12.68 1.939 1 98.81 92 VAL B C 1
ATOM 2929 O O . VAL B 1 92 ? 14.781 13.641 1.717 1 98.81 92 VAL B O 1
ATOM 2932 N N . ARG B 1 93 ? 14.492 11.57 2.557 1 98.69 93 ARG B N 1
ATOM 2933 C CA . ARG B 1 93 ? 15.875 11.406 3 1 98.69 93 ARG B CA 1
ATOM 2934 C C . ARG B 1 93 ? 16.844 11.555 1.834 1 98.69 93 ARG B C 1
ATOM 2936 O O . ARG B 1 93 ? 17.938 12.109 1.99 1 98.69 93 ARG B O 1
ATOM 2943 N N . GLN B 1 94 ? 16.406 11.086 0.67 1 98.12 94 GLN B N 1
ATOM 2944 C CA . GLN B 1 94 ? 17.25 11.188 -0.521 1 98.12 94 GLN B CA 1
ATOM 2945 C C . GLN B 1 94 ? 17.438 12.648 -0.934 1 98.12 94 GLN B C 1
ATOM 2947 O O . GLN B 1 94 ? 18.453 13 -1.53 1 98.12 94 GLN B O 1
ATOM 2952 N N . LYS B 1 95 ? 16.516 13.445 -0.569 1 98.31 95 LYS B N 1
ATOM 2953 C CA . LYS B 1 95 ? 16.625 14.875 -0.846 1 98.31 95 LYS B CA 1
ATOM 2954 C C . LYS B 1 95 ? 17.422 15.586 0.244 1 98.31 95 LYS B C 1
ATOM 2956 O O . LYS B 1 95 ? 18.203 16.484 -0.045 1 98.31 95 LYS B O 1
ATOM 2961 N N . SER B 1 96 ? 17.172 15.227 1.469 1 98.62 96 SER B N 1
ATOM 2962 C CA . SER B 1 96 ? 17.828 15.773 2.652 1 98.62 96 SER B CA 1
ATOM 2963 C C . SER B 1 96 ? 17.781 14.789 3.818 1 98.62 96 SER B C 1
ATOM 2965 O O . SER B 1 96 ? 16.688 14.445 4.297 1 98.62 96 SER B O 1
ATOM 2967 N N . LEU B 1 97 ? 18.938 14.422 4.277 1 98.69 97 LEU B N 1
ATOM 2968 C CA . LEU B 1 97 ? 19 13.508 5.41 1 98.69 97 LEU B CA 1
ATOM 2969 C C . LEU B 1 97 ? 18.281 14.078 6.621 1 98.69 97 LEU B C 1
ATOM 2971 O O . LEU B 1 97 ? 17.531 13.367 7.297 1 98.69 97 LEU B O 1
ATOM 2975 N N . TYR B 1 98 ? 18.453 15.336 6.863 1 98.62 98 TYR B N 1
ATOM 2976 C CA . TYR B 1 98 ? 17.828 16.016 7.996 1 98.62 98 TYR B CA 1
ATOM 2977 C C . TYR B 1 98 ? 16.312 16.016 7.863 1 98.62 98 TYR B C 1
ATOM 2979 O O . TYR B 1 98 ? 15.602 15.688 8.812 1 98.62 98 TYR B O 1
ATOM 2987 N N . ALA B 1 99 ? 15.805 16.297 6.652 1 98.81 99 ALA B N 1
ATOM 2988 C CA . ALA B 1 99 ? 14.359 16.344 6.426 1 98.81 99 ALA B CA 1
ATOM 2989 C C . ALA B 1 99 ? 13.742 14.961 6.566 1 98.81 99 ALA B C 1
ATOM 2991 O O . ALA B 1 99 ? 12.656 14.812 7.133 1 98.81 99 ALA B O 1
ATOM 2992 N N . GLY B 1 100 ? 14.469 13.969 6.016 1 98.81 100 GLY B N 1
ATOM 2993 C CA . GLY B 1 100 ? 13.992 12.609 6.176 1 98.81 100 GLY B CA 1
ATOM 2994 C C . GLY B 1 100 ? 13.906 12.172 7.629 1 98.81 100 GLY B C 1
ATOM 2995 O O . GLY B 1 100 ? 12.938 11.531 8.031 1 98.81 100 GLY B O 1
ATOM 2996 N N . LEU B 1 101 ? 14.93 12.547 8.398 1 98.81 101 LEU B N 1
ATOM 2997 C CA . LEU B 1 101 ? 14.938 12.242 9.828 1 98.81 101 LEU B CA 1
ATOM 2998 C C . LEU B 1 101 ? 13.758 12.906 10.531 1 98.81 101 LEU B C 1
ATOM 3000 O O . LEU B 1 101 ? 13.086 12.273 11.344 1 98.81 101 LEU B O 1
ATOM 3004 N N . LEU B 1 102 ? 13.445 14.117 10.203 1 98.25 102 LEU B N 1
ATOM 3005 C CA . LEU B 1 102 ? 12.32 14.828 10.797 1 98.25 102 LEU B CA 1
ATOM 3006 C C . LEU B 1 102 ? 11.008 14.125 10.484 1 98.25 102 LEU B C 1
ATOM 3008 O O . LEU B 1 102 ? 10.156 13.961 11.367 1 98.25 102 LEU B O 1
ATOM 3012 N N . CYS B 1 103 ? 10.852 13.688 9.242 1 98.75 103 CYS B N 1
ATOM 3013 C CA . CYS B 1 103 ? 9.641 12.977 8.852 1 98.75 103 CYS B CA 1
ATOM 3014 C C . CYS B 1 103 ? 9.484 11.688 9.648 1 98.75 103 CYS B C 1
ATOM 3016 O O . CYS B 1 103 ? 8.391 11.367 10.117 1 98.75 103 CYS B O 1
ATOM 3018 N N . SER B 1 104 ? 10.586 10.969 9.781 1 98.75 104 SER B N 1
ATOM 3019 C CA . SER B 1 104 ? 10.57 9.742 10.562 1 98.75 104 SER B CA 1
ATOM 3020 C C . SER B 1 104 ? 10.188 10.016 12.016 1 98.75 104 SER B C 1
ATOM 3022 O O . SER B 1 104 ? 9.375 9.289 12.594 1 98.75 104 SER B O 1
ATOM 3024 N N . MET B 1 105 ? 10.773 11.062 12.562 1 97.81 105 MET B N 1
ATOM 3025 C CA . MET B 1 105 ? 10.516 11.422 13.953 1 97.81 105 MET B CA 1
ATOM 3026 C C . MET B 1 105 ? 9.055 11.812 14.148 1 97.81 105 MET B C 1
ATOM 3028 O O . MET B 1 105 ? 8.453 11.492 15.18 1 97.81 105 MET B O 1
ATOM 3032 N N . MET B 1 106 ? 8.5 12.453 13.227 1 96.12 106 MET B N 1
ATOM 3033 C CA . MET B 1 106 ? 7.094 12.844 13.32 1 96.12 106 MET B CA 1
ATOM 3034 C C . MET B 1 106 ? 6.191 11.617 13.43 1 96.12 106 MET B C 1
ATOM 3036 O O . MET B 1 106 ? 5.34 11.547 14.32 1 96.12 106 MET B O 1
ATOM 3040 N N . TYR B 1 107 ? 6.387 10.664 12.555 1 96.06 107 TYR B N 1
ATOM 3041 C CA . TYR B 1 107 ? 5.551 9.469 12.555 1 96.06 107 TYR B CA 1
ATOM 3042 C C . TYR B 1 107 ? 5.738 8.664 13.836 1 96.06 107 TYR B C 1
ATOM 3044 O O . TYR B 1 107 ? 4.781 8.102 14.367 1 96.06 107 TYR B O 1
ATOM 3052 N N . THR B 1 108 ? 6.992 8.586 14.32 1 96.06 108 THR B N 1
ATOM 3053 C CA . THR B 1 108 ? 7.207 7.848 15.555 1 96.06 108 THR B CA 1
ATOM 3054 C C . THR B 1 108 ? 6.539 8.555 16.734 1 96.06 108 THR B C 1
ATOM 3056 O O . THR B 1 108 ? 6.027 7.898 17.641 1 96.06 108 THR B O 1
ATOM 3059 N N . GLU B 1 109 ? 6.52 9.891 16.719 1 91.56 109 GLU B N 1
ATOM 3060 C CA . GLU B 1 109 ? 5.816 10.648 17.75 1 91.56 109 GLU B CA 1
ATOM 3061 C C . GLU B 1 109 ? 4.32 10.359 17.719 1 91.56 109 GLU B C 1
ATOM 3063 O O . GLU B 1 109 ? 3.707 10.109 18.75 1 91.56 109 GLU B O 1
ATOM 3068 N N . LEU B 1 110 ? 3.773 10.375 16.578 1 89.06 110 LEU B N 1
ATOM 3069 C CA . LEU B 1 110 ? 2.344 10.133 16.406 1 89.06 110 LEU B CA 1
ATOM 3070 C C . LEU B 1 110 ? 1.966 8.742 16.891 1 89.06 110 LEU B C 1
ATOM 3072 O O . LEU B 1 110 ? 0.994 8.578 17.625 1 89.06 110 LEU B O 1
ATOM 3076 N N . PHE B 1 111 ? 2.717 7.742 16.594 1 91.38 111 PHE B N 1
ATOM 3077 C CA . PHE B 1 111 ? 2.342 6.363 16.875 1 91.38 111 PHE B CA 1
ATOM 3078 C C . PHE B 1 111 ? 2.721 5.988 18.312 1 91.38 111 PHE B C 1
ATOM 3080 O O . PHE B 1 111 ? 2.102 5.105 18.906 1 91.38 111 PHE B O 1
ATOM 3087 N N . GLN B 1 112 ? 3.74 6.656 18.859 1 87.81 112 GLN B N 1
ATOM 3088 C CA . GLN B 1 112 ? 4.004 6.473 20.281 1 87.81 112 GLN B CA 1
ATOM 3089 C C . GLN B 1 112 ? 2.799 6.887 21.109 1 87.81 112 GLN B C 1
ATOM 3091 O O . GLN B 1 112 ? 2.455 6.219 22.094 1 87.81 112 GLN B O 1
ATOM 3096 N N . ASN B 1 113 ? 2.131 7.867 20.641 1 81.31 113 ASN B N 1
ATOM 3097 C CA . ASN B 1 113 ? 0.981 8.398 21.359 1 81.31 113 ASN B CA 1
ATOM 3098 C C . ASN B 1 113 ? -0.275 7.57 21.109 1 81.31 113 ASN B C 1
ATOM 3100 O O . ASN B 1 113 ? -1.28 7.727 21.797 1 81.31 113 ASN B O 1
ATOM 3104 N N . THR B 1 114 ? -0.185 6.727 20.125 1 80.5 114 THR B N 1
ATOM 3105 C CA . THR B 1 114 ? -1.344 5.914 19.766 1 80.5 114 THR B CA 1
ATOM 3106 C C . THR B 1 114 ? -1.246 4.527 20.406 1 80.5 114 THR B C 1
ATOM 3108 O O . THR B 1 114 ? -2.225 3.779 20.422 1 80.5 114 THR B O 1
ATOM 3111 N N . LEU B 1 115 ? -0.074 4.148 20.891 1 78.19 115 LEU B N 1
ATOM 3112 C CA . LEU B 1 115 ? 0.114 2.865 21.547 1 78.19 115 LEU B CA 1
ATOM 3113 C C . LEU B 1 115 ? -0.863 2.707 22.719 1 78.19 115 LEU B C 1
ATOM 3115 O O . LEU B 1 115 ? -1.093 3.652 23.469 1 78.19 115 LEU B O 1
ATOM 3119 N N . GLY B 1 116 ? -1.429 1.525 22.844 1 74.19 116 GLY B N 1
ATOM 3120 C CA . GLY B 1 116 ? -2.363 1.229 23.922 1 74.19 116 GLY B CA 1
ATOM 3121 C C . GLY B 1 116 ? -3.812 1.449 23.531 1 74.19 116 GLY B C 1
ATOM 3122 O O . GLY B 1 116 ? -4.723 1.018 24.234 1 74.19 116 GLY B O 1
ATOM 3123 N N . ALA B 1 117 ? -4.035 2.1 22.359 1 73.69 117 ALA B N 1
ATOM 3124 C CA . ALA B 1 117 ? -5.398 2.371 21.906 1 73.69 117 ALA B CA 1
ATOM 3125 C C . ALA B 1 117 ? -6.074 1.094 21.422 1 73.69 117 ALA B C 1
ATOM 3127 O O . ALA B 1 117 ? -7.258 0.872 21.688 1 73.69 117 ALA B O 1
ATOM 3128 N N . ASN B 1 118 ? -5.375 0.202 20.781 1 78.94 118 ASN B N 1
ATOM 3129 C CA . ASN B 1 118 ? -5.852 -1.068 20.234 1 78.94 118 ASN B CA 1
ATOM 3130 C C . ASN B 1 118 ? -4.812 -2.174 20.406 1 78.94 118 ASN B C 1
ATOM 3132 O O . ASN B 1 118 ? -3.787 -2.174 19.719 1 78.94 118 ASN B O 1
ATOM 3136 N N . PRO B 1 119 ? -5.156 -3.082 21.219 1 78.44 119 PRO B N 1
ATOM 3137 C CA . PRO B 1 119 ? -4.191 -4.145 21.516 1 78.44 119 PRO B CA 1
ATOM 3138 C C . PRO B 1 119 ? -3.771 -4.926 20.266 1 78.44 119 PRO B C 1
ATOM 3140 O O . PRO B 1 119 ? -2.633 -5.395 20.188 1 78.44 119 PRO B O 1
ATOM 3143 N N . ILE B 1 120 ? -4.582 -5.047 19.344 1 77 120 ILE B N 1
ATOM 3144 C CA . ILE B 1 120 ? -4.273 -5.832 18.141 1 77 120 ILE B CA 1
ATOM 3145 C C . ILE B 1 120 ? -3.219 -5.105 17.312 1 77 120 ILE B C 1
ATOM 3147 O O . ILE B 1 120 ? -2.336 -5.742 16.734 1 77 120 ILE B O 1
ATOM 3151 N N . ASP B 1 121 ? -3.24 -3.83 17.359 1 85.56 121 ASP B N 1
ATOM 3152 C CA . ASP B 1 121 ? -2.367 -3.006 16.531 1 85.56 121 ASP B CA 1
ATOM 3153 C C . ASP B 1 121 ? -1.034 -2.742 17.234 1 85.56 121 ASP B C 1
ATOM 3155 O O . ASP B 1 121 ? -0.054 -2.363 16.594 1 85.56 121 ASP B O 1
ATOM 3159 N N . ASP B 1 122 ? -1.008 -2.988 18.469 1 90.12 122 ASP B N 1
ATOM 3160 C CA . ASP B 1 122 ? 0.13 -2.562 19.281 1 90.12 122 ASP B CA 1
ATOM 3161 C C . ASP B 1 122 ? 1.416 -3.248 18.828 1 90.12 122 ASP B C 1
ATOM 3163 O O . ASP B 1 122 ? 2.477 -2.623 18.781 1 90.12 122 ASP B O 1
ATOM 3167 N N . ASP B 1 123 ? 1.264 -4.461 18.5 1 89.38 123 ASP B N 1
ATOM 3168 C CA . ASP B 1 123 ? 2.465 -5.176 18.078 1 89.38 123 ASP B CA 1
ATOM 3169 C C . ASP B 1 123 ? 3.016 -4.609 16.781 1 89.38 123 ASP B C 1
ATOM 3171 O O . ASP B 1 123 ? 4.227 -4.422 16.641 1 89.38 123 ASP B O 1
ATOM 3175 N N . ASP B 1 124 ? 2.15 -4.344 15.891 1 90.88 124 ASP B N 1
ATOM 3176 C CA . ASP B 1 124 ? 2.561 -3.74 14.625 1 90.88 124 ASP B CA 1
ATOM 3177 C C . ASP B 1 124 ? 3.193 -2.369 14.852 1 90.88 124 ASP B C 1
ATOM 3179 O O . ASP B 1 124 ? 4.191 -2.027 14.219 1 90.88 124 ASP B O 1
ATOM 3183 N N . ILE B 1 125 ? 2.627 -1.651 15.742 1 95.06 125 ILE B N 1
ATOM 3184 C CA . ILE B 1 125 ? 3.119 -0.313 16.047 1 95.06 125 ILE B CA 1
ATOM 3185 C C . ILE B 1 125 ? 4.5 -0.407 16.688 1 95.06 125 ILE B C 1
ATOM 3187 O O . ILE B 1 125 ? 5.422 0.32 16.312 1 95.06 125 ILE B O 1
ATOM 3191 N N . ARG B 1 126 ? 4.664 -1.323 17.625 1 94.62 126 ARG B N 1
ATOM 3192 C CA . ARG B 1 126 ? 5.949 -1.486 18.297 1 94.62 126 ARG B CA 1
ATOM 3193 C C . ARG B 1 126 ? 7.043 -1.876 17.312 1 94.62 126 ARG B C 1
ATOM 3195 O O . ARG B 1 126 ? 8.156 -1.354 17.375 1 94.62 126 ARG B O 1
ATOM 3202 N N . ASP B 1 127 ? 6.703 -2.779 16.469 1 93.69 127 ASP B N 1
ATOM 3203 C CA . ASP B 1 127 ? 7.668 -3.186 15.461 1 93.69 127 ASP B CA 1
ATOM 3204 C C . ASP B 1 127 ? 8.078 -2.002 14.586 1 93.69 127 ASP B C 1
ATOM 3206 O O . ASP B 1 127 ? 9.266 -1.815 14.297 1 93.69 127 ASP B O 1
ATOM 3210 N N . TYR B 1 128 ? 7.172 -1.23 14.164 1 96.25 128 TYR B N 1
ATOM 3211 C CA . TYR B 1 128 ? 7.422 -0.046 13.344 1 96.25 128 TYR B CA 1
ATOM 3212 C C . TYR B 1 128 ? 8.297 0.952 14.094 1 96.25 128 TYR B C 1
ATOM 3214 O O . TYR B 1 128 ? 9.273 1.47 13.539 1 96.25 128 TYR B O 1
ATOM 3222 N N . LEU B 1 129 ? 7.926 1.181 15.312 1 97 129 LEU B N 1
ATOM 3223 C CA . LEU B 1 129 ? 8.664 2.131 16.141 1 97 129 LEU B CA 1
ATOM 3224 C C . LEU B 1 129 ? 10.109 1.678 16.328 1 97 129 LEU B C 1
ATOM 3226 O O . LEU B 1 129 ? 11.039 2.477 16.188 1 97 129 LEU B O 1
ATOM 3230 N N . ASN B 1 130 ? 10.312 0.417 16.609 1 96.75 130 ASN B N 1
ATOM 3231 C CA . ASN B 1 130 ? 11.656 -0.121 16.812 1 96.75 130 ASN B CA 1
ATOM 3232 C C . ASN B 1 130 ? 12.523 0.047 15.57 1 96.75 130 ASN B C 1
ATOM 3234 O O . ASN B 1 130 ? 13.68 0.471 15.664 1 96.75 130 ASN B O 1
ATOM 3238 N N . GLU B 1 131 ? 11.969 -0.226 14.477 1 96.62 131 GLU B N 1
ATOM 3239 C CA . GLU B 1 131 ? 12.703 -0.103 13.219 1 96.62 131 GLU B CA 1
ATOM 3240 C C . GLU B 1 131 ? 13.055 1.353 12.922 1 96.62 131 GLU B C 1
ATOM 3242 O O . GLU B 1 131 ? 14.188 1.663 12.555 1 96.62 131 GLU B O 1
ATOM 3247 N N . GLU B 1 132 ? 12.086 2.25 13.07 1 97.81 132 GLU B N 1
ATOM 3248 C CA . GLU B 1 132 ? 12.312 3.664 12.781 1 97.81 132 GLU B CA 1
ATOM 3249 C C . GLU B 1 132 ? 13.32 4.277 13.742 1 97.81 132 GLU B C 1
ATOM 3251 O O . GLU B 1 132 ? 14.141 5.105 13.344 1 97.81 132 GLU B O 1
ATOM 3256 N N . GLN B 1 133 ? 13.273 3.873 14.969 1 97.62 133 GLN B N 1
ATOM 3257 C CA . GLN B 1 133 ? 14.18 4.438 15.969 1 97.62 133 GLN B CA 1
ATOM 3258 C C . GLN B 1 133 ? 15.625 4.047 15.68 1 97.62 133 GLN B C 1
ATOM 3260 O O . GLN B 1 133 ? 16.547 4.848 15.883 1 97.62 133 GLN B O 1
ATOM 3265 N N . LYS B 1 134 ? 15.797 2.828 15.25 1 98.06 134 LYS B N 1
ATOM 3266 C CA . LYS B 1 134 ? 17.125 2.408 14.844 1 98.06 134 LYS B CA 1
ATOM 3267 C C . LYS B 1 134 ? 17.656 3.264 13.688 1 98.06 134 LYS B C 1
ATOM 3269 O O . LYS B 1 134 ? 18.797 3.717 13.719 1 98.06 134 LYS B O 1
ATOM 3274 N N . LEU B 1 135 ? 16.844 3.514 12.719 1 98.19 135 LEU B N 1
ATOM 3275 C CA . LEU B 1 135 ? 17.219 4.348 11.578 1 98.19 135 LEU B CA 1
ATOM 3276 C C . LEU B 1 135 ? 17.5 5.781 12.023 1 98.19 135 LEU B C 1
ATOM 3278 O O . LEU B 1 135 ? 18.469 6.395 11.578 1 98.19 135 LEU B O 1
ATOM 3282 N N . GLN B 1 136 ? 16.656 6.262 12.875 1 98.5 136 GLN B N 1
ATOM 3283 C CA . GLN B 1 136 ? 16.828 7.621 13.383 1 98.5 136 GLN B CA 1
ATOM 3284 C C . GLN B 1 136 ? 18.172 7.789 14.078 1 98.5 136 GLN B C 1
ATOM 3286 O O . GLN B 1 136 ? 18.859 8.789 13.867 1 98.5 136 GLN B O 1
ATOM 3291 N N . THR B 1 137 ? 18.531 6.805 14.859 1 98.12 137 THR B N 1
ATOM 3292 C CA . THR B 1 137 ? 19.812 6.852 15.555 1 98.12 137 THR B CA 1
ATOM 3293 C C . THR B 1 137 ? 20.969 6.902 14.562 1 98.12 137 THR B C 1
ATOM 3295 O O . THR B 1 137 ? 21.875 7.715 14.711 1 98.12 137 THR B O 1
ATOM 3298 N N . ASP B 1 138 ? 20.859 6.109 13.586 1 98.31 138 ASP B N 1
ATOM 3299 C CA . ASP B 1 138 ? 21.891 6.094 12.547 1 98.31 138 ASP B CA 1
ATOM 3300 C C . ASP B 1 138 ? 21.953 7.434 11.828 1 98.31 138 ASP B C 1
ATOM 3302 O O . ASP B 1 138 ? 23.047 7.957 11.578 1 98.31 138 ASP B O 1
ATOM 3306 N N . TRP B 1 139 ? 20.828 7.969 11.453 1 98.56 139 TRP B N 1
ATOM 3307 C CA . TRP B 1 139 ? 20.781 9.219 10.711 1 98.56 139 TRP B CA 1
ATOM 3308 C C . TRP B 1 139 ? 21.266 10.383 11.57 1 98.56 139 TRP B C 1
ATOM 3310 O O . TRP B 1 139 ? 21.938 11.289 11.07 1 98.56 139 TRP B O 1
ATOM 3320 N N . GLU B 1 140 ? 20.969 10.375 12.844 1 98.31 140 GLU B N 1
ATOM 3321 C CA . GLU B 1 140 ? 21.469 11.391 13.766 1 98.31 140 GLU B CA 1
ATOM 3322 C C . GLU B 1 140 ? 22.984 11.375 13.836 1 98.31 140 GLU B C 1
ATOM 3324 O O . GLU B 1 140 ? 23.625 12.43 13.836 1 98.31 140 GLU B O 1
ATOM 3329 N N . GLN B 1 141 ? 23.547 10.172 13.883 1 98.12 141 GLN B N 1
ATOM 3330 C CA . GLN B 1 141 ? 25 10.039 13.914 1 98.12 141 GLN B CA 1
ATOM 3331 C C . GLN B 1 141 ? 25.625 10.555 12.625 1 98.12 141 GLN B C 1
ATOM 3333 O O . GLN B 1 141 ? 26.672 11.219 12.664 1 98.12 141 GLN B O 1
ATOM 3338 N N . GLN B 1 142 ? 24.984 10.297 11.562 1 98.31 142 GLN B N 1
ATOM 3339 C CA . GLN B 1 142 ? 25.484 10.766 10.266 1 98.31 142 GLN B CA 1
ATOM 3340 C C . GLN B 1 142 ? 25.469 12.289 10.195 1 98.31 142 GLN B C 1
ATOM 3342 O O . GLN B 1 142 ? 26.281 12.891 9.484 1 98.31 142 GLN B O 1
ATOM 3347 N N . LEU B 1 143 ? 24.609 12.898 10.984 1 97.88 143 LEU B N 1
ATOM 3348 C CA . LEU B 1 143 ? 24.469 14.352 10.977 1 97.88 143 LEU B CA 1
ATOM 3349 C C . LEU B 1 143 ? 25.375 14.992 12.023 1 97.88 143 LEU B C 1
ATOM 3351 O O . LEU B 1 143 ? 25.375 16.219 12.188 1 97.88 143 LEU B O 1
ATOM 3355 N N . GLY B 1 144 ? 26.203 14.164 12.75 1 96.56 144 GLY B N 1
ATOM 3356 C CA . GLY B 1 144 ? 27.188 14.68 13.695 1 96.56 144 GLY B CA 1
ATOM 3357 C C . GLY B 1 144 ? 26.766 14.508 15.148 1 96.56 144 GLY B C 1
ATOM 3358 O O . GLY B 1 144 ? 27.578 14.68 16.062 1 96.56 144 GLY B O 1
ATOM 3359 N N . GLY B 1 145 ? 25.547 14.195 15.367 1 94.56 145 GLY B N 1
ATOM 3360 C CA . GLY B 1 145 ? 25.062 13.961 16.719 1 94.56 145 GLY B CA 1
ATOM 3361 C C . GLY B 1 145 ? 25.203 15.164 17.625 1 94.56 145 GLY B C 1
ATOM 3362 O O . GLY B 1 145 ? 25.297 16.297 17.156 1 94.56 145 GLY B O 1
ATOM 3363 N N . GLY B 1 146 ? 24.891 14.938 18.953 1 94.69 146 GLY B N 1
ATOM 3364 C CA . GLY B 1 146 ? 25.156 15.945 19.969 1 94.69 146 GLY B CA 1
ATOM 3365 C C . GLY B 1 146 ? 23.906 16.672 20.422 1 94.69 146 GLY B C 1
ATOM 3366 O O . GLY B 1 146 ? 22.859 16.578 19.781 1 94.69 146 GLY B O 1
ATOM 3367 N N . GLU B 1 147 ? 24.078 17.438 21.391 1 94.94 147 GLU B N 1
ATOM 3368 C CA . GLU B 1 147 ? 22.969 18.125 22.047 1 94.94 147 GLU B CA 1
ATOM 3369 C C . GLU B 1 147 ? 22.422 19.234 21.172 1 94.94 147 GLU B C 1
ATOM 3371 O O . GLU B 1 147 ? 21.203 19.422 21.094 1 94.94 147 GLU B O 1
ATOM 3376 N N . PRO B 1 148 ? 23.266 19.938 20.516 1 94.44 148 PRO B N 1
ATOM 3377 C CA . PRO B 1 148 ? 22.734 20.984 19.656 1 94.44 148 PRO B CA 1
ATOM 3378 C C . PRO B 1 148 ? 21.828 20.453 18.547 1 94.44 148 PRO B C 1
ATOM 3380 O O . PRO B 1 148 ? 20.781 21.047 18.266 1 94.44 148 PRO B O 1
ATOM 3383 N N . LEU B 1 149 ? 22.203 19.328 17.938 1 96.62 149 LEU B N 1
ATOM 3384 C CA . LEU B 1 149 ? 21.375 18.719 16.906 1 96.62 149 LEU B CA 1
ATOM 3385 C C . LEU B 1 149 ? 20.047 18.25 17.484 1 96.62 149 LEU B C 1
ATOM 3387 O O . LEU B 1 149 ? 18.984 18.484 16.891 1 96.62 149 LEU B O 1
ATOM 3391 N N . LYS B 1 150 ? 20.125 17.672 18.594 1 95.75 150 LYS B N 1
ATOM 3392 C CA . LYS B 1 150 ? 18.906 17.156 19.234 1 95.75 150 LYS B CA 1
ATOM 3393 C C . LYS B 1 150 ? 17.938 18.281 19.547 1 95.75 150 LYS B C 1
ATOM 3395 O O . LYS B 1 150 ? 16.734 18.141 19.344 1 95.75 150 LYS B O 1
ATOM 3400 N N . LYS B 1 151 ? 18.453 19.359 19.984 1 93 151 LYS B N 1
ATOM 3401 C CA . LYS B 1 151 ? 17.625 20.531 20.297 1 93 151 LYS B CA 1
ATOM 3402 C C . LYS B 1 151 ? 16.953 21.078 19.047 1 93 151 LYS B C 1
ATOM 3404 O O . LYS B 1 151 ? 15.781 21.438 19.062 1 93 151 LYS B O 1
ATOM 3409 N N . ARG B 1 152 ? 17.688 21.141 18.047 1 94.81 152 ARG B N 1
ATOM 3410 C CA . ARG B 1 152 ? 17.156 21.641 16.781 1 94.81 152 ARG B CA 1
ATOM 3411 C C . ARG B 1 152 ? 16.062 20.703 16.25 1 94.81 152 ARG B C 1
ATOM 3413 O O . ARG B 1 152 ? 15 21.156 15.836 1 94.81 152 ARG B O 1
ATOM 3420 N N . LEU B 1 153 ? 16.375 19.438 16.312 1 96.19 153 LEU B N 1
ATOM 3421 C CA . LEU B 1 153 ? 15.422 18.438 15.836 1 96.19 153 LEU B CA 1
ATOM 3422 C C . LEU B 1 153 ? 14.117 18.516 16.609 1 96.19 153 LEU B C 1
ATOM 3424 O O . LEU B 1 153 ? 13.031 18.469 16.031 1 96.19 153 LEU B O 1
ATOM 3428 N N . GLN B 1 154 ? 14.227 18.688 17.859 1 93.06 154 GLN B N 1
ATOM 3429 C CA . GLN B 1 154 ? 13.031 18.766 18.703 1 93.06 154 GLN B CA 1
ATOM 3430 C C . GLN B 1 154 ? 12.227 20.031 18.391 1 93.06 154 GLN B C 1
ATOM 3432 O O . GLN B 1 154 ? 11 19.969 18.297 1 93.06 154 GLN B O 1
ATOM 3437 N N . SER B 1 155 ? 12.898 21.078 18.25 1 92.06 155 SER B N 1
ATOM 3438 C CA . SER B 1 155 ? 12.234 22.328 17.922 1 92.06 155 SER B CA 1
ATOM 3439 C C . SER B 1 155 ? 11.539 22.25 16.562 1 92.06 155 SER B C 1
ATOM 3441 O O . SER B 1 155 ? 10.375 22.609 16.438 1 92.06 155 SER B O 1
ATOM 3443 N N . ASP B 1 156 ? 12.273 21.734 15.578 1 94.69 156 ASP B N 1
ATOM 3444 C CA . ASP B 1 156 ? 11.734 21.641 14.227 1 94.69 156 ASP B CA 1
ATOM 3445 C C . ASP B 1 156 ? 10.562 20.656 14.172 1 94.69 156 ASP B C 1
ATOM 3447 O O . ASP B 1 156 ? 9.586 20.875 13.453 1 94.69 156 ASP B O 1
ATOM 3451 N N . LEU B 1 157 ? 10.664 19.609 14.93 1 94.69 157 LEU B N 1
ATOM 3452 C CA . LEU B 1 157 ? 9.586 18.625 15 1 94.69 157 LEU B CA 1
ATOM 3453 C C . LEU B 1 157 ? 8.305 19.266 15.531 1 94.69 157 LEU B C 1
ATOM 3455 O O . LEU B 1 157 ? 7.219 19.031 15 1 94.69 157 LEU B O 1
ATOM 3459 N N . GLU B 1 158 ? 8.438 20.062 16.5 1 92 158 GLU B N 1
ATOM 3460 C CA . GLU B 1 158 ? 7.281 20.719 17.094 1 92 158 GLU B CA 1
ATOM 3461 C C . GLU B 1 158 ? 6.637 21.688 16.094 1 92 158 GLU B C 1
ATOM 3463 O O . GLU B 1 158 ? 5.41 21.766 16.016 1 92 158 GLU B O 1
ATOM 3468 N N . ILE B 1 159 ? 7.484 22.375 15.43 1 93.69 159 ILE B N 1
ATOM 3469 C CA . ILE B 1 159 ? 6.992 23.297 14.422 1 93.69 159 ILE B CA 1
ATOM 3470 C C . ILE B 1 159 ? 6.277 22.531 13.312 1 93.69 159 ILE B C 1
ATOM 3472 O O . ILE B 1 159 ? 5.18 22.906 12.898 1 93.69 159 ILE B O 1
ATOM 3476 N N . MET B 1 160 ? 6.883 21.484 12.859 1 95.31 160 MET B N 1
ATOM 3477 C CA . MET B 1 160 ? 6.301 20.656 11.805 1 95.31 160 MET B CA 1
ATOM 3478 C C . MET B 1 160 ? 4.957 20.078 12.242 1 95.31 160 MET B C 1
ATOM 3480 O O . MET B 1 160 ? 3.998 20.062 11.461 1 95.31 160 MET B O 1
ATOM 3484 N N . LEU B 1 161 ? 4.879 19.609 13.445 1 93.5 161 LEU B N 1
ATOM 3485 C CA . LEU B 1 161 ? 3.643 19.062 13.984 1 93.5 161 LEU B CA 1
ATOM 3486 C C . LEU B 1 161 ? 2.555 20.125 14.055 1 93.5 161 LEU B C 1
ATOM 3488 O O . LEU B 1 161 ? 1.39 19.844 13.75 1 93.5 161 LEU B O 1
ATOM 3492 N N . PHE B 1 162 ? 2.945 21.312 14.438 1 93.31 162 PHE B N 1
ATOM 3493 C CA . PHE B 1 162 ? 1.987 22.406 14.469 1 93.31 162 PHE B CA 1
ATOM 3494 C C . PHE B 1 162 ? 1.431 22.688 13.078 1 93.31 162 PHE B C 1
ATOM 3496 O O . PHE B 1 162 ? 0.216 22.797 12.906 1 93.31 162 PHE B O 1
ATOM 3503 N N . CYS B 1 163 ? 2.348 22.812 12.125 1 96.19 163 CYS B N 1
ATOM 3504 C CA . CYS B 1 163 ? 1.927 23.062 10.758 1 96.19 163 CYS B CA 1
ATOM 3505 C C . CYS B 1 163 ? 1.035 21.953 10.234 1 96.19 163 CYS B C 1
ATOM 3507 O O . CYS B 1 163 ? 0.044 22.203 9.547 1 96.19 163 CYS B O 1
ATOM 3509 N N . ASP B 1 164 ? 1.375 20.75 10.562 1 96.25 164 ASP B N 1
ATOM 3510 C CA . ASP B 1 164 ? 0.57 19.578 10.203 1 96.25 164 ASP B CA 1
ATOM 3511 C C . ASP B 1 164 ? -0.832 19.672 10.797 1 96.25 164 ASP B C 1
ATOM 3513 O O . ASP B 1 164 ? -1.827 19.516 10.094 1 96.25 164 ASP B O 1
ATOM 3517 N N . GLN B 1 165 ? -0.907 19.953 12.047 1 94.88 165 GLN B N 1
ATOM 3518 C CA . GLN B 1 165 ? -2.18 20.016 12.75 1 94.88 165 GLN B CA 1
ATOM 3519 C C . GLN B 1 165 ? -3.049 21.156 12.234 1 94.88 165 GLN B C 1
ATOM 3521 O O . GLN B 1 165 ? -4.258 21 12.062 1 94.88 165 GLN B O 1
ATOM 3526 N N . LEU B 1 166 ? -2.416 22.281 12 1 95.81 166 LEU B N 1
ATOM 3527 C CA . LEU B 1 166 ? -3.18 23.406 11.484 1 95.81 166 LEU B CA 1
ATOM 3528 C C . LEU B 1 166 ? -3.732 23.094 10.094 1 95.81 166 LEU B C 1
ATOM 3530 O O . LEU B 1 166 ? -4.883 23.406 9.789 1 95.81 166 LEU B O 1
ATOM 3534 N N . SER B 1 167 ? -2.914 22.516 9.258 1 97.38 167 SER B N 1
ATOM 3535 C CA . SER B 1 167 ? -3.377 22.125 7.93 1 97.38 167 SER B CA 1
ATOM 3536 C C . SER B 1 167 ? -4.516 21.109 8.023 1 97.38 167 SER B C 1
ATOM 3538 O O . SER B 1 167 ? -5.488 21.188 7.273 1 97.38 167 SER B O 1
ATOM 3540 N N . LEU B 1 168 ? -4.441 20.141 8.922 1 96.62 168 LEU B N 1
ATOM 3541 C CA . LEU B 1 168 ? -5.5 19.156 9.148 1 96.62 168 LEU B CA 1
ATOM 3542 C C . LEU B 1 168 ? -6.781 19.844 9.625 1 96.62 168 LEU B C 1
ATOM 3544 O O . LEU B 1 168 ? -7.879 19.453 9.219 1 96.62 168 LEU B O 1
ATOM 3548 N N . PHE B 1 169 ? -6.633 20.812 10.492 1 96.38 169 PHE B N 1
ATOM 3549 C CA . PHE B 1 169 ? -7.773 21.578 10.984 1 96.38 169 PHE B CA 1
ATOM 3550 C C . PHE B 1 169 ? -8.586 22.156 9.828 1 96.38 169 PHE B C 1
ATOM 3552 O O . PHE B 1 169 ? -9.812 22.219 9.906 1 96.38 169 PHE B O 1
ATOM 3559 N N . LEU B 1 170 ? -7.91 22.531 8.789 1 97.19 170 LEU B N 1
ATOM 3560 C CA . LEU B 1 170 ? -8.562 23.156 7.637 1 97.19 170 LEU B CA 1
ATOM 3561 C C . LEU B 1 170 ? -9.297 22.109 6.801 1 97.19 170 LEU B C 1
ATOM 3563 O O . LEU B 1 170 ? -10.164 22.453 5.996 1 97.19 170 LEU B O 1
ATOM 3567 N N . CYS B 1 171 ? -8.953 20.766 6.977 1 96.56 171 CYS B N 1
ATOM 3568 C CA . CYS B 1 171 ? -9.375 19.766 6.004 1 96.56 171 CYS B CA 1
ATOM 3569 C C . CYS B 1 171 ? -10.312 18.75 6.641 1 96.56 171 CYS B C 1
ATOM 3571 O O . CYS B 1 171 ? -11.031 18.031 5.938 1 96.56 171 CYS B O 1
ATOM 3573 N N . MET B 1 172 ? -10.352 18.688 7.934 1 96.25 172 MET B N 1
ATOM 3574 C CA . MET B 1 172 ? -10.953 17.531 8.594 1 96.25 172 MET B CA 1
ATOM 3575 C C . MET B 1 172 ? -12.453 17.734 8.781 1 96.25 172 MET B C 1
ATOM 3577 O O . MET B 1 172 ? -13.188 16.781 9.031 1 96.25 172 MET B O 1
ATOM 3581 N N . GLU B 1 173 ? -12.898 18.984 8.734 1 96 173 GLU B N 1
ATOM 3582 C CA . GLU B 1 173 ? -14.312 19.312 8.867 1 96 173 GLU B CA 1
ATOM 3583 C C . GLU B 1 173 ? -14.719 20.422 7.891 1 96 173 GLU B C 1
ATOM 3585 O O . GLU B 1 173 ? -13.859 21.047 7.273 1 96 173 GLU B O 1
ATOM 3590 N N . GLU B 1 174 ? -16.031 20.594 7.785 1 96.31 174 GLU B N 1
ATOM 3591 C CA . GLU B 1 174 ? -16.547 21.688 6.98 1 96.31 174 GLU B CA 1
ATOM 3592 C C . GLU B 1 174 ? -16.062 23.031 7.512 1 96.31 174 GLU B C 1
ATOM 3594 O O . GLU B 1 174 ? -16.031 23.266 8.727 1 96.31 174 GLU B O 1
ATOM 3599 N N . PRO B 1 175 ? -15.656 23.922 6.613 1 97.06 175 PRO B N 1
ATOM 3600 C CA . PRO B 1 175 ? -15.289 25.25 7.082 1 97.06 175 PRO B CA 1
ATOM 3601 C C . PRO B 1 175 ? -16.359 25.891 7.957 1 97.06 175 PRO B C 1
ATOM 3603 O O . PRO B 1 175 ? -17.562 25.766 7.664 1 97.06 175 PRO B O 1
ATOM 3606 N N . GLY B 1 176 ? -15.945 26.516 8.961 1 96.12 176 GLY B N 1
ATOM 3607 C CA . GLY B 1 176 ? -16.891 27.141 9.875 1 96.12 176 GLY B CA 1
ATOM 3608 C C . GLY B 1 176 ? -17.203 26.281 11.086 1 96.12 176 GLY B C 1
ATOM 3609 O O . GLY B 1 176 ? -17.844 26.75 12.031 1 96.12 176 GLY B O 1
ATOM 3610 N N . THR B 1 177 ? -16.766 25.047 11.07 1 95.56 177 THR B N 1
ATOM 3611 C CA . THR B 1 177 ? -17 24.156 12.211 1 95.56 177 THR B CA 1
ATOM 3612 C C . THR B 1 177 ? -16.234 24.656 13.438 1 95.56 177 THR B C 1
ATOM 3614 O O . THR B 1 177 ? -15.031 24.906 13.367 1 95.56 177 THR B O 1
ATOM 3617 N N . PRO B 1 178 ? -16.938 24.797 14.562 1 94.44 178 PRO B N 1
ATOM 3618 C CA . PRO B 1 178 ? -16.234 25.234 15.781 1 94.44 178 PRO B CA 1
ATOM 3619 C C . PRO B 1 178 ? -15.148 24.25 16.203 1 94.44 178 PRO B C 1
ATOM 3621 O O . PRO B 1 178 ? -15.336 23.031 16.109 1 94.44 178 PRO B O 1
ATOM 3624 N N . ALA B 1 179 ? -14.031 24.812 16.672 1 92.38 179 ALA B N 1
ATOM 3625 C CA . ALA B 1 179 ? -12.891 24 17.078 1 92.38 179 ALA B CA 1
ATOM 3626 C C . ALA B 1 179 ? -13.297 22.969 18.109 1 92.38 179 ALA B C 1
ATOM 3628 O O . ALA B 1 179 ? -12.75 21.859 18.141 1 92.38 179 ALA B O 1
ATOM 3629 N N . SER B 1 180 ? -14.227 23.219 18.938 1 91.31 180 SER B N 1
ATOM 3630 C CA . SER B 1 180 ? -14.664 22.344 20.016 1 91.31 180 SER B CA 1
ATOM 3631 C C . SER B 1 180 ? -15.242 21.031 19.469 1 91.31 180 SER B C 1
ATOM 3633 O O . SER B 1 180 ? -15.367 20.047 20.203 1 91.31 180 SER B O 1
ATOM 3635 N N . ARG B 1 181 ? -15.531 21.031 18.203 1 90.75 181 ARG B N 1
ATOM 3636 C CA . ARG B 1 181 ? -16.172 19.859 17.594 1 90.75 181 ARG B CA 1
ATOM 3637 C C . ARG B 1 181 ? -15.133 18.938 16.969 1 90.75 181 ARG B C 1
ATOM 3639 O O . ARG B 1 181 ? -15.469 17.859 16.484 1 90.75 181 ARG B O 1
ATOM 3646 N N . TYR B 1 182 ? -13.914 19.438 17 1 89.81 182 TYR B N 1
ATOM 3647 C CA . TYR B 1 182 ? -12.852 18.609 16.438 1 89.81 182 TYR B CA 1
ATOM 3648 C C . TYR B 1 182 ? -12.367 17.578 17.453 1 89.81 182 TYR B C 1
ATOM 3650 O O . TYR B 1 182 ? -12.195 17.906 18.641 1 89.81 182 TYR B O 1
ATOM 3658 N N . ASP B 1 183 ? -12.141 16.359 17.078 1 78.88 183 ASP B N 1
ATOM 3659 C CA . ASP B 1 183 ? -11.625 15.312 17.953 1 78.88 183 ASP B CA 1
ATOM 3660 C C . ASP B 1 183 ? -10.219 15.648 18.438 1 78.88 183 ASP B C 1
ATOM 3662 O O . ASP B 1 183 ? -9.898 15.453 19.609 1 78.88 183 ASP B O 1
ATOM 3666 N N . PHE B 1 184 ? -9.336 16.203 17.594 1 76.19 184 PHE B N 1
ATOM 3667 C CA . PHE B 1 184 ? -7.914 16.312 17.875 1 76.19 184 PHE B CA 1
ATOM 3668 C C . PHE B 1 184 ? -7.547 17.734 18.281 1 76.19 184 PHE B C 1
ATOM 3670 O O . PHE B 1 184 ? -6.477 17.969 18.859 1 76.19 184 PHE B O 1
ATOM 3677 N N . PHE B 1 185 ? -8.516 18.688 18.094 1 78.12 185 PHE B N 1
ATOM 3678 C CA . PHE B 1 185 ? -8.031 20.062 18.156 1 78.12 185 PHE B CA 1
ATOM 3679 C C . PHE B 1 185 ? -8.836 20.875 19.156 1 78.12 185 PHE B C 1
ATOM 3681 O O . PHE B 1 185 ? -8.648 22.094 19.25 1 78.12 185 PHE B O 1
ATOM 3688 N N . ALA B 1 186 ? -9.672 20.25 19.875 1 79.5 186 ALA B N 1
ATOM 3689 C CA . ALA B 1 186 ? -10.562 20.969 20.797 1 79.5 186 ALA B CA 1
ATOM 3690 C C . ALA B 1 186 ? -9.773 21.75 21.828 1 79.5 186 ALA B C 1
ATOM 3692 O O . ALA B 1 186 ? -10.172 22.859 22.203 1 79.5 186 ALA B O 1
ATOM 3693 N N . GLU B 1 187 ? -8.602 21.312 22.219 1 81.06 187 GLU B N 1
ATOM 3694 C CA . GLU B 1 187 ? -7.812 21.969 23.25 1 81.06 187 GLU B CA 1
ATOM 3695 C C . GLU B 1 187 ? -6.66 22.766 22.641 1 81.06 187 GLU B C 1
ATOM 3697 O O . GLU B 1 187 ? -5.793 23.25 23.375 1 81.06 187 GLU B O 1
ATOM 3702 N N . GLY B 1 188 ? -6.684 22.875 21.406 1 86.69 188 GLY B N 1
ATOM 3703 C CA . GLY B 1 188 ? -5.625 23.594 20.734 1 86.69 188 GLY B CA 1
ATOM 3704 C C . GLY B 1 188 ? -4.652 22.703 20 1 86.69 188 GLY B C 1
ATOM 3705 O O . GLY B 1 188 ? -4.84 21.484 19.953 1 86.69 188 GLY B O 1
ATOM 3706 N N . LEU B 1 189 ? -3.781 23.297 19.359 1 86.12 189 LEU B N 1
ATOM 3707 C CA . LEU B 1 189 ? -2.766 22.594 18.578 1 86.12 189 LEU B CA 1
ATOM 3708 C C . LEU B 1 189 ? -1.535 22.297 19.422 1 86.12 189 LEU B C 1
ATOM 3710 O O . LEU B 1 189 ? -1.188 23.078 20.312 1 86.12 189 LEU B O 1
ATOM 3714 N N . SER B 1 190 ? -1.012 21.031 19.5 1 70.62 190 SER B N 1
ATOM 3715 C CA . SER B 1 190 ? -0.025 20.453 20.406 1 70.62 190 SER B CA 1
ATOM 3716 C C . SER B 1 190 ? 1.275 21.25 20.391 1 70.62 190 SER B C 1
ATOM 3718 O O . SER B 1 190 ? 1.988 21.297 21.391 1 70.62 190 SER B O 1
ATOM 3720 N N . CYS B 1 191 ? 1.521 22.172 19.688 1 62.38 191 CYS B N 1
ATOM 3721 C CA . CYS B 1 191 ? 2.844 22.781 19.719 1 62.38 191 CYS B CA 1
ATOM 3722 C C . CYS B 1 191 ? 2.875 23.953 20.703 1 62.38 191 CYS B C 1
ATOM 3724 O O . CYS B 1 191 ? 1.996 24.812 20.672 1 62.38 191 CYS B O 1
ATOM 3726 N N . THR B 1 192 ? 3.709 23.578 21.891 1 64.38 192 THR B N 1
ATOM 3727 C CA . THR B 1 192 ? 3.881 24.719 22.797 1 64.38 192 THR B CA 1
ATOM 3728 C C . THR B 1 192 ? 5.293 25.281 22.688 1 64.38 192 THR B C 1
ATOM 3730 O O . THR B 1 192 ? 6.246 24.547 22.422 1 64.38 192 THR B O 1
ATOM 3733 N N . PHE B 1 193 ? 5.324 26.547 22.484 1 61.09 193 PHE B N 1
ATOM 3734 C CA . PHE B 1 193 ? 6.566 27.312 22.5 1 61.09 193 PHE B CA 1
ATOM 3735 C C . PHE B 1 193 ? 6.645 28.188 23.75 1 61.09 193 PHE B C 1
ATOM 3737 O O . PHE B 1 193 ? 5.625 28.469 24.375 1 61.09 193 PHE B O 1
ATOM 3744 N N . ASP B 1 194 ? 7.914 28.328 24.109 1 58.16 194 ASP B N 1
ATOM 3745 C CA . ASP B 1 194 ? 8.07 29.312 25.172 1 58.16 194 ASP B CA 1
ATOM 3746 C C . ASP B 1 194 ? 7.375 30.625 24.812 1 58.16 194 ASP B C 1
ATOM 3748 O O . ASP B 1 194 ? 6.75 31.25 25.672 1 58.16 194 ASP B O 1
ATOM 3752 N N . ALA B 1 195 ? 7.465 30.891 23.594 1 56.69 195 ALA B N 1
ATOM 3753 C CA . ALA B 1 195 ? 6.938 32.188 23.125 1 56.69 195 ALA B CA 1
ATOM 3754 C C . ALA B 1 195 ? 5.426 32.25 23.297 1 56.69 195 ALA B C 1
ATOM 3756 O O . ALA B 1 195 ? 4.852 33.344 23.391 1 56.69 195 ALA B O 1
ATOM 3757 N N . CYS B 1 196 ? 4.848 31.109 23.422 1 56.81 196 CYS B N 1
ATOM 3758 C CA . CYS B 1 196 ? 3.404 31.125 23.625 1 56.81 196 CYS B CA 1
ATOM 3759 C C . CYS B 1 196 ? 3.053 30.703 25.047 1 56.81 196 CYS B C 1
ATOM 3761 O O . CYS B 1 196 ? 1.944 30.219 25.297 1 56.81 196 CYS B O 1
ATOM 3763 N N . GLY B 1 197 ? 3.955 30.859 25.906 1 61.31 197 GLY B N 1
ATOM 3764 C CA . GLY B 1 197 ? 3.732 30.531 27.312 1 61.31 197 GLY B CA 1
ATOM 3765 C C . GLY B 1 197 ? 3.484 29.062 27.562 1 61.31 197 GLY B C 1
ATOM 3766 O O . GLY B 1 197 ? 2.785 28.688 28.5 1 61.31 197 GLY B O 1
ATOM 3767 N N . ARG B 1 198 ? 3.846 28.359 26.641 1 67.94 198 ARG B N 1
ATOM 3768 C CA . ARG B 1 198 ? 3.748 26.906 26.75 1 67.94 198 ARG B CA 1
ATOM 3769 C C . ARG B 1 198 ? 2.293 26.453 26.812 1 67.94 198 ARG B C 1
ATOM 3771 O O . ARG B 1 198 ? 1.956 25.516 27.531 1 67.94 198 ARG B O 1
ATOM 3778 N N . GLN B 1 199 ? 1.438 27.422 26.328 1 77.69 199 GLN B N 1
ATOM 3779 C CA . GLN B 1 199 ? 0.033 27.062 26.156 1 77.69 199 GLN B CA 1
ATOM 3780 C C . GLN B 1 199 ? -0.258 26.641 24.719 1 77.69 199 GLN B C 1
ATOM 3782 O O . GLN B 1 199 ? 0.345 27.156 23.781 1 77.69 199 GLN B O 1
ATOM 3787 N N . PRO B 1 200 ? -1.188 25.719 24.594 1 85.19 200 PRO B N 1
ATOM 3788 C CA . PRO B 1 200 ? -1.544 25.328 23.234 1 85.19 200 PRO B CA 1
ATOM 3789 C C . PRO B 1 200 ? -2.125 26.5 22.422 1 85.19 200 PRO B C 1
ATOM 3791 O O . PRO B 1 200 ? -2.84 27.344 22.984 1 85.19 200 PRO B O 1
ATOM 3794 N N . ILE B 1 201 ? -1.776 26.562 21.25 1 90 201 ILE B N 1
ATOM 3795 C CA . ILE B 1 201 ? -2.307 27.594 20.344 1 90 201 ILE B CA 1
ATOM 3796 C C . ILE B 1 201 ? -3.688 27.172 19.844 1 90 201 ILE B C 1
ATOM 3798 O O . ILE B 1 201 ? -3.852 26.078 19.281 1 90 201 ILE B O 1
ATOM 3802 N N . ARG B 1 202 ? -4.668 28.016 20.031 1 92.38 202 ARG B N 1
ATOM 3803 C CA . ARG B 1 202 ? -6.023 27.719 19.594 1 92.38 202 ARG B CA 1
ATOM 3804 C C . ARG B 1 202 ? -6.246 28.203 18.156 1 92.38 202 ARG B C 1
ATOM 3806 O O . ARG B 1 202 ? -5.754 29.266 17.781 1 92.38 202 ARG B O 1
ATOM 3813 N N . ALA B 1 203 ? -6.906 27.422 17.422 1 94.81 203 ALA B N 1
ATOM 3814 C CA . ALA B 1 203 ? -7.367 27.766 16.094 1 94.81 203 ALA B CA 1
ATOM 3815 C C . ALA B 1 203 ? -8.891 27.812 16.031 1 94.81 203 ALA B C 1
ATOM 3817 O O . ALA B 1 203 ? -9.57 26.969 16.625 1 94.81 203 ALA B O 1
ATOM 3818 N N . GLU B 1 204 ? -9.43 28.875 15.312 1 96 204 GLU B N 1
ATOM 3819 C CA . GLU B 1 204 ? -10.875 29.031 15.172 1 96 204 GLU B CA 1
ATOM 3820 C C . GLU B 1 204 ? -11.242 29.562 13.781 1 96 204 GLU B C 1
ATOM 3822 O O . GLU B 1 204 ? -10.57 30.453 13.258 1 96 204 GLU B O 1
ATOM 3827 N N . TRP B 1 205 ? -12.281 28.969 13.289 1 97 205 TRP B N 1
ATOM 3828 C CA . TRP B 1 205 ? -12.859 29.578 12.094 1 97 205 TRP B CA 1
ATOM 3829 C C . TRP B 1 205 ? -13.539 30.906 12.438 1 97 205 TRP B C 1
ATOM 3831 O O . TRP B 1 205 ? -14.5 30.938 13.211 1 97 205 TRP B O 1
ATOM 3841 N N . LEU B 1 206 ? -13.016 31.953 11.898 1 97.38 206 LEU B N 1
ATOM 3842 C CA . LEU B 1 206 ? -13.648 33.25 12.062 1 97.38 206 LEU B CA 1
ATOM 3843 C C . LEU B 1 206 ? -14.766 33.469 11.047 1 97.38 206 LEU B C 1
ATOM 3845 O O . LEU B 1 206 ? -15.789 34.062 11.352 1 97.38 206 LEU B O 1
ATOM 3849 N N . THR B 1 207 ? -14.531 33.031 9.828 1 96.38 207 THR B N 1
ATOM 3850 C CA . THR B 1 207 ? -15.477 32.844 8.734 1 96.38 207 THR B CA 1
ATOM 3851 C C . THR B 1 207 ? -15.211 31.547 8.008 1 96.38 207 THR B C 1
ATOM 3853 O O . THR B 1 207 ? -14.375 30.75 8.438 1 96.38 207 THR B O 1
ATOM 3856 N N . SER B 1 208 ? -15.961 31.344 6.938 1 94.94 208 SER B N 1
ATOM 3857 C CA . SER B 1 208 ? -15.797 30.094 6.195 1 94.94 208 SER B CA 1
ATOM 3858 C C . SER B 1 208 ? -14.508 30.109 5.379 1 94.94 208 SER B C 1
ATOM 3860 O O . SER B 1 208 ? -14.094 29.062 4.867 1 94.94 208 SER B O 1
ATOM 3862 N N . ASP B 1 209 ? -13.844 31.25 5.316 1 97.38 209 ASP B N 1
ATOM 3863 C CA . ASP B 1 209 ? -12.617 31.312 4.523 1 97.38 209 ASP B CA 1
ATOM 3864 C C . ASP B 1 209 ? -11.492 31.984 5.301 1 97.38 209 ASP B C 1
ATOM 3866 O O . ASP B 1 209 ? -10.523 32.469 4.711 1 97.38 209 ASP B O 1
ATOM 3870 N N . LYS B 1 210 ? -11.695 32.031 6.609 1 97.94 210 LYS B N 1
ATOM 3871 C CA . LYS B 1 210 ? -10.695 32.656 7.477 1 97.94 210 LYS B CA 1
ATOM 3872 C C . LYS B 1 210 ? -10.531 31.891 8.781 1 97.94 210 LYS B C 1
ATOM 3874 O O . LYS B 1 210 ? -11.523 31.562 9.438 1 97.94 210 LYS B O 1
ATOM 3879 N N . VAL B 1 211 ? -9.281 31.609 9.102 1 98.06 211 VAL B N 1
ATOM 3880 C CA . VAL B 1 211 ? -8.977 30.969 10.375 1 98.06 211 VAL B CA 1
ATOM 3881 C C . VAL B 1 211 ? -8.055 31.859 11.203 1 98.06 211 VAL B C 1
ATOM 3883 O O . VAL B 1 211 ? -7.062 32.375 10.688 1 98.06 211 VAL B O 1
ATOM 3886 N N . GLY B 1 212 ? -8.445 32.031 12.461 1 97.38 212 GLY B N 1
ATOM 3887 C CA . GLY B 1 212 ? -7.641 32.781 13.391 1 97.38 212 GLY B CA 1
ATOM 3888 C C . GLY B 1 212 ? -6.902 31.938 14.398 1 97.38 212 GLY B C 1
ATOM 3889 O O . GLY B 1 212 ? -7.426 30.922 14.859 1 97.38 212 GLY B O 1
ATOM 3890 N N . LEU B 1 213 ? -5.715 32.438 14.797 1 95.38 213 LEU B N 1
ATOM 3891 C CA . LEU B 1 213 ? -4.902 31.766 15.805 1 95.38 213 LEU B CA 1
ATOM 3892 C C . LEU B 1 213 ? -4.766 32.625 17.062 1 95.38 213 LEU B C 1
ATOM 3894 O O . LEU B 1 213 ? -4.613 33.844 16.953 1 95.38 213 LEU B O 1
ATOM 3898 N N . SER B 1 214 ? -4.797 31.984 18.25 1 92 214 SER B N 1
ATOM 3899 C CA . SER B 1 214 ? -4.648 32.719 19.5 1 92 214 SER B CA 1
ATOM 3900 C C . SER B 1 214 ? -3.236 33.25 19.656 1 92 214 SER B C 1
ATOM 3902 O O . SER B 1 214 ? -3.025 34.25 20.359 1 92 214 SER B O 1
ATOM 3904 N N . TYR B 1 215 ? -2.316 32.625 19.125 1 91.88 215 TYR B N 1
ATOM 3905 C CA . TYR B 1 215 ? -0.946 33.062 18.922 1 91.88 215 TYR B CA 1
ATOM 3906 C C . TYR B 1 215 ? -0.514 32.906 17.484 1 91.88 215 TYR B C 1
ATOM 3908 O O . TYR B 1 215 ? -0.788 31.859 16.859 1 91.88 215 TYR B O 1
ATOM 3916 N N . PHE B 1 216 ? 0.116 33.969 17 1 93.56 216 PHE B N 1
ATOM 3917 C CA . PHE B 1 216 ? 0.423 33.969 15.578 1 93.56 216 PHE B CA 1
ATOM 3918 C C . PHE B 1 216 ? 1.923 33.844 15.352 1 93.56 216 PHE B C 1
ATOM 3920 O O . PHE B 1 216 ? 2.648 34.812 15.297 1 93.56 216 PHE B O 1
ATOM 3927 N N . PRO B 1 217 ? 2.393 32.656 15.094 1 93.31 217 PRO B N 1
ATOM 3928 C CA . PRO B 1 217 ? 3.832 32.406 15.008 1 93.31 217 PRO B CA 1
ATOM 3929 C C . PRO B 1 217 ? 4.402 32.719 13.625 1 93.31 217 PRO B C 1
ATOM 3931 O O . PRO B 1 217 ? 5.562 32.406 13.344 1 93.31 217 PRO B O 1
ATOM 3934 N N . PHE B 1 218 ? 3.605 33.312 12.766 1 96.44 218 PHE B N 1
ATOM 3935 C CA . PHE B 1 218 ? 4.004 33.562 11.383 1 96.44 218 PHE B CA 1
ATOM 3936 C C . PHE B 1 218 ? 4.383 35.031 11.172 1 96.44 218 PHE B C 1
ATOM 3938 O O . PHE B 1 218 ? 4.051 35.875 11.992 1 96.44 218 PHE B O 1
ATOM 3945 N N . THR B 1 219 ? 5.078 35.312 10.086 1 96.81 219 THR B N 1
ATOM 3946 C CA . THR B 1 219 ? 5.625 36.625 9.805 1 96.81 219 THR B CA 1
ATOM 3947 C C . THR B 1 219 ? 4.527 37.594 9.336 1 96.81 219 THR B C 1
ATOM 3949 O O . THR B 1 219 ? 4.633 38.781 9.523 1 96.81 219 THR B O 1
ATOM 3952 N N . GLN B 1 220 ? 3.521 37.031 8.648 1 97.75 220 GLN B N 1
ATOM 3953 C CA . GLN B 1 220 ? 2.398 37.781 8.102 1 97.75 220 GLN B CA 1
ATOM 3954 C C . GLN B 1 220 ? 1.207 36.875 7.828 1 97.75 220 GLN B C 1
ATOM 3956 O O . GLN B 1 220 ? 1.339 35.656 7.848 1 97.75 220 GLN B O 1
ATOM 3961 N N . GLU B 1 221 ? 0.096 37.5 7.672 1 98.06 221 GLU B N 1
ATOM 3962 C CA . GLU B 1 221 ? -1.047 36.719 7.223 1 98.06 221 GLU B CA 1
ATOM 3963 C C . GLU B 1 221 ? -0.837 36.188 5.801 1 98.06 221 GLU B C 1
ATOM 3965 O O . GLU B 1 221 ? -0.151 36.844 4.996 1 98.06 221 GLU B O 1
ATOM 3970 N N . PHE B 1 222 ? -1.361 35.094 5.516 1 98.62 222 PHE B N 1
ATOM 3971 C CA . PHE B 1 222 ? -1.224 34.531 4.188 1 98.62 222 PHE B CA 1
ATOM 3972 C C . PHE B 1 222 ? -2.41 33.625 3.865 1 98.62 222 PHE B C 1
ATOM 3974 O O . PHE B 1 222 ? -3.135 33.188 4.766 1 98.62 222 PHE B O 1
ATOM 3981 N N . THR B 1 223 ? -2.617 33.375 2.594 1 98.69 223 THR B N 1
ATOM 3982 C CA . THR B 1 223 ? -3.686 32.5 2.121 1 98.69 223 THR B CA 1
ATOM 3983 C C . THR B 1 223 ? -3.121 31.172 1.63 1 98.69 223 THR B C 1
ATOM 3985 O O . THR B 1 223 ? -2.094 31.141 0.95 1 98.69 223 THR B O 1
ATOM 3988 N N . VAL B 1 224 ? -3.779 30.109 2.064 1 98.69 224 VAL B N 1
ATOM 3989 C CA . VAL B 1 224 ? -3.424 28.797 1.555 1 98.69 224 VAL B CA 1
ATOM 3990 C C . VAL B 1 224 ? -4.539 28.266 0.652 1 98.69 224 VAL B C 1
ATOM 3992 O O . VAL B 1 224 ? -5.695 28.672 0.789 1 98.69 224 VAL B O 1
ATOM 3995 N N . ALA B 1 225 ? -4.121 27.438 -0.282 1 98.19 225 ALA B N 1
ATOM 3996 C CA . ALA B 1 225 ? -5.043 26.781 -1.198 1 98.19 225 ALA B CA 1
ATOM 3997 C C . ALA B 1 225 ? -5.023 25.266 -1.002 1 98.19 225 ALA B C 1
ATOM 3999 O O . ALA B 1 225 ? -3.957 24.641 -1.021 1 98.19 225 ALA B O 1
ATOM 4000 N N . LEU B 1 226 ? -6.207 24.719 -0.822 1 97.81 226 LEU B N 1
ATOM 4001 C CA . LEU B 1 226 ? -6.324 23.281 -0.536 1 97.81 226 LEU B CA 1
ATOM 4002 C C . LEU B 1 226 ? -7.195 22.594 -1.577 1 97.81 226 LEU B C 1
ATOM 4004 O O . LEU B 1 226 ? -8.422 22.656 -1.503 1 97.81 226 LEU B O 1
ATOM 4008 N N . PRO B 1 227 ? -6.566 21.875 -2.488 1 98.31 227 PRO B N 1
ATOM 4009 C CA . PRO B 1 227 ? -7.375 21.062 -3.406 1 98.31 227 PRO B CA 1
ATOM 4010 C C . PRO B 1 227 ? -8.102 19.922 -2.701 1 98.31 227 PRO B C 1
ATOM 4012 O O . PRO B 1 227 ? -7.547 19.297 -1.789 1 98.31 227 PRO B O 1
ATOM 4015 N N . TYR B 1 228 ? -9.367 19.703 -3.07 1 98.56 228 TYR B N 1
ATOM 4016 C CA . TYR B 1 228 ? -10.148 18.578 -2.547 1 98.56 228 TYR B CA 1
ATOM 4017 C C . TYR B 1 228 ? -11.195 18.125 -3.557 1 98.56 228 TYR B C 1
ATOM 4019 O O . TYR B 1 228 ? -11.383 18.766 -4.594 1 98.56 228 TYR B O 1
ATOM 4027 N N . LYS B 1 229 ? -11.789 16.969 -3.34 1 98.62 229 LYS B N 1
ATOM 4028 C CA . LYS B 1 229 ? -12.914 16.484 -4.141 1 98.62 229 LYS B CA 1
ATOM 4029 C C . LYS B 1 229 ? -14.125 16.188 -3.268 1 98.62 229 LYS B C 1
ATOM 4031 O O . LYS B 1 229 ? -13.992 15.664 -2.162 1 98.62 229 LYS B O 1
ATOM 4036 N N . SER B 1 230 ? -15.234 16.672 -3.705 1 98.62 230 SER B N 1
ATOM 4037 C CA . SER B 1 230 ? -16.516 16.219 -3.178 1 98.62 230 SER B CA 1
ATOM 4038 C C . SER B 1 230 ? -17.062 15.039 -3.973 1 98.62 230 SER B C 1
ATOM 4040 O O . SER B 1 230 ? -17.438 15.188 -5.137 1 98.62 230 SER B O 1
ATOM 4042 N N . VAL B 1 231 ? -17.156 13.859 -3.344 1 98.88 231 VAL B N 1
ATOM 4043 C CA . VAL B 1 231 ? -17.547 12.641 -4.039 1 98.88 231 VAL B CA 1
ATOM 4044 C C . VAL B 1 231 ? -18.984 12.266 -3.658 1 98.88 231 VAL B C 1
ATOM 4046 O O . VAL B 1 231 ? -19.234 11.852 -2.523 1 98.88 231 VAL B O 1
ATOM 4049 N N . PRO B 1 232 ? -19.906 12.344 -4.531 1 98.81 232 PRO B N 1
ATOM 4050 C CA . PRO B 1 232 ? -21.312 12.086 -4.199 1 98.81 232 PRO B CA 1
ATOM 4051 C C . PRO B 1 232 ? -21.562 10.641 -3.775 1 98.81 232 PRO B C 1
ATOM 4053 O O . PRO B 1 232 ? -21.047 9.711 -4.41 1 98.81 232 PRO B O 1
ATOM 4056 N N . LYS B 1 233 ? -22.344 10.508 -2.723 1 98.62 233 LYS B N 1
ATOM 4057 C CA . LYS B 1 233 ? -22.703 9.18 -2.242 1 98.62 233 LYS B CA 1
ATOM 4058 C C . LYS B 1 233 ? -23.438 8.383 -3.318 1 98.62 233 LYS B C 1
ATOM 4060 O O . LYS B 1 233 ? -23.234 7.172 -3.451 1 98.62 233 LYS B O 1
ATOM 4065 N N . ALA B 1 234 ? -24.25 9.047 -4.055 1 98.62 234 ALA B N 1
ATOM 4066 C CA . ALA B 1 234 ? -24.969 8.398 -5.145 1 98.62 234 ALA B CA 1
ATOM 4067 C C . ALA B 1 234 ? -24.016 7.816 -6.176 1 98.62 234 ALA B C 1
ATOM 4069 O O . ALA B 1 234 ? -24.234 6.727 -6.711 1 98.62 234 ALA B O 1
ATOM 4070 N N . SER B 1 235 ? -22.938 8.57 -6.504 1 98.69 235 SER B N 1
ATOM 4071 C CA . SER B 1 235 ? -21.938 8.094 -7.441 1 98.69 235 SER B CA 1
ATOM 4072 C C . SER B 1 235 ? -21.188 6.887 -6.895 1 98.69 235 SER B C 1
ATOM 4074 O O . SER B 1 235 ? -20.844 5.965 -7.641 1 98.69 235 SER B O 1
ATOM 4076 N N . ILE B 1 236 ? -20.922 6.863 -5.645 1 98.69 236 ILE B N 1
ATOM 4077 C CA . ILE B 1 236 ? -20.25 5.742 -5.004 1 98.69 236 ILE B CA 1
ATOM 4078 C C . ILE B 1 236 ? -21.125 4.492 -5.09 1 98.69 236 ILE B C 1
ATOM 4080 O O . ILE B 1 236 ? -20.641 3.408 -5.426 1 98.69 236 ILE B O 1
ATOM 4084 N N . ARG B 1 237 ? -22.406 4.668 -4.777 1 97.69 237 ARG B N 1
ATOM 4085 C CA . ARG B 1 237 ? -23.328 3.539 -4.844 1 97.69 237 ARG B CA 1
ATOM 4086 C C . ARG B 1 237 ? -23.375 2.963 -6.258 1 97.69 237 ARG B C 1
ATOM 4088 O O . ARG B 1 237 ? -23.469 1.745 -6.43 1 97.69 237 ARG B O 1
ATOM 4095 N N . LYS B 1 238 ? -23.297 3.844 -7.184 1 97.88 238 LYS B N 1
ATOM 4096 C CA . LYS B 1 238 ? -23.484 3.438 -8.578 1 97.88 238 LYS B CA 1
ATOM 4097 C C . LYS B 1 238 ? -22.188 2.869 -9.156 1 97.88 238 LYS B C 1
ATOM 4099 O O . LYS B 1 238 ? -22.219 1.868 -9.875 1 97.88 238 LYS B O 1
ATOM 4104 N N . PHE B 1 239 ? -21.031 3.473 -8.844 1 97.38 239 PHE B N 1
ATOM 4105 C CA . PHE B 1 239 ? -19.812 3.174 -9.602 1 97.38 239 PHE B CA 1
ATOM 4106 C C . PHE B 1 239 ? -18.734 2.617 -8.695 1 97.38 239 PHE B C 1
ATOM 4108 O O . PHE B 1 239 ? -17.672 2.186 -9.172 1 97.38 239 PHE B O 1
ATOM 4115 N N . GLY B 1 240 ? -18.922 2.557 -7.367 1 98.19 240 GLY B N 1
ATOM 4116 C CA . GLY B 1 240 ? -17.844 2.311 -6.422 1 98.19 240 GLY B CA 1
ATOM 4117 C C . GLY B 1 240 ? -17.031 3.549 -6.117 1 98.19 240 GLY B C 1
ATOM 4118 O O . GLY B 1 240 ? -16.984 4.48 -6.926 1 98.19 240 GLY B O 1
ATOM 4119 N N . LEU B 1 241 ? -16.391 3.57 -5.031 1 98.69 241 LEU B N 1
ATOM 4120 C CA . LEU B 1 241 ? -15.68 4.746 -4.547 1 98.69 241 LEU B CA 1
ATOM 4121 C C . LEU B 1 241 ? -14.578 5.152 -5.527 1 98.69 241 LEU B C 1
ATOM 4123 O O . LEU B 1 241 ? -14.422 6.336 -5.836 1 98.69 241 LEU B O 1
ATOM 4127 N N . LEU B 1 242 ? -13.805 4.133 -6.008 1 97.12 242 LEU B N 1
ATOM 4128 C CA . LEU B 1 242 ? -12.656 4.426 -6.859 1 97.12 242 LEU B CA 1
ATOM 4129 C C . LEU B 1 242 ? -13.078 5.199 -8.102 1 97.12 242 LEU B C 1
ATOM 4131 O O . LEU B 1 242 ? -12.531 6.266 -8.391 1 97.12 242 LEU B O 1
ATOM 4135 N N . GLN B 1 243 ? -14.07 4.699 -8.781 1 96.12 243 GLN B N 1
ATOM 4136 C CA . GLN B 1 243 ? -14.539 5.355 -10 1 96.12 243 GLN B CA 1
ATOM 4137 C C . GLN B 1 243 ? -15.219 6.68 -9.68 1 96.12 243 GLN B C 1
ATOM 4139 O O . GLN B 1 243 ? -15.078 7.652 -10.422 1 96.12 243 GLN B O 1
ATOM 4144 N N . ALA B 1 244 ? -16.016 6.68 -8.609 1 98.62 244 ALA B N 1
ATOM 4145 C CA . ALA B 1 244 ? -16.656 7.922 -8.188 1 98.62 244 ALA B CA 1
ATOM 4146 C C . ALA B 1 244 ? -15.625 9.008 -7.906 1 98.62 244 ALA B C 1
ATOM 4148 O O . ALA B 1 244 ? -15.812 10.172 -8.273 1 98.62 244 ALA B O 1
ATOM 4149 N N . TYR B 1 245 ? -14.531 8.672 -7.297 1 98.5 245 TYR B N 1
ATOM 4150 C CA . TYR B 1 245 ? -13.453 9.609 -7 1 98.5 245 TYR B CA 1
ATOM 4151 C C . TYR B 1 245 ? -12.805 10.125 -8.281 1 98.5 245 TYR B C 1
ATOM 4153 O O . TYR B 1 245 ? -12.555 11.328 -8.422 1 98.5 245 TYR B O 1
ATOM 4161 N N . ARG B 1 246 ? -12.562 9.203 -9.188 1 95.06 246 ARG B N 1
ATOM 4162 C CA . ARG B 1 246 ? -11.945 9.578 -10.453 1 95.06 246 ARG B CA 1
ATOM 4163 C C . ARG B 1 246 ? -12.82 10.547 -11.227 1 95.06 246 ARG B C 1
ATOM 4165 O O . ARG B 1 246 ? -12.32 11.453 -11.891 1 95.06 246 ARG B O 1
ATOM 4172 N N . ARG B 1 247 ? -14.086 10.406 -11.102 1 95.88 247 ARG B N 1
ATOM 4173 C CA . ARG B 1 247 ? -15.047 11.195 -11.867 1 95.88 247 ARG B CA 1
ATOM 4174 C C . ARG B 1 247 ? -15.289 12.547 -11.219 1 95.88 247 ARG B C 1
ATOM 4176 O O . ARG B 1 247 ? -15.719 13.492 -11.883 1 95.88 247 ARG B O 1
ATOM 4183 N N . ALA B 1 248 ? -15.125 12.578 -9.922 1 98.19 248 ALA B N 1
ATOM 4184 C CA . ALA B 1 248 ? -15.383 13.82 -9.203 1 98.19 248 ALA B CA 1
ATOM 4185 C C . ALA B 1 248 ? -14.414 14.914 -9.625 1 98.19 248 ALA B C 1
ATOM 4187 O O . ALA B 1 248 ? -13.227 14.648 -9.859 1 98.19 248 ALA B O 1
ATOM 4188 N N . GLU B 1 249 ? -14.844 16.109 -9.703 1 97.56 249 GLU B N 1
ATOM 4189 C CA . GLU B 1 249 ? -14.023 17.25 -10.109 1 97.56 249 GLU B CA 1
ATOM 4190 C C . GLU B 1 249 ? -13.211 17.781 -8.938 1 97.56 249 GLU B C 1
ATOM 4192 O O . GLU B 1 249 ? -13.672 17.75 -7.793 1 97.56 249 GLU B O 1
ATOM 4197 N N . TRP B 1 250 ? -12.062 18.297 -9.281 1 97.44 250 TRP B N 1
ATOM 4198 C CA . TRP B 1 250 ? -11.258 18.984 -8.281 1 97.44 250 TRP B CA 1
ATOM 4199 C C . TRP B 1 250 ? -11.875 20.328 -7.91 1 97.44 250 TRP B C 1
ATOM 4201 O O . TRP B 1 250 ? -12.375 21.047 -8.773 1 97.44 250 TRP B O 1
ATOM 4211 N N . LYS B 1 251 ? -11.875 20.531 -6.688 1 98.06 251 LYS B N 1
ATOM 4212 C CA . LYS B 1 251 ? -12.234 21.812 -6.105 1 98.06 251 LYS B CA 1
ATOM 4213 C C . LYS B 1 251 ? -11.094 22.391 -5.27 1 98.06 251 LYS B C 1
ATOM 4215 O O . LYS B 1 251 ? -10.094 21.703 -5.031 1 98.06 251 LYS B O 1
ATOM 4220 N N . GLU B 1 252 ? -11.211 23.641 -4.961 1 98 252 GLU B N 1
ATOM 4221 C CA . GLU B 1 252 ? -10.164 24.266 -4.168 1 98 252 GLU B CA 1
ATOM 4222 C C . GLU B 1 252 ? -10.758 25.125 -3.055 1 98 252 GLU B C 1
ATOM 4224 O O . GLU B 1 252 ? -11.711 25.875 -3.277 1 98 252 GLU B O 1
ATOM 4229 N N . ARG B 1 253 ? -10.242 24.953 -1.933 1 97.44 253 ARG B N 1
ATOM 4230 C CA . ARG B 1 253 ? -10.562 25.812 -0.792 1 97.44 253 ARG B CA 1
ATOM 4231 C C . ARG B 1 253 ? -9.422 26.781 -0.488 1 97.44 253 ARG B C 1
ATOM 4233 O O . ARG B 1 253 ? -8.266 26.359 -0.384 1 97.44 253 ARG B O 1
ATOM 4240 N N . ARG B 1 254 ? -9.758 28.031 -0.401 1 98.38 254 ARG B N 1
ATOM 4241 C CA . ARG B 1 254 ? -8.781 29.047 -0.02 1 98.38 254 ARG B CA 1
ATOM 4242 C C . ARG B 1 254 ? -9.078 29.594 1.372 1 98.38 254 ARG B C 1
ATOM 4244 O O . ARG B 1 254 ? -10.219 29.938 1.682 1 98.38 254 ARG B O 1
ATOM 4251 N N . VAL B 1 255 ? -8.109 29.594 2.215 1 98.69 255 VAL B N 1
ATOM 4252 C CA . VAL B 1 255 ? -8.305 30 3.6 1 98.69 255 VAL B CA 1
ATOM 4253 C C . VAL B 1 255 ? -7.234 31.016 3.99 1 98.69 255 VAL B C 1
ATOM 4255 O O . VAL B 1 255 ? -6.039 30.766 3.814 1 98.69 255 VAL B O 1
ATOM 4258 N N . LEU B 1 256 ? -7.648 32.156 4.473 1 98.75 256 LEU B N 1
ATOM 4259 C CA . LEU B 1 256 ? -6.73 33.125 5.051 1 98.75 256 LEU B CA 1
ATOM 4260 C C . LEU B 1 256 ? -6.367 32.75 6.484 1 98.75 256 LEU B C 1
ATOM 4262 O O . LEU B 1 256 ? -7.254 32.531 7.312 1 98.75 256 LEU B O 1
ATOM 4266 N N . ILE B 1 257 ? -5.109 32.625 6.797 1 98.69 257 ILE B N 1
ATOM 4267 C CA . ILE B 1 257 ? -4.609 32.406 8.148 1 98.69 257 ILE B CA 1
ATOM 4268 C C . ILE B 1 257 ? -4.215 33.719 8.789 1 98.69 257 ILE B C 1
ATOM 4270 O O . ILE B 1 257 ? -3.383 34.469 8.25 1 98.69 257 ILE B O 1
ATOM 4274 N N . THR B 1 258 ? -4.805 34 9.906 1 98.12 258 THR B N 1
ATOM 4275 C CA . THR B 1 258 ? -4.594 35.281 10.539 1 98.12 258 THR B CA 1
ATOM 4276 C C . THR B 1 258 ? -4.602 35.156 12.062 1 98.12 258 THR B C 1
ATOM 4278 O O . THR B 1 258 ? -4.699 34.031 12.594 1 98.12 258 THR B O 1
ATOM 4281 N N . SER B 1 259 ? -4.332 36.281 12.758 1 95.75 259 SER B N 1
ATOM 4282 C CA . SER B 1 259 ? -4.453 36.312 14.211 1 95.75 259 SER B CA 1
ATOM 4283 C C . SER B 1 259 ? -5.898 36.531 14.641 1 95.75 259 SER B C 1
ATOM 4285 O O . SER B 1 259 ? -6.676 37.188 13.938 1 95.75 259 SER B O 1
ATOM 4287 N N . MET B 1 260 ? -6.336 35.875 15.781 1 91.25 260 MET B N 1
ATOM 4288 C CA . MET B 1 260 ? -7.691 36.031 16.297 1 91.25 260 MET B CA 1
ATOM 4289 C C . MET B 1 260 ? -7.953 37.5 16.703 1 91.25 260 MET B C 1
ATOM 4291 O O . MET B 1 260 ? -9.102 37.938 16.703 1 91.25 260 MET B O 1
ATOM 4295 N N . ASP B 1 261 ? -6.938 38.219 16.938 1 78.5 261 ASP B N 1
ATOM 4296 C CA . ASP B 1 261 ? -7.102 39.625 17.391 1 78.5 261 ASP B CA 1
ATOM 4297 C C . ASP B 1 261 ? -7.18 40.562 16.188 1 78.5 261 ASP B C 1
ATOM 4299 O O . ASP B 1 261 ? -6.637 40.281 15.125 1 78.5 261 ASP B O 1
#

Foldseek 3Di:
DQWDDDPFWIKDFQLLLLLQQLLVQLVQFDCVLALDNVCSVLLSLLSNQLQVLCVVVSLFWDADPVVRGTDDPVPPDQQVVLVSNVVSLVVSCVVPLLSSLLSLVLVLVVLVVVAPVDPVCNVVSVVSNVVSVVVSVVSCVVVVHDDSSVVNSVSSSLSSQQSSVVSSVLRNDQQQDFQCPDPPANLARCRADVVNVRGHWHWGRPDSAEIAIQDDRGNDKDKDKTKMWIQTPVLCVVPNPRVSRVPTDIDIHIHIYYHPD/DQWDDDPFWIKDFQLLLLLQQLLVQLVQFDCVLALDNVCSVLLSLLSNQLQVLCVVVSLFWDADPVVRGTDDPVPPDDQVVLVSNVVSLVVSCVVPLLSSLLSLVLVLVVLVVVAPVDPVCNVVSVVSNVVSVVVSVVSCVVVVHDDSSVVNSVSSSLSSQQSSVVSSVLRNDQQQDFQCPDPQANLARCRADVVNVRGHWHWGRPDSAEIAIQDDRGNDKDKDKTKIWIFTPVLCVVPNPRVSRVPTDIDIHIHIYYHPD

Sequence (522 aa):
MIVYEREHDFVLTAQHEHGQVAGVMASHWKDELLADSRHREELILAAREHDRGWIELDSAPFWNDYSQSPYSFRDFPLRPRFVFYQKGIEEVRQKSLYAGLLCSMMYTELFQNTLGANPIDDDDIRDYLNEEQKLQTDWEQQLGGGEPLKKRLQSDLEIMLFCDQLSLFLCMEEPGTPASRYDFFAEGLSCTFDACGRQPIRAEWLTSDKVGLSYFPFTQEFTVALPYKSVPKASIRKFGLLQAYRRAEWKERRVLITSMDMIVYEREHDFVLTAQHEHGQVAGVMASHWKDELLADSRHREELILAAREHDRGWIELDSAPFWNDYSQSPYSFRDFPLRPRFVFYQKGIEEVRQKSLYAGLLCSMMYTELFQNTLGANPIDDDDIRDYLNEEQKLQTDWEQQLGGGEPLKKRLQSDLEIMLFCDQLSLFLCMEEPGTPASRYDFFAEGLSCTFDACGRQPIRAEWLTSDKVGLSYFPFTQEFTVALPYKSVPKASIRKFGLLQAYRRAEWKERRVLITSMD